Protein AF-A0A495E8V1-F1 (afdb_monomer)

Mean predicted aligned error: 8.39 Å

pLDDT: mean 86.22, std 16.59, range [28.59, 98.5]

Organism: NCBI:txid1206816

Secondary structure (DSSP, 8-state):
-----------------------------PPP---EEEEEEEEETTEEEEEEEEE-SS-EEE-SSPP-PPPEETTSEEEE-SSEEEEEEEEETTEEEEEEEETTTTEEEEEEE-TT-SS-EEEEEEEEE-SSEEEEEEEEE-TTSPPEEEEEEEESS-SS--EEEEEESSEEEEEEEETTEEEEEEE-TTTT--EEEEEEETTTTEEEEEEEEES---EEEE-TT-PEEEE-SSEEEEE-TTT--EEEEEPPTT----GGGS-EEEE-TTSEEEEEEE-SSSSSSEEEEEEETTTTEEEE--GGGTS-HHIIIIIS-EEEEEEEEEETTTTEEEEEEEETT-SS-EEEEEEEPTTS-EEEEEEEESSEEEEEEE-

Nearest PDB structures (foldseek):
  7cqy-assembly1_C  TM=5.065E-01  e=4.181E-05  Acidithiobacillus ferrooxidans
  4n7e-assembly1_A  TM=5.077E-01  e=7.747E-05  Homo sapiens
  8h37-assembly1_N  TM=5.168E-01  e=7.201E-04  Homo sapiens
  7moq-assembly1_A  TM=4.925E-01  e=8.303E-04  Tetrahymena thermophila CU428
  8bwy-assembly1_A  TM=4.925E-01  e=2.472E-03  Chlamydomonas reinhardtii

Foldseek 3Di:
DDDDDDDDDDDPPPCPDPDDDDDDDPPPPPFDQDWWKKWFFFDFPQKTAIWIWIDGLFDIDTDPDGQPDDIDGNPWAWDDPQFKIWTWDDPDQQKIWIWIAGNVVRDIDIDIPRPVGDDWRKDWQHWDDDPFWIWTWIWTDDPPDPIWIKIKIWTRPDPDTDIDMDTDPFHFRYWDDDPQKIWTWTAHPP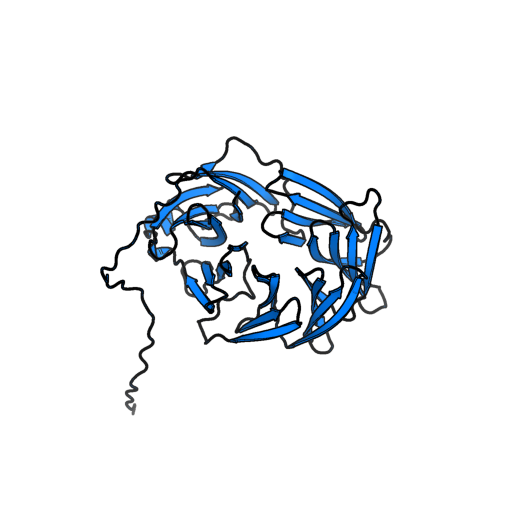PQRWIKIFIAHNPVRHTPDIGTPGHAFQDWDAFLQRWIWTDHQFWIKTQGPPPRDIDIDGHDVPQGQRPNPWDWAEADPQRKTWTWGQDPPDQARTFIWIARPVVRDIDTDDVVVADDPCCCCPVQQFRGWQEWYAPPSRQKIWTFGDHPPDPFKIKIWIFHDPPVTYTRDMDIDRGGGNHMRID

Structure (mmCIF, N/CA/C/O backbone):
data_AF-A0A495E8V1-F1
#
_entry.id   AF-A0A495E8V1-F1
#
loop_
_atom_site.group_PDB
_atom_site.id
_atom_site.type_symbol
_atom_site.label_atom_id
_atom_site.label_alt_id
_atom_site.label_comp_id
_atom_site.label_asym_id
_atom_site.label_entity_id
_atom_site.label_seq_id
_atom_site.pdbx_PDB_ins_code
_atom_site.Cartn_x
_atom_site.Cartn_y
_atom_site.Cartn_z
_atom_site.occupancy
_atom_site.B_iso_or_equiv
_atom_site.auth_seq_id
_atom_site.auth_comp_id
_atom_site.auth_asym_id
_atom_site.auth_atom_id
_atom_site.pdbx_PDB_model_num
ATOM 1 N N . MET A 1 1 ? 51.417 -31.029 6.167 1.00 36.41 1 MET A N 1
ATOM 2 C CA . MET A 1 1 ? 50.258 -30.224 6.622 1.00 36.41 1 MET A CA 1
ATOM 3 C C . MET A 1 1 ? 50.203 -29.006 5.711 1.00 36.41 1 MET A C 1
ATOM 5 O O . MET A 1 1 ? 51.178 -28.278 5.697 1.00 36.41 1 MET A O 1
ATOM 9 N N . LYS A 1 2 ? 49.218 -28.782 4.842 1.00 31.31 2 LYS A N 1
ATOM 10 C CA . LYS A 1 2 ? 47.769 -28.992 4.964 1.00 31.31 2 LYS A CA 1
ATOM 11 C C . LYS A 1 2 ? 47.198 -29.907 3.868 1.00 31.31 2 LYS A C 1
ATOM 13 O O . LYS A 1 2 ? 47.803 -30.106 2.823 1.00 31.31 2 LYS A O 1
ATOM 18 N N . THR A 1 3 ? 46.075 -30.508 4.220 1.00 35.16 3 THR A N 1
ATOM 19 C CA . THR A 1 3 ? 45.323 -31.598 3.597 1.00 35.16 3 THR A CA 1
ATOM 20 C C . THR A 1 3 ? 44.339 -31.123 2.525 1.00 35.16 3 THR A C 1
ATOM 22 O O . THR A 1 3 ? 43.815 -30.017 2.599 1.00 35.16 3 THR A O 1
ATOM 25 N N . TYR A 1 4 ? 44.097 -32.012 1.559 1.00 41.88 4 TYR A N 1
ATOM 26 C CA . TYR A 1 4 ? 43.032 -31.995 0.553 1.00 41.88 4 TYR A CA 1
ATOM 27 C C . TYR A 1 4 ? 41.629 -32.001 1.170 1.00 41.88 4 TYR A C 1
ATOM 29 O O . TYR A 1 4 ? 41.445 -32.713 2.154 1.00 41.88 4 TYR A O 1
ATOM 37 N N . THR A 1 5 ? 40.644 -31.422 0.468 1.00 35.38 5 THR A N 1
ATOM 38 C CA . THR A 1 5 ? 39.379 -32.130 0.185 1.00 35.38 5 THR A CA 1
ATOM 39 C C . THR A 1 5 ? 38.679 -31.549 -1.045 1.00 35.38 5 THR A C 1
ATOM 41 O O . THR A 1 5 ? 38.288 -30.387 -1.065 1.00 35.38 5 THR A O 1
ATOM 44 N N . TYR A 1 6 ? 38.505 -32.384 -2.069 1.00 42.50 6 TYR A N 1
ATOM 45 C CA . TYR A 1 6 ? 37.449 -32.220 -3.064 1.00 42.50 6 TYR A CA 1
ATOM 46 C C . TYR A 1 6 ? 36.095 -32.389 -2.361 1.00 42.50 6 TYR A C 1
ATOM 48 O O . TYR A 1 6 ? 35.925 -33.363 -1.627 1.00 42.50 6 TYR A O 1
ATOM 56 N N . LEU A 1 7 ? 35.126 -31.516 -2.637 1.00 33.75 7 LEU A N 1
ATOM 57 C CA . LEU A 1 7 ? 33.714 -31.847 -2.465 1.00 33.75 7 LEU A CA 1
ATOM 58 C C . LEU A 1 7 ? 32.971 -31.507 -3.755 1.00 33.75 7 LEU A C 1
ATOM 60 O O . LEU A 1 7 ? 32.943 -30.370 -4.214 1.00 33.75 7 LEU A O 1
ATOM 64 N N . TRP A 1 8 ? 32.447 -32.562 -4.359 1.00 34.03 8 TRP A N 1
ATOM 65 C CA . TRP A 1 8 ? 31.544 -32.541 -5.490 1.00 34.03 8 TRP A CA 1
ATOM 66 C C . TRP A 1 8 ? 30.170 -31.994 -5.085 1.00 34.03 8 TRP A C 1
ATOM 68 O O . TRP A 1 8 ? 29.663 -32.351 -4.028 1.00 34.03 8 TRP A O 1
ATOM 78 N N . GLY A 1 9 ? 29.548 -31.259 -6.010 1.00 33.78 9 GLY A N 1
ATOM 79 C CA . GLY A 1 9 ? 28.144 -31.445 -6.377 1.00 33.78 9 GLY A CA 1
ATOM 80 C C . GLY A 1 9 ? 27.070 -30.862 -5.459 1.00 33.78 9 GLY A C 1
ATOM 81 O O . GLY A 1 9 ? 26.581 -31.544 -4.569 1.00 33.78 9 GLY A O 1
ATOM 82 N N . LEU A 1 10 ? 26.536 -29.702 -5.846 1.00 35.94 10 LEU A N 1
ATOM 83 C CA . LEU A 1 10 ? 25.111 -29.633 -6.168 1.00 35.94 10 LEU A CA 1
ATOM 84 C C . LEU A 1 10 ? 24.882 -28.546 -7.220 1.00 35.94 10 LEU A C 1
ATOM 86 O O . LEU A 1 10 ? 25.150 -27.367 -7.011 1.00 35.94 10 LEU A O 1
ATOM 90 N N . LEU A 1 11 ? 24.459 -29.006 -8.393 1.00 36.47 11 LEU A N 1
ATOM 91 C CA . LEU A 1 11 ? 24.023 -28.206 -9.522 1.00 36.47 11 LEU A CA 1
ATOM 92 C C . LEU A 1 11 ? 22.709 -27.525 -9.104 1.00 36.47 11 LEU A C 1
ATOM 94 O O . LEU A 1 11 ? 21.675 -28.187 -9.027 1.00 36.47 11 LEU A O 1
ATOM 98 N N . ALA A 1 12 ? 22.747 -26.233 -8.785 1.00 39.47 12 ALA A N 1
ATOM 99 C CA . ALA A 1 12 ? 21.534 -25.436 -8.670 1.00 39.47 12 ALA A CA 1
ATOM 100 C C . ALA A 1 12 ? 21.063 -25.110 -10.092 1.00 39.47 12 ALA A C 1
ATOM 102 O O . ALA A 1 12 ? 21.761 -24.431 -10.847 1.00 39.47 12 ALA A O 1
ATOM 103 N N . PHE A 1 13 ? 19.897 -25.630 -10.469 1.00 34.50 13 PHE A N 1
ATOM 104 C CA . PHE A 1 13 ? 19.160 -25.161 -11.636 1.00 34.50 13 PHE A CA 1
ATOM 105 C C . PHE A 1 13 ? 18.664 -23.740 -11.349 1.00 34.50 13 PHE A C 1
ATOM 107 O O . PHE A 1 13 ? 17.522 -23.532 -10.959 1.00 34.50 13 PHE A O 1
ATOM 114 N N . ILE A 1 14 ? 19.538 -22.755 -11.543 1.00 38.16 14 ILE A N 1
ATOM 115 C CA . ILE A 1 14 ? 19.096 -21.417 -11.914 1.00 38.16 14 ILE A CA 1
ATOM 116 C C . ILE A 1 14 ? 18.607 -21.587 -13.348 1.00 38.16 14 ILE A C 1
ATOM 118 O O . ILE A 1 14 ? 19.411 -21.836 -14.252 1.00 38.16 14 ILE A O 1
ATOM 122 N N . ILE A 1 15 ? 17.295 -21.528 -13.567 1.00 41.53 15 ILE A N 1
ATOM 123 C CA . ILE A 1 15 ? 16.774 -21.352 -14.920 1.00 41.53 15 ILE A CA 1
ATOM 124 C C . ILE A 1 15 ? 17.106 -19.907 -15.302 1.00 41.53 15 ILE A C 1
ATOM 126 O O . ILE A 1 15 ? 16.295 -19.000 -15.178 1.00 41.53 15 ILE A O 1
ATOM 130 N N . LEU A 1 16 ? 18.349 -19.694 -15.737 1.00 38.69 16 LEU A N 1
ATOM 131 C CA . LEU A 1 16 ? 18.680 -18.614 -16.650 1.00 38.69 16 LEU A CA 1
ATOM 132 C C . LEU A 1 16 ? 17.854 -18.907 -17.902 1.00 38.69 16 LEU A C 1
ATOM 134 O O . LEU A 1 16 ? 18.059 -19.942 -18.541 1.00 38.69 16 LEU A O 1
ATOM 138 N N . GLY A 1 17 ? 16.872 -18.059 -18.196 1.00 32.56 17 GLY A N 1
ATOM 139 C CA . GLY A 1 17 ? 16.002 -18.194 -19.358 1.00 32.56 17 GLY A CA 1
ATOM 140 C C . GLY A 1 17 ? 16.798 -18.147 -20.663 1.00 32.56 17 GLY A C 1
ATOM 141 O O . GLY A 1 17 ? 16.926 -17.107 -21.289 1.00 32.56 17 GLY A O 1
ATOM 142 N N . CYS A 1 18 ? 17.334 -19.287 -21.091 1.00 38.44 18 CYS A N 1
ATOM 143 C CA . CYS A 1 18 ? 17.678 -19.547 -22.480 1.00 38.44 18 CYS A CA 1
ATOM 144 C C . CYS A 1 18 ? 16.428 -20.125 -23.142 1.00 38.44 18 CYS A C 1
ATOM 146 O O . CYS A 1 18 ? 16.150 -21.320 -23.008 1.00 38.44 18 CYS A O 1
ATOM 148 N N . SER A 1 19 ? 15.665 -19.293 -23.851 1.00 34.19 19 SER A N 1
ATOM 149 C CA . SER A 1 19 ? 14.582 -19.776 -24.703 1.00 34.19 19 SER A CA 1
ATOM 150 C C . SER A 1 19 ? 15.180 -20.630 -25.828 1.00 34.19 19 SER A C 1
ATOM 152 O O . SER A 1 19 ? 15.852 -20.156 -26.742 1.00 34.19 19 SER A O 1
ATOM 154 N N . LYS A 1 20 ? 14.964 -21.946 -25.760 1.00 32.12 20 LYS A N 1
ATOM 155 C CA . LYS A 1 20 ? 14.997 -22.778 -26.962 1.00 32.12 20 LYS A CA 1
ATOM 156 C C . LYS A 1 20 ? 13.622 -22.673 -27.597 1.00 32.12 20 LYS A C 1
ATOM 158 O O . LYS A 1 20 ? 12.649 -23.188 -27.055 1.00 32.12 20 LYS A O 1
ATOM 163 N N . SER A 1 21 ? 13.574 -21.990 -28.733 1.00 33.41 21 SER A N 1
ATOM 164 C CA . SER A 1 21 ? 12.421 -21.915 -29.619 1.00 33.41 21 SER A CA 1
ATOM 165 C C . SER A 1 21 ? 11.929 -23.322 -29.971 1.00 33.41 21 SER A C 1
ATOM 167 O O . SER A 1 21 ? 12.583 -24.066 -30.701 1.00 33.41 21 SER A O 1
ATOM 169 N N . SER A 1 22 ? 10.770 -23.693 -29.428 1.00 28.59 22 SER A N 1
ATOM 170 C CA . SER A 1 22 ? 9.941 -24.758 -29.993 1.00 28.59 22 SER A CA 1
ATOM 171 C C . SER A 1 22 ? 8.913 -24.085 -30.904 1.00 28.59 22 SER A C 1
ATOM 173 O O . SER A 1 22 ? 8.304 -23.104 -30.475 1.00 28.59 22 SER A O 1
ATOM 175 N N . PRO A 1 23 ? 8.764 -24.528 -32.163 1.00 37.19 23 PRO A N 1
ATOM 176 C CA . PRO A 1 23 ? 7.879 -23.892 -33.121 1.00 37.19 23 PRO A CA 1
ATOM 177 C C . PRO A 1 23 ? 6.476 -24.467 -32.942 1.00 37.19 23 PRO A C 1
ATOM 179 O O . PRO A 1 23 ? 6.099 -25.382 -33.663 1.00 37.19 23 PRO A O 1
ATOM 182 N N . ASP A 1 24 ? 5.726 -23.940 -31.982 1.00 31.17 24 ASP A N 1
ATOM 183 C CA . ASP A 1 24 ? 4.271 -24.056 -31.991 1.00 31.17 24 ASP A CA 1
ATOM 184 C C . ASP A 1 24 ? 3.690 -22.642 -32.058 1.00 31.17 24 ASP A C 1
ATOM 186 O O . ASP A 1 24 ? 4.154 -21.722 -31.384 1.00 31.17 24 ASP A O 1
ATOM 190 N N . GLU A 1 25 ? 2.756 -22.476 -32.990 1.00 36.34 25 GLU A N 1
ATOM 191 C CA . GLU A 1 25 ? 2.188 -21.227 -33.488 1.00 36.34 25 GLU A CA 1
ATOM 192 C C . GLU A 1 25 ? 1.800 -20.259 -32.358 1.00 36.34 25 GLU A C 1
ATOM 194 O O . GLU A 1 25 ? 0.770 -20.414 -31.704 1.00 36.34 25 GLU A O 1
ATOM 199 N N . GLN A 1 26 ? 2.607 -19.212 -32.157 1.00 32.62 26 GLN A N 1
ATOM 200 C CA . GLN A 1 26 ? 2.154 -18.012 -31.464 1.00 32.62 26 GLN A CA 1
ATOM 201 C C . GLN A 1 26 ? 1.127 -17.322 -32.365 1.00 32.62 26 GLN A C 1
ATOM 203 O O . GLN A 1 26 ? 1.478 -16.640 -33.331 1.00 32.62 26 GLN A O 1
ATOM 208 N N . GLU A 1 27 ? -0.154 -17.463 -32.028 1.00 32.38 27 GLU A N 1
ATOM 209 C CA . GLU A 1 27 ? -1.102 -16.385 -32.282 1.00 32.38 27 GLU A CA 1
ATOM 210 C C . GLU A 1 27 ? -0.512 -15.128 -31.640 1.00 32.38 27 GLU A C 1
ATOM 212 O O . GLU A 1 27 ? -0.545 -14.953 -30.422 1.00 32.38 27 GLU A O 1
ATOM 217 N N . SER A 1 28 ? 0.070 -14.257 -32.464 1.00 34.88 28 SER A N 1
ATOM 218 C CA . SER A 1 28 ? 0.416 -12.905 -32.061 1.00 34.88 28 SER A CA 1
ATOM 219 C C . SER A 1 28 ? -0.891 -12.217 -31.670 1.00 34.88 28 SER A C 1
ATOM 221 O O . SER A 1 28 ? -1.602 -11.684 -32.533 1.00 34.88 28 SER A O 1
ATOM 223 N N . LYS A 1 29 ? -1.253 -12.257 -30.384 1.00 40.28 29 LYS A N 1
ATOM 224 C CA . LYS A 1 29 ? -2.214 -11.306 -29.833 1.00 40.28 29 LYS A CA 1
ATOM 225 C C . LYS A 1 29 ? -1.633 -9.937 -30.157 1.00 40.28 29 LYS A C 1
ATOM 227 O O . LYS A 1 29 ? -0.597 -9.563 -29.623 1.00 40.28 29 LYS A O 1
ATOM 232 N N . LYS A 1 30 ? -2.239 -9.241 -31.122 1.00 42.47 30 LYS A N 1
ATOM 233 C CA . LYS A 1 30 ? -1.899 -7.849 -31.404 1.00 42.47 30 LYS A CA 1
ATOM 234 C C . LYS A 1 30 ? -2.033 -7.093 -30.092 1.00 42.47 30 LYS A C 1
ATOM 236 O O . LYS A 1 30 ? -3.132 -7.039 -29.544 1.00 42.47 30 LYS A O 1
ATOM 241 N N . GLU A 1 31 ? -0.916 -6.567 -29.617 1.00 55.06 31 GLU A N 1
ATOM 242 C CA . GLU A 1 31 ? -0.877 -5.729 -28.431 1.00 55.06 31 GLU A CA 1
ATOM 243 C C . GLU A 1 31 ? -1.793 -4.521 -28.646 1.00 55.06 31 GLU A C 1
ATOM 245 O O . GLU A 1 31 ? -1.734 -3.878 -29.707 1.00 55.06 31 GLU A O 1
ATOM 250 N N . PRO A 1 32 ? -2.677 -4.219 -27.689 1.00 56.06 32 PRO A N 1
ATOM 251 C CA . PRO A 1 32 ? -3.382 -2.956 -27.688 1.00 56.06 32 PRO A CA 1
ATOM 252 C C . PRO A 1 32 ? -2.332 -1.845 -27.577 1.00 56.06 32 PRO A C 1
ATOM 254 O O . PRO A 1 32 ? -1.503 -1.838 -26.682 1.00 56.06 32 PRO A O 1
ATOM 257 N N . ASN A 1 33 ? -2.324 -0.946 -28.555 1.00 66.19 33 ASN A N 1
ATOM 258 C CA . ASN A 1 33 ? -1.598 0.320 -28.513 1.00 66.19 33 ASN A CA 1
ATOM 259 C C . ASN A 1 33 ? -2.644 1.391 -28.210 1.00 66.19 33 ASN A C 1
ATOM 261 O O . ASN A 1 33 ? -3.053 2.152 -29.093 1.00 66.19 33 ASN A O 1
ATOM 265 N N . VAL A 1 34 ? -3.219 1.309 -27.013 1.00 83.00 34 VAL A N 1
ATOM 266 C CA . VAL A 1 34 ? -4.315 2.179 -26.604 1.00 83.00 34 VAL A CA 1
ATOM 267 C C . VAL A 1 34 ? -3.715 3.347 -25.846 1.00 83.00 34 VAL A C 1
ATOM 269 O O . VAL A 1 34 ? -2.927 3.164 -24.923 1.00 83.00 34 VAL A O 1
ATOM 272 N N . ALA A 1 35 ? -4.079 4.559 -26.263 1.00 88.88 35 ALA A N 1
ATOM 273 C CA . ALA A 1 35 ? -3.718 5.757 -25.526 1.00 88.88 35 ALA A CA 1
ATOM 274 C C . ALA A 1 35 ? -4.252 5.640 -24.094 1.00 88.88 35 ALA A C 1
ATOM 276 O O . ALA A 1 35 ? -5.446 5.413 -23.898 1.00 88.88 35 ALA A O 1
ATOM 277 N N . THR A 1 36 ? -3.357 5.802 -23.132 1.00 92.25 36 THR A N 1
ATOM 278 C CA . THR A 1 36 ? -3.610 5.609 -21.706 1.00 92.25 36 THR A CA 1
ATOM 279 C C . THR A 1 36 ? -3.120 6.828 -20.934 1.00 92.25 36 THR A C 1
ATOM 281 O O . THR A 1 36 ? -2.269 7.594 -21.410 1.00 92.25 36 THR A O 1
ATOM 284 N N . SER A 1 37 ? -3.676 7.036 -19.750 1.00 93.81 37 SER A N 1
ATOM 285 C CA . SER A 1 37 ? -3.263 8.098 -18.842 1.00 93.81 37 SER A CA 1
ATOM 286 C C . SER A 1 37 ? -2.861 7.509 -17.506 1.00 93.81 37 SER A C 1
ATOM 288 O O . SER A 1 37 ? -3.438 6.526 -17.054 1.00 93.81 37 SER A O 1
ATOM 290 N N . TYR A 1 38 ? -1.892 8.149 -16.863 1.00 94.56 38 TYR A N 1
ATOM 291 C CA . TYR A 1 38 ? -1.410 7.754 -15.548 1.00 94.56 38 TYR A CA 1
ATOM 292 C C . TYR A 1 38 ? -1.448 8.946 -14.600 1.00 94.56 38 TYR A C 1
ATOM 294 O O . TYR A 1 38 ? -1.111 10.069 -14.992 1.00 94.56 38 TYR A O 1
ATOM 302 N N . THR A 1 39 ? -1.771 8.693 -13.337 1.00 95.00 39 THR A N 1
ATOM 303 C CA . THR A 1 39 ? -1.460 9.626 -12.252 1.00 95.00 39 THR A CA 1
ATOM 304 C C . THR A 1 39 ? -0.253 9.111 -11.493 1.00 95.00 39 THR A C 1
ATOM 306 O O . THR A 1 39 ? -0.251 7.982 -11.022 1.00 95.00 39 THR A O 1
ATOM 309 N N . VAL A 1 40 ? 0.768 9.947 -11.343 1.00 94.94 40 VAL A N 1
ATOM 310 C CA . VAL A 1 40 ? 1.967 9.611 -10.574 1.00 94.94 40 VAL A CA 1
ATOM 311 C C . VAL A 1 40 ? 1.996 10.450 -9.316 1.00 94.94 40 VAL A C 1
ATOM 313 O O . VAL A 1 40 ? 2.027 11.682 -9.396 1.00 94.94 40 VAL A O 1
ATOM 316 N N . LEU A 1 41 ? 2.023 9.788 -8.163 1.00 94.06 41 LEU A N 1
ATOM 317 C CA . LEU A 1 41 ? 2.290 10.451 -6.896 1.00 94.06 41 LEU A CA 1
ATOM 318 C C . LEU A 1 41 ? 3.794 10.647 -6.754 1.00 94.06 41 LEU A C 1
ATOM 320 O O . LEU A 1 41 ? 4.568 9.712 -6.927 1.00 94.06 41 LEU A O 1
ATOM 324 N N . LEU A 1 42 ? 4.209 11.876 -6.474 1.00 95.06 42 LEU A N 1
ATOM 325 C CA . LEU A 1 42 ? 5.600 12.297 -6.390 1.00 95.06 42 LEU A CA 1
ATOM 326 C C . LEU A 1 42 ? 5.903 12.789 -4.982 1.00 95.06 42 LEU A C 1
ATOM 328 O O . LEU A 1 42 ? 5.261 13.733 -4.518 1.00 95.06 42 LEU A O 1
ATOM 332 N N . ASP A 1 43 ? 6.896 12.181 -4.339 1.00 93.44 43 ASP A N 1
ATOM 333 C CA . ASP A 1 43 ? 7.501 12.681 -3.106 1.00 93.44 43 ASP A CA 1
ATOM 334 C C . ASP A 1 43 ? 8.660 13.625 -3.449 1.00 93.44 43 ASP A C 1
ATOM 336 O O . ASP A 1 43 ? 9.629 13.235 -4.108 1.00 93.44 43 ASP A O 1
ATOM 340 N N . ALA A 1 44 ? 8.542 14.879 -3.022 1.00 93.50 44 ALA A N 1
ATOM 341 C CA . ALA A 1 44 ? 9.613 15.862 -3.076 1.00 93.50 44 ALA A CA 1
ATOM 342 C C . ALA A 1 44 ? 9.511 16.795 -1.868 1.00 93.50 44 ALA A C 1
ATOM 344 O O . ALA A 1 44 ? 8.437 17.319 -1.568 1.00 93.50 44 ALA A O 1
ATOM 345 N N . ASN A 1 45 ? 10.629 17.072 -1.195 1.00 88.56 45 ASN A N 1
ATOM 346 C CA . ASN A 1 45 ? 10.682 17.985 -0.048 1.00 88.56 45 ASN A CA 1
ATOM 347 C C . ASN A 1 45 ? 9.666 17.653 1.073 1.00 88.56 45 ASN A C 1
ATOM 349 O O . ASN A 1 45 ? 9.062 18.559 1.653 1.00 88.56 45 ASN A O 1
ATOM 353 N N . ASN A 1 46 ? 9.474 16.365 1.389 1.00 86.44 46 ASN A N 1
ATOM 354 C CA . ASN A 1 46 ? 8.475 15.858 2.349 1.00 86.44 46 ASN A CA 1
ATOM 355 C C . ASN A 1 46 ? 7.017 16.190 1.980 1.00 86.44 46 ASN A C 1
ATOM 357 O O . ASN A 1 46 ? 6.154 16.300 2.856 1.00 86.44 46 ASN A O 1
ATOM 361 N N . SER A 1 47 ? 6.741 16.379 0.693 1.00 91.62 47 SER A N 1
ATOM 362 C CA . SER A 1 47 ? 5.421 16.693 0.165 1.00 91.62 47 SER A CA 1
ATOM 363 C C . SER A 1 47 ? 5.069 15.706 -0.940 1.00 91.62 47 SER A C 1
ATOM 365 O O . SER A 1 47 ? 5.792 15.584 -1.924 1.00 91.62 47 SER A O 1
ATOM 367 N N . LEU A 1 48 ? 3.919 15.053 -0.802 1.00 92.12 48 LEU A N 1
ATOM 368 C CA . LEU A 1 48 ? 3.316 14.230 -1.834 1.00 92.12 48 LEU A CA 1
ATOM 369 C C . LEU A 1 48 ? 2.472 15.120 -2.744 1.00 92.12 48 LEU A C 1
ATOM 371 O O . LEU A 1 48 ? 1.589 15.836 -2.276 1.00 92.12 48 LEU A O 1
ATOM 375 N N . SER A 1 49 ? 2.746 15.081 -4.040 1.00 94.44 49 SER A N 1
ATOM 376 C CA . SER A 1 49 ? 1.995 15.785 -5.084 1.00 94.44 49 SER A CA 1
ATOM 377 C C . SER A 1 49 ? 1.626 14.815 -6.203 1.00 94.44 49 SER A C 1
ATOM 379 O O . SER A 1 49 ? 2.136 13.701 -6.228 1.00 94.44 49 SER A O 1
ATOM 381 N N . ALA A 1 50 ? 0.751 15.208 -7.128 1.00 94.62 50 ALA A N 1
ATOM 382 C CA . ALA A 1 50 ? 0.350 14.353 -8.242 1.00 94.62 50 ALA A CA 1
ATOM 383 C C . ALA A 1 50 ? 0.698 14.996 -9.588 1.00 94.62 50 ALA A C 1
ATOM 385 O O . ALA A 1 50 ? 0.404 16.168 -9.823 1.00 94.62 50 ALA A O 1
ATOM 386 N N . THR A 1 51 ? 1.288 14.216 -10.491 1.00 95.81 51 THR A N 1
ATOM 387 C CA . THR A 1 51 ? 1.537 14.594 -11.886 1.00 95.81 51 THR A CA 1
ATOM 388 C C . THR A 1 51 ? 0.750 13.682 -12.816 1.00 95.81 51 THR A C 1
ATOM 390 O O . THR A 1 51 ? 0.782 12.465 -12.664 1.00 95.81 51 THR A O 1
ATOM 393 N N . LEU A 1 52 ? 0.067 14.272 -13.798 1.00 96.69 52 LEU A N 1
ATOM 394 C CA . LEU A 1 52 ? -0.673 13.534 -14.818 1.00 96.69 52 LEU A CA 1
ATOM 395 C C . LEU A 1 52 ? 0.216 13.283 -16.038 1.00 96.69 52 LEU A C 1
ATOM 397 O O . LEU A 1 52 ? 0.831 14.215 -16.569 1.00 96.69 52 LEU A O 1
ATOM 401 N N . LEU A 1 53 ? 0.252 12.041 -16.505 1.00 96.88 53 LEU A N 1
ATOM 402 C CA . LEU A 1 53 ? 0.990 11.603 -17.685 1.00 96.88 53 LEU A CA 1
ATOM 403 C C . LEU A 1 53 ? 0.026 11.025 -18.722 1.00 96.88 53 LEU A C 1
ATOM 405 O O . LEU A 1 53 ? -0.991 10.437 -18.372 1.00 96.88 53 LEU A O 1
ATOM 409 N N . ASN A 1 54 ? 0.370 11.178 -19.997 1.00 95.44 54 ASN A N 1
ATOM 410 C CA . ASN A 1 54 ? -0.289 10.498 -21.107 1.00 95.44 54 ASN A CA 1
ATOM 411 C C . ASN A 1 54 ? 0.740 9.637 -21.821 1.00 95.44 54 ASN A C 1
ATOM 413 O O . ASN A 1 54 ? 1.881 10.075 -22.014 1.00 95.44 54 ASN A O 1
ATOM 417 N N . ALA A 1 55 ? 0.326 8.460 -22.265 1.00 93.00 55 ALA A N 1
ATOM 418 C CA . ALA A 1 55 ? 1.192 7.584 -23.021 1.00 93.00 55 ALA A CA 1
ATOM 419 C C . ALA A 1 55 ? 0.466 6.904 -24.183 1.00 93.00 55 ALA A C 1
ATOM 421 O O . ALA A 1 55 ? -0.724 6.602 -24.115 1.00 93.00 55 ALA A O 1
ATOM 422 N N . ASP A 1 56 ? 1.214 6.658 -25.252 1.00 86.50 56 ASP A N 1
ATOM 423 C CA . ASP A 1 56 ? 0.862 5.716 -26.315 1.00 86.50 56 ASP A CA 1
ATOM 424 C C . ASP A 1 56 ? 1.913 4.594 -26.375 1.00 86.50 56 ASP A C 1
ATOM 426 O O . ASP A 1 56 ? 2.795 4.536 -25.513 1.00 86.50 56 ASP A O 1
ATOM 430 N N . ALA A 1 57 ? 1.871 3.680 -27.350 1.00 74.69 57 ALA A N 1
ATOM 431 C CA . ALA A 1 57 ? 2.862 2.594 -27.394 1.00 74.69 57 ALA A CA 1
ATOM 432 C C . ALA A 1 57 ? 4.304 3.048 -27.641 1.00 74.69 57 ALA A C 1
ATOM 434 O O . ALA A 1 57 ? 5.205 2.222 -27.556 1.00 74.69 57 ALA A O 1
ATOM 435 N N . THR A 1 58 ? 4.539 4.311 -27.995 1.00 72.94 58 THR A N 1
ATOM 436 C CA . THR A 1 58 ? 5.870 4.797 -28.370 1.00 72.94 58 THR A CA 1
ATOM 437 C C . THR A 1 58 ? 6.452 5.819 -27.416 1.00 72.94 58 THR A C 1
ATOM 439 O O . THR A 1 58 ? 7.664 5.815 -27.236 1.00 72.94 58 THR A O 1
ATOM 442 N N . PHE A 1 59 ? 5.639 6.695 -26.825 1.00 87.94 59 PHE A N 1
ATOM 443 C CA . PHE A 1 59 ? 6.145 7.708 -25.905 1.00 87.94 59 PHE A CA 1
ATOM 444 C C . PHE A 1 59 ? 5.194 7.978 -24.735 1.00 87.94 59 PHE A C 1
ATOM 446 O O . PHE A 1 59 ? 3.969 7.984 -24.877 1.00 87.94 59 PHE A O 1
ATOM 453 N N . ILE A 1 60 ? 5.781 8.241 -23.573 1.00 95.00 60 ILE A N 1
ATOM 454 C CA . ILE A 1 60 ? 5.147 8.827 -22.399 1.00 95.00 60 ILE A CA 1
ATOM 455 C C . ILE A 1 60 ? 5.485 10.319 -22.340 1.00 95.00 60 ILE A C 1
ATOM 457 O O . ILE A 1 60 ? 6.588 10.758 -22.665 1.00 95.00 60 ILE A O 1
ATOM 461 N N . SER A 1 61 ? 4.512 11.135 -21.953 1.00 95.62 61 SER A N 1
ATOM 462 C CA . SER A 1 61 ? 4.653 12.588 -21.891 1.00 95.62 61 SER A CA 1
ATOM 463 C C . SER A 1 61 ? 3.850 13.170 -20.734 1.00 95.62 61 SER A C 1
ATOM 465 O O . SER A 1 61 ? 2.837 12.605 -20.317 1.00 95.62 61 SER A O 1
ATOM 467 N N . LYS A 1 62 ? 4.278 14.326 -20.215 1.00 95.81 62 LYS A N 1
ATOM 468 C CA . LYS A 1 62 ? 3.491 15.056 -19.215 1.00 95.81 62 LYS A CA 1
ATOM 469 C C . LYS A 1 62 ? 2.198 15.569 -19.855 1.00 95.81 62 LYS A C 1
ATOM 471 O O . LYS A 1 62 ? 2.230 16.180 -20.924 1.00 95.81 62 LYS A O 1
ATOM 476 N N . SER A 1 63 ? 1.069 15.348 -19.187 1.00 94.19 63 SER A N 1
ATOM 477 C CA . SER A 1 63 ? -0.213 15.909 -19.604 1.00 94.19 63 SER A CA 1
ATOM 478 C C . SER A 1 63 ? -0.198 17.435 -19.513 1.00 94.19 63 SER A C 1
ATOM 480 O O . SER A 1 63 ? 0.444 18.022 -18.644 1.00 94.19 63 SER A O 1
ATOM 482 N N . SER A 1 64 ? -0.941 18.098 -20.402 1.00 92.38 64 SER A N 1
ATOM 483 C CA . SER A 1 64 ? -1.199 19.538 -20.289 1.00 92.38 64 SER A CA 1
ATOM 484 C C . SER A 1 64 ? -2.207 19.873 -19.186 1.00 92.38 64 SER A C 1
ATOM 486 O O . SER A 1 64 ? -2.370 21.044 -18.848 1.00 92.38 64 SER A O 1
ATOM 488 N N . LYS A 1 65 ? -2.936 18.869 -18.682 1.00 93.25 65 LYS A N 1
ATOM 489 C CA . LYS A 1 65 ? -3.838 19.000 -17.538 1.00 93.25 65 LYS A CA 1
ATOM 490 C C . LYS A 1 65 ? -3.014 18.904 -16.253 1.00 93.25 65 LYS A C 1
ATOM 492 O O . LYS A 1 65 ? -2.165 18.027 -16.129 1.00 93.25 65 LYS A O 1
ATOM 497 N N . GLU A 1 66 ? -3.293 19.788 -15.305 1.00 90.75 66 GLU A N 1
ATOM 498 C CA . GLU A 1 66 ? -2.732 19.707 -13.955 1.00 90.75 66 GLU A CA 1
ATOM 499 C C . GLU A 1 66 ? -3.653 18.872 -13.058 1.00 90.75 66 GLU A C 1
ATOM 501 O O . GLU A 1 66 ? -4.873 18.867 -13.247 1.00 90.75 66 GLU A O 1
ATOM 506 N N . SER A 1 67 ? -3.067 18.165 -12.091 1.00 91.62 67 SER A N 1
ATOM 507 C CA . SER A 1 67 ? -3.841 17.404 -11.110 1.00 91.62 67 SER A CA 1
ATOM 508 C C . SER A 1 67 ? -4.587 18.341 -10.160 1.00 91.62 67 SER A C 1
ATOM 510 O O . SER A 1 67 ? -4.069 19.387 -9.768 1.00 91.62 67 SER A O 1
ATOM 512 N N . THR A 1 68 ? -5.795 17.950 -9.765 1.00 92.81 68 THR A N 1
ATOM 513 C CA . THR A 1 68 ? -6.586 18.626 -8.726 1.00 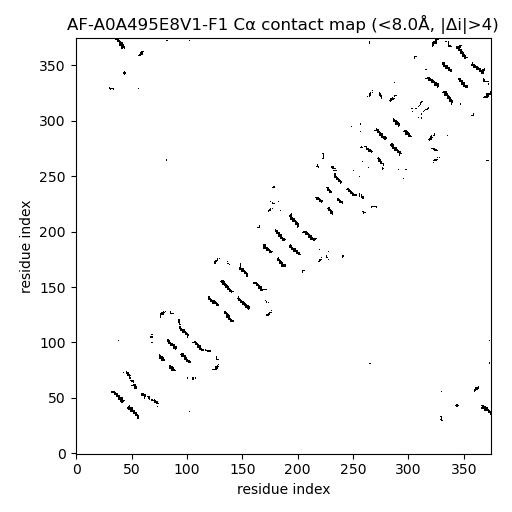92.81 68 THR A CA 1
ATOM 514 C C . THR A 1 68 ? -6.241 18.150 -7.314 1.00 92.81 68 THR A C 1
ATOM 516 O O . THR A 1 68 ? -6.758 18.704 -6.349 1.00 92.81 68 THR A O 1
ATOM 519 N N . PHE A 1 69 ? -5.353 17.158 -7.178 1.00 92.62 69 PHE A N 1
ATOM 520 C CA . PHE A 1 69 ? -4.877 16.675 -5.886 1.00 92.62 69 PHE A CA 1
ATOM 521 C C . PHE A 1 69 ? -4.058 17.750 -5.169 1.00 92.62 69 PHE A C 1
ATOM 523 O O . PHE A 1 69 ? -2.998 18.176 -5.640 1.00 92.62 69 PHE A O 1
ATOM 530 N N . ASN A 1 70 ? -4.542 18.165 -4.001 1.00 90.88 70 ASN A N 1
ATOM 531 C CA . ASN A 1 70 ? -3.827 19.096 -3.147 1.00 90.88 70 ASN A CA 1
ATOM 532 C C . ASN A 1 70 ? -2.635 18.393 -2.502 1.00 90.88 70 ASN A C 1
ATOM 534 O O . ASN A 1 70 ? -2.782 17.337 -1.891 1.00 90.88 70 ASN A O 1
ATOM 538 N N . ALA A 1 71 ? -1.451 18.992 -2.613 1.00 90.00 71 ALA A N 1
ATOM 539 C CA . ALA A 1 71 ? -0.256 18.399 -2.039 1.00 90.00 71 ALA A CA 1
ATOM 540 C C . ALA A 1 71 ? -0.371 18.258 -0.509 1.00 90.00 71 ALA A C 1
ATOM 542 O O . ALA A 1 71 ? -0.851 19.160 0.185 1.00 90.00 71 ALA A O 1
ATOM 543 N N . ILE A 1 72 ? 0.113 17.135 0.013 1.00 89.62 72 ILE A N 1
ATOM 544 C CA . ILE A 1 72 ? 0.049 16.775 1.435 1.00 89.62 72 ILE A CA 1
ATOM 545 C C . ILE A 1 72 ? 1.435 16.413 1.964 1.00 89.62 72 ILE A C 1
ATOM 547 O O . ILE A 1 72 ? 2.301 15.978 1.216 1.00 89.62 72 ILE A O 1
ATOM 551 N N . SER A 1 73 ? 1.655 16.559 3.269 1.00 87.00 73 SER A N 1
ATOM 552 C CA . SER A 1 73 ? 2.907 16.116 3.899 1.00 87.00 73 SER A CA 1
ATOM 553 C C . SER A 1 73 ? 3.063 14.598 3.792 1.00 87.00 73 SER A C 1
ATOM 555 O O . SER A 1 73 ? 2.099 13.882 4.040 1.00 87.00 73 SER A O 1
ATOM 557 N N . THR A 1 74 ? 4.264 14.085 3.525 1.00 77.75 74 THR A N 1
ATOM 558 C CA . THR A 1 74 ? 4.518 12.627 3.483 1.00 77.75 74 THR A CA 1
ATOM 559 C C . THR A 1 74 ? 4.554 11.961 4.857 1.00 77.75 74 THR A C 1
ATOM 561 O O . THR A 1 74 ? 4.524 10.739 4.958 1.00 77.75 74 THR A O 1
ATOM 564 N N . SER A 1 75 ? 4.569 12.750 5.934 1.00 73.00 75 SER A N 1
ATOM 565 C CA . SER A 1 75 ? 4.515 12.263 7.319 1.00 73.00 75 SER A CA 1
ATOM 566 C C . SER A 1 75 ? 3.127 11.799 7.785 1.00 73.00 75 SER A C 1
ATOM 568 O O . SER A 1 75 ? 2.972 11.413 8.945 1.00 73.00 75 SER A O 1
ATOM 570 N N . VAL A 1 76 ? 2.110 11.871 6.924 1.00 79.56 76 VAL A N 1
ATOM 571 C CA . VAL A 1 76 ? 0.740 11.440 7.231 1.00 79.56 76 VAL A CA 1
ATOM 572 C C . VAL A 1 76 ? 0.612 9.918 7.172 1.00 79.56 76 VAL A C 1
ATOM 574 O O . VAL A 1 76 ? 1.274 9.248 6.381 1.00 79.56 76 VAL A O 1
ATOM 577 N N . ILE A 1 77 ? -0.274 9.356 7.995 1.00 73.19 77 ILE A N 1
ATOM 578 C CA . ILE A 1 77 ? -0.623 7.933 7.889 1.00 73.19 77 ILE A CA 1
ATOM 579 C C . ILE A 1 77 ? -1.505 7.778 6.658 1.00 73.19 77 ILE A C 1
ATOM 581 O O . ILE A 1 77 ? -2.474 8.524 6.514 1.00 73.19 77 ILE A O 1
ATOM 585 N N . LYS A 1 78 ? -1.171 6.825 5.786 1.00 80.56 78 LYS A N 1
ATOM 586 C CA . LYS A 1 78 ? -1.885 6.598 4.531 1.00 80.56 78 LYS A CA 1
ATOM 587 C C . LYS A 1 78 ? -2.557 5.233 4.475 1.00 80.56 78 LYS A C 1
ATOM 589 O O . LYS A 1 78 ? -2.089 4.272 5.087 1.00 80.56 78 LYS A O 1
ATOM 594 N N . TYR A 1 79 ? -3.590 5.159 3.655 1.00 79.31 79 TYR A N 1
ATOM 595 C CA . TYR A 1 79 ? -4.126 3.923 3.113 1.00 79.31 79 TYR A CA 1
ATOM 596 C C . TYR A 1 79 ? -4.341 4.066 1.618 1.00 79.31 79 TYR A C 1
ATOM 598 O O . TYR A 1 79 ? -4.639 5.159 1.137 1.00 79.31 79 TYR A O 1
ATOM 606 N N . ASP A 1 80 ? -4.184 2.944 0.937 1.00 76.25 80 ASP A N 1
ATOM 607 C CA . ASP A 1 80 ? -4.270 2.799 -0.501 1.00 76.25 80 ASP A CA 1
ATOM 608 C C . ASP A 1 80 ? -5.195 1.613 -0.806 1.00 76.25 80 ASP A C 1
ATOM 610 O O . ASP A 1 80 ? -5.025 0.524 -0.246 1.00 76.25 80 ASP A O 1
ATOM 614 N N . ASP A 1 81 ? -6.204 1.864 -1.635 1.00 70.75 81 ASP A N 1
ATOM 615 C CA . ASP A 1 81 ? -7.115 0.862 -2.193 1.00 70.75 81 ASP A CA 1
ATOM 616 C C . ASP A 1 81 ? -7.090 0.932 -3.727 1.00 70.75 81 ASP A C 1
ATOM 618 O O . ASP A 1 81 ? -8.142 1.081 -4.353 1.00 70.75 81 ASP A O 1
ATOM 622 N N . ASP A 1 82 ? -5.881 0.899 -4.308 1.00 66.31 82 ASP A N 1
ATOM 623 C CA . ASP A 1 82 ? -5.529 0.818 -5.742 1.00 66.31 82 ASP A CA 1
ATOM 624 C C . ASP A 1 82 ? -5.898 2.071 -6.569 1.00 66.31 82 ASP A C 1
ATOM 626 O O . ASP A 1 82 ? -5.257 2.434 -7.551 1.00 66.31 82 ASP A O 1
ATOM 630 N N . LYS A 1 83 ? -6.959 2.779 -6.172 1.00 74.31 83 LYS A N 1
ATOM 631 C CA . LYS A 1 83 ? -7.590 3.861 -6.952 1.00 74.31 83 LYS A CA 1
ATOM 632 C C . LY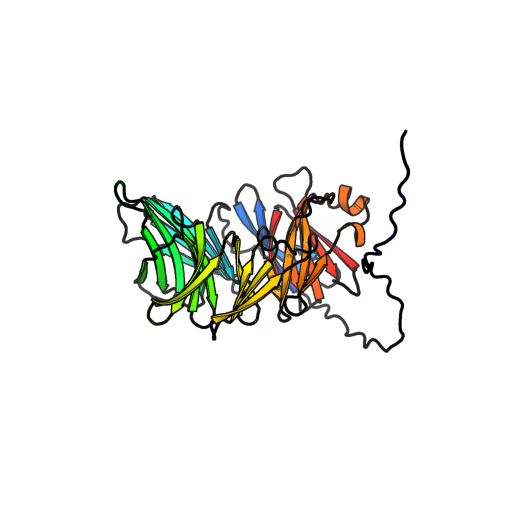S A 1 83 ? -7.946 5.080 -6.118 1.00 74.31 83 LYS A C 1
ATOM 634 O O . LYS A 1 83 ? -8.190 6.164 -6.653 1.00 74.31 83 LYS A O 1
ATOM 639 N N . ALA A 1 84 ? -7.979 4.919 -4.801 1.00 84.25 84 ALA A N 1
ATOM 640 C CA . ALA A 1 84 ? -8.285 5.996 -3.888 1.00 84.25 84 ALA A CA 1
ATOM 641 C C . ALA A 1 84 ? -7.411 5.926 -2.645 1.00 84.25 84 ALA A C 1
ATOM 643 O O . ALA A 1 84 ? -7.157 4.853 -2.097 1.00 84.25 84 ALA A O 1
ATOM 644 N N . TYR A 1 85 ? -6.995 7.101 -2.192 1.00 90.00 85 TYR A N 1
ATOM 645 C CA . TYR A 1 85 ? -6.091 7.237 -1.066 1.00 90.00 85 TYR A CA 1
ATOM 646 C C . TYR A 1 85 ? -6.803 7.928 0.076 1.00 90.00 85 TYR A C 1
ATOM 648 O O . TYR A 1 85 ? -7.548 8.886 -0.125 1.00 90.00 85 TYR A O 1
ATOM 656 N N . SER A 1 86 ? -6.522 7.461 1.285 1.00 92.06 86 SER A N 1
ATOM 657 C CA . SER A 1 86 ? -6.870 8.171 2.508 1.00 92.06 86 SER A CA 1
ATOM 658 C C . SER A 1 86 ? -5.603 8.600 3.220 1.00 92.06 86 SER A C 1
ATOM 660 O O . SER A 1 86 ? -4.671 7.811 3.357 1.00 92.06 86 SER A O 1
ATOM 662 N N . PHE A 1 87 ? -5.593 9.825 3.729 1.00 92.00 87 PHE A N 1
ATOM 663 C CA . PHE A 1 87 ? -4.484 10.391 4.481 1.00 92.00 87 PHE A CA 1
ATOM 664 C C . PHE A 1 87 ? -4.989 10.975 5.788 1.00 92.00 87 PHE A C 1
ATOM 666 O O . PHE A 1 87 ? -5.919 11.776 5.787 1.00 92.00 87 PHE A O 1
ATOM 673 N N . TYR A 1 88 ? -4.357 10.609 6.897 1.00 92.25 88 TYR A N 1
ATOM 674 C CA . TYR A 1 88 ? -4.639 11.193 8.200 1.00 92.25 88 TYR A CA 1
ATOM 675 C C . TYR A 1 88 ? -3.617 12.268 8.554 1.00 92.25 88 TYR A C 1
ATOM 677 O O . TYR A 1 88 ? -2.418 12.002 8.685 1.00 92.25 88 TYR A O 1
ATOM 685 N N . LYS A 1 89 ? -4.117 13.475 8.800 1.00 89.19 89 LYS A N 1
ATOM 686 C CA . LYS A 1 89 ? -3.345 14.619 9.263 1.00 89.19 89 LYS A CA 1
ATOM 687 C C . LYS A 1 89 ? -3.775 14.995 10.675 1.00 89.19 89 LYS A C 1
ATOM 689 O O . LYS A 1 89 ? -4.910 15.399 10.903 1.00 89.19 89 LYS A O 1
ATOM 694 N N . LYS A 1 90 ? -2.836 14.940 11.616 1.00 87.12 90 LYS A N 1
ATOM 695 C CA . LYS A 1 90 ? -3.030 15.467 12.971 1.00 87.12 90 LYS A CA 1
ATOM 696 C C . LYS A 1 90 ? -3.149 17.000 12.921 1.00 87.12 90 LYS A C 1
ATOM 698 O O . LYS A 1 90 ? -2.239 17.658 12.412 1.00 87.12 90 LYS A O 1
ATOM 703 N N . THR A 1 91 ? -4.239 17.566 13.441 1.00 85.69 91 THR A N 1
ATOM 704 C CA . THR A 1 91 ? -4.453 19.028 13.531 1.00 85.69 91 THR A CA 1
ATOM 705 C C . THR A 1 91 ? -4.160 19.557 14.934 1.00 85.69 91 THR A C 1
ATOM 707 O O . THR A 1 91 ? -3.659 20.671 15.079 1.00 85.69 91 THR A O 1
ATOM 710 N N . SER A 1 92 ? -4.402 18.745 15.965 1.00 83.62 92 SER A N 1
ATOM 711 C CA . SER A 1 92 ? -4.025 19.006 17.358 1.00 83.62 92 SER A CA 1
ATOM 712 C C . SER A 1 92 ? -3.788 17.689 18.106 1.00 83.62 92 SER A C 1
ATOM 714 O O . SER A 1 92 ? -3.856 16.620 17.507 1.00 83.62 92 SER A O 1
ATOM 716 N N . ASP A 1 93 ? -3.499 17.723 19.409 1.00 81.00 93 ASP A N 1
ATOM 717 C CA . ASP A 1 93 ? -3.320 16.497 20.205 1.00 81.00 93 ASP A CA 1
ATOM 718 C C . ASP A 1 93 ? -4.570 15.614 20.288 1.00 81.00 93 ASP A C 1
ATOM 720 O O . ASP A 1 93 ? -4.440 14.403 20.462 1.00 81.00 93 ASP A O 1
ATOM 724 N N . CYS A 1 94 ? -5.748 16.200 20.065 1.00 79.94 94 CYS A N 1
ATOM 725 C CA . CYS A 1 94 ? -7.037 15.525 20.197 1.00 79.94 94 CYS A CA 1
ATOM 726 C C . CYS A 1 94 ? -7.881 15.558 18.920 1.00 79.94 94 CYS A C 1
ATOM 728 O O . CYS A 1 94 ? -9.041 15.176 18.959 1.00 79.94 94 CYS A O 1
ATOM 730 N N . ASP A 1 95 ? -7.330 16.049 17.810 1.00 85.38 95 ASP A N 1
ATOM 731 C CA . ASP A 1 95 ? -8.090 16.312 16.589 1.00 85.38 95 ASP A CA 1
ATOM 732 C C . ASP A 1 95 ? -7.249 15.988 15.356 1.00 85.38 95 ASP A C 1
ATOM 734 O O . ASP A 1 95 ? -6.011 16.078 15.360 1.00 85.38 95 ASP A O 1
ATOM 738 N N . GLY A 1 96 ? -7.931 15.632 14.279 1.00 89.31 96 GLY A N 1
ATOM 739 C CA . GLY A 1 96 ? -7.294 15.459 12.993 1.00 89.31 96 GLY A CA 1
ATOM 740 C C . GLY A 1 96 ? -8.281 15.409 11.846 1.00 89.31 96 GLY A C 1
ATOM 741 O O . GLY A 1 96 ? -9.495 15.445 12.011 1.00 89.31 96 GLY A O 1
ATOM 742 N N . GLU A 1 97 ? -7.732 15.322 10.649 1.00 91.88 97 GLU A N 1
ATOM 743 C CA . GLU A 1 97 ? -8.484 15.313 9.406 1.00 91.88 97 GLU A CA 1
ATOM 744 C C . GLU A 1 97 ? -8.110 14.072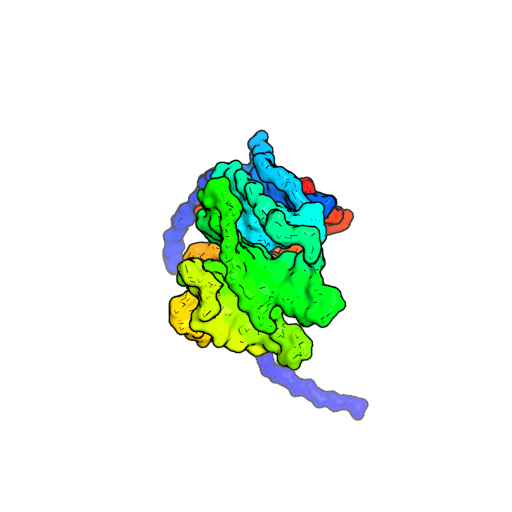 8.606 1.00 91.88 97 GLU A C 1
ATOM 746 O O . GLU A 1 97 ? -6.933 13.714 8.512 1.00 91.88 97 GLU A O 1
ATOM 751 N N . ILE A 1 98 ? -9.111 13.426 8.017 1.00 93.00 98 ILE A N 1
ATOM 752 C CA . ILE A 1 98 ? -8.917 12.473 6.931 1.00 93.00 98 ILE A CA 1
ATOM 753 C C . ILE A 1 98 ? -9.177 13.204 5.622 1.00 93.00 98 ILE A C 1
ATOM 755 O O . ILE A 1 98 ? -10.256 13.762 5.424 1.00 93.00 98 ILE A O 1
ATOM 759 N N . VAL A 1 99 ? -8.191 13.169 4.734 1.00 92.69 99 VAL A N 1
ATOM 760 C CA . VAL A 1 99 ? -8.341 13.536 3.327 1.00 92.69 99 VAL A CA 1
ATOM 761 C C . VAL A 1 99 ? -8.487 12.243 2.545 1.00 92.69 99 VAL A C 1
ATOM 763 O O . VAL A 1 99 ? -7.568 11.428 2.535 1.00 92.69 99 VAL A O 1
ATOM 766 N N . TYR A 1 100 ? -9.635 12.050 1.912 1.00 92.81 100 TYR A N 1
ATOM 767 C CA . TYR A 1 100 ? -9.851 11.001 0.927 1.00 92.81 100 TYR A CA 1
ATOM 768 C C . TYR A 1 100 ? -9.796 11.609 -0.468 1.00 92.81 100 TYR A C 1
ATOM 770 O O . TYR A 1 100 ? -10.415 12.646 -0.701 1.00 92.81 100 TYR A O 1
ATOM 778 N N . TYR A 1 101 ? -9.075 10.968 -1.380 1.00 92.56 101 TYR A N 1
ATOM 779 C CA . TYR A 1 101 ? -8.991 11.394 -2.768 1.00 92.56 101 TYR A CA 1
ATOM 780 C C . TYR A 1 101 ? -9.147 10.196 -3.705 1.00 92.56 101 TYR A C 1
ATOM 782 O O . TYR A 1 101 ? -8.359 9.250 -3.642 1.00 92.56 101 TYR A O 1
ATOM 790 N N . ASP A 1 102 ? -10.159 10.243 -4.568 1.00 91.31 102 ASP A N 1
ATOM 791 C CA . ASP A 1 102 ? -10.374 9.295 -5.662 1.00 91.31 102 ASP A CA 1
ATOM 792 C C . ASP A 1 102 ? -9.661 9.815 -6.914 1.00 91.31 102 ASP A C 1
ATOM 794 O O . ASP A 1 102 ? -10.035 10.850 -7.475 1.00 91.31 102 ASP A O 1
ATOM 798 N N . PHE A 1 103 ? -8.617 9.110 -7.353 1.00 89.62 103 PHE A N 1
ATOM 799 C CA . PHE A 1 103 ? -7.824 9.545 -8.497 1.00 89.62 103 PHE A CA 1
ATOM 800 C C . PHE A 1 103 ? -8.502 9.294 -9.841 1.00 89.62 103 PHE A C 1
ATOM 802 O O . PHE A 1 103 ? -8.150 9.988 -10.790 1.00 89.62 103 PHE A O 1
ATOM 809 N N . LEU A 1 104 ? -9.481 8.388 -9.923 1.00 85.81 104 LEU A N 1
ATOM 810 C CA . LEU A 1 104 ? -10.236 8.131 -11.151 1.00 85.81 104 LEU A CA 1
ATOM 811 C C . LEU A 1 104 ? -11.317 9.187 -11.378 1.00 85.81 104 LEU A C 1
ATOM 813 O O . LEU A 1 104 ? -11.495 9.675 -12.493 1.00 85.81 104 LEU A O 1
ATOM 817 N N . ASN A 1 105 ? -12.046 9.536 -10.317 1.00 89.12 105 ASN A N 1
ATOM 818 C CA . ASN A 1 105 ? -13.143 10.502 -10.395 1.00 89.12 105 ASN A CA 1
ATOM 819 C C . ASN A 1 105 ? -12.699 11.947 -10.117 1.00 89.12 105 ASN A C 1
ATOM 821 O O . ASN A 1 105 ? -13.470 12.875 -10.358 1.00 89.12 105 ASN A O 1
ATOM 825 N N . GLU A 1 106 ? -11.461 12.145 -9.650 1.00 89.31 106 GLU A N 1
ATOM 826 C CA . GLU A 1 106 ? -10.918 13.441 -9.214 1.00 89.31 106 GLU A CA 1
ATOM 827 C C . GLU A 1 106 ? -11.756 14.080 -8.092 1.00 89.31 106 GLU A C 1
ATOM 829 O O . GLU A 1 106 ? -11.961 15.296 -8.046 1.00 89.31 106 GLU A O 1
ATOM 834 N N . GLU A 1 107 ? -12.247 13.246 -7.172 1.00 90.25 107 GLU A N 1
ATOM 835 C CA . GLU A 1 107 ? -13.099 13.661 -6.059 1.00 90.25 107 GLU A CA 1
ATOM 836 C C . GLU A 1 107 ? -12.319 13.669 -4.741 1.00 90.25 107 GLU A C 1
ATOM 838 O O . GLU A 1 107 ? -11.735 12.663 -4.337 1.00 90.25 107 GLU A O 1
ATOM 843 N N . GLU A 1 108 ? -12.348 14.807 -4.045 1.00 91.56 108 GLU A N 1
ATOM 844 C CA . GLU A 1 108 ? -11.770 14.969 -2.711 1.00 91.56 108 GLU A CA 1
ATOM 845 C C . GLU A 1 108 ? -12.880 15.042 -1.657 1.00 91.56 108 GLU A C 1
ATOM 847 O O . GLU A 1 108 ? -13.865 15.771 -1.809 1.00 91.56 108 GLU A O 1
ATOM 852 N N . GLN A 1 109 ? -12.689 14.333 -0.548 1.00 90.81 109 GLN A N 1
ATOM 853 C CA . GLN A 1 109 ? -13.514 14.451 0.644 1.00 90.81 109 GLN A CA 1
ATOM 854 C C . GLN A 1 109 ? -12.634 14.723 1.862 1.00 90.81 109 GLN A C 1
ATOM 856 O O . GLN A 1 109 ? -11.724 13.957 2.175 1.00 90.81 109 GLN A O 1
ATOM 861 N N . LEU A 1 110 ? -12.964 15.787 2.593 1.00 91.00 110 LEU A N 1
ATOM 862 C CA . LEU A 1 110 ? -12.353 16.116 3.875 1.00 91.00 110 LEU A CA 1
ATOM 863 C C . LEU A 1 110 ? -13.298 15.734 5.015 1.00 91.00 110 LEU A C 1
ATOM 865 O O . LEU A 1 110 ? -14.485 16.067 4.987 1.00 91.00 110 LEU A O 1
ATOM 869 N N . LEU A 1 111 ? -12.764 15.071 6.035 1.00 91.00 111 LEU A N 1
ATOM 870 C CA . LEU A 1 111 ? -13.514 14.668 7.216 1.00 91.00 111 LEU A CA 1
ATOM 871 C C . LEU A 1 111 ? -12.720 14.969 8.488 1.00 91.00 111 LEU A C 1
ATOM 873 O O . LEU A 1 111 ? -11.664 14.384 8.715 1.00 91.00 111 LEU A O 1
ATOM 877 N N . THR A 1 112 ? -13.254 15.834 9.347 1.00 90.88 112 THR A N 1
ATOM 878 C CA . THR A 1 112 ? -12.731 16.028 10.706 1.00 90.88 112 THR A CA 1
ATOM 879 C C . THR A 1 112 ? -13.036 14.798 11.559 1.00 90.88 112 THR A C 1
ATOM 881 O O . THR A 1 112 ? -14.167 14.307 11.568 1.00 90.88 112 THR A O 1
ATOM 884 N N . ILE A 1 113 ? -12.036 14.304 12.285 1.00 91.00 113 ILE A N 1
ATOM 885 C CA . ILE A 1 113 ? -12.138 13.150 13.175 1.00 91.00 113 ILE A CA 1
ATOM 886 C C . ILE A 1 113 ? -11.713 13.524 14.596 1.00 91.00 113 ILE A C 1
ATOM 888 O O . ILE A 1 113 ? -10.832 14.346 14.793 1.00 91.00 113 ILE A O 1
ATOM 892 N N . PHE A 1 114 ? -12.328 12.866 15.581 1.00 91.19 114 PHE A N 1
ATOM 893 C CA . PHE A 1 114 ? -12.167 13.150 17.016 1.00 91.19 114 PHE A CA 1
ATOM 894 C C . PHE A 1 114 ? -12.701 14.507 17.527 1.00 91.19 114 PHE A C 1
ATOM 896 O O . PHE A 1 114 ? -12.212 14.981 18.550 1.00 91.19 114 PHE A O 1
ATOM 903 N N . PRO A 1 115 ? -13.771 15.108 16.954 1.00 87.19 115 PRO A N 1
ATOM 904 C CA . PRO A 1 115 ? -14.313 16.367 17.485 1.00 87.19 115 PRO A CA 1
ATOM 905 C C . PRO A 1 115 ? -14.887 16.230 18.912 1.00 87.19 115 PRO A C 1
ATOM 907 O O . PRO A 1 115 ? -15.169 17.223 19.579 1.00 87.19 115 PRO A O 1
ATOM 910 N N . ASP A 1 116 ? -15.115 14.997 19.362 1.00 87.25 116 ASP A N 1
ATOM 911 C CA . ASP A 1 116 ? -15.671 14.621 20.658 1.00 87.25 116 ASP A CA 1
ATOM 912 C C . ASP A 1 116 ? -14.620 14.465 21.770 1.00 87.25 116 ASP A C 1
ATOM 914 O O . ASP A 1 116 ? -14.990 14.415 22.946 1.00 87.25 116 ASP A O 1
ATOM 918 N N . ILE A 1 117 ? -13.327 14.401 21.431 1.00 83.25 117 ILE A N 1
ATOM 919 C CA . ILE A 1 117 ? -12.257 14.182 22.405 1.00 83.25 117 ILE A CA 1
ATOM 920 C C . ILE A 1 117 ? -11.560 15.515 22.686 1.00 83.25 117 ILE A C 1
ATOM 922 O O . ILE A 1 117 ? -10.963 16.115 21.804 1.00 83.25 117 ILE A O 1
ATOM 926 N N . LEU A 1 118 ? -11.657 16.005 23.924 1.00 71.94 118 LEU A N 1
ATOM 927 C CA . LEU A 1 118 ? -11.229 17.367 24.279 1.00 71.94 118 LEU A CA 1
ATOM 928 C C . LEU A 1 118 ? -9.882 17.433 25.025 1.00 71.94 118 LEU A C 1
ATOM 930 O O . LEU A 1 118 ? -9.386 18.534 25.242 1.00 71.94 118 LEU A O 1
ATOM 934 N N . ASP A 1 119 ? -9.320 16.290 25.443 1.00 66.12 119 ASP A N 1
ATOM 935 C CA . ASP A 1 119 ? -8.080 16.221 26.237 1.00 66.12 119 ASP A CA 1
ATOM 936 C C . ASP A 1 119 ? -7.474 14.795 26.187 1.00 66.12 119 ASP A C 1
ATOM 938 O O . ASP A 1 119 ? -7.788 13.929 27.009 1.00 66.12 119 ASP A O 1
ATOM 942 N N . CYS A 1 120 ? -6.661 14.490 25.173 1.00 72.75 120 CYS A N 1
ATOM 943 C CA . CYS A 1 120 ? -6.028 13.185 24.995 1.00 72.75 120 CYS A CA 1
ATOM 944 C C . CYS A 1 120 ? -4.652 13.277 24.321 1.00 72.75 120 CYS A C 1
ATOM 946 O O . CYS A 1 120 ? -4.385 14.143 23.494 1.00 72.75 120 CYS A O 1
ATOM 948 N N . GLU A 1 121 ? -3.779 12.326 24.652 1.00 82.19 121 GLU A N 1
ATOM 949 C CA . GLU A 1 121 ? -2.628 11.988 23.818 1.00 82.19 121 GLU A CA 1
ATOM 950 C C . GLU A 1 121 ? -3.044 10.839 22.899 1.00 82.19 121 GLU A C 1
ATOM 952 O O . GLU A 1 121 ? -2.860 9.659 23.227 1.00 82.19 121 GLU A O 1
ATOM 957 N N . LEU A 1 122 ? -3.671 11.192 21.773 1.00 88.75 122 LEU A N 1
ATOM 958 C CA . LEU A 1 122 ? -4.074 10.233 20.754 1.00 88.75 122 LEU A CA 1
ATOM 959 C C . LEU A 1 122 ? -2.973 10.067 19.709 1.00 88.75 122 LEU A C 1
ATOM 961 O O . LEU A 1 122 ? -2.436 11.032 19.158 1.00 88.75 122 LEU A O 1
ATOM 965 N N . ASN A 1 123 ? -2.668 8.810 19.407 1.00 90.62 123 ASN A N 1
ATOM 966 C CA . ASN A 1 123 ? -1.790 8.439 18.312 1.00 90.62 123 ASN A CA 1
ATOM 967 C C . ASN A 1 123 ? -2.540 7.499 17.366 1.00 90.62 123 ASN A C 1
ATOM 969 O O . ASN A 1 123 ? -2.827 6.356 17.723 1.00 90.62 123 ASN A O 1
ATOM 973 N N . VAL A 1 124 ? -2.870 7.985 16.168 1.00 93.62 124 VAL A N 1
ATOM 974 C CA . VAL A 1 124 ? -3.412 7.136 15.101 1.00 93.62 124 VAL A CA 1
ATOM 975 C C . VAL A 1 124 ? -2.322 6.160 14.668 1.00 93.62 124 VAL A C 1
ATOM 977 O O . VAL A 1 124 ? -1.156 6.523 14.560 1.00 93.62 124 VAL A O 1
ATOM 980 N N . LEU A 1 125 ? -2.697 4.900 14.480 1.00 94.12 125 LEU A N 1
ATOM 981 C CA . LEU A 1 125 ? -1.790 3.798 14.162 1.00 94.12 125 LEU A CA 1
ATOM 982 C C . LEU A 1 125 ? -1.991 3.306 12.729 1.00 94.12 125 LEU A C 1
ATOM 984 O O . LEU A 1 125 ? -1.025 2.991 12.044 1.00 94.12 125 LEU A O 1
ATOM 988 N N . SER A 1 126 ? -3.241 3.249 12.274 1.00 94.56 126 SER A N 1
ATOM 989 C CA . SER A 1 126 ? -3.605 2.805 10.931 1.00 94.56 126 SER A CA 1
ATOM 990 C C . SER A 1 126 ? -4.965 3.388 10.563 1.00 94.56 126 SER A C 1
ATOM 992 O O . SER A 1 126 ? -5.829 3.572 11.425 1.00 94.56 126 SER A O 1
ATOM 994 N N . ILE A 1 127 ? -5.155 3.672 9.281 1.00 95.38 127 ILE A N 1
ATOM 995 C CA . ILE A 1 127 ? -6.450 4.023 8.705 1.00 95.38 127 ILE A CA 1
ATOM 996 C C . ILE A 1 127 ? -6.724 3.075 7.550 1.00 95.38 127 ILE A C 1
ATOM 998 O O . ILE A 1 127 ? -5.778 2.613 6.925 1.00 95.38 127 ILE A O 1
ATOM 1002 N N . ILE A 1 128 ? -7.994 2.805 7.263 1.00 94.44 128 ILE A N 1
ATOM 1003 C CA . ILE A 1 128 ? -8.432 2.251 5.979 1.00 94.44 128 ILE A CA 1
ATOM 1004 C C . ILE A 1 128 ? -9.767 2.880 5.575 1.00 94.44 128 ILE A C 1
ATOM 1006 O O . ILE A 1 128 ? -10.502 3.394 6.427 1.00 94.44 128 ILE A O 1
ATOM 1010 N N . ASN A 1 129 ? -10.119 2.800 4.296 1.00 92.69 129 ASN A N 1
ATOM 1011 C CA . ASN A 1 129 ? -11.438 3.190 3.809 1.00 92.69 129 ASN A CA 1
ATOM 1012 C C . ASN A 1 129 ? -12.129 2.058 3.054 1.00 92.69 129 ASN A C 1
ATOM 1014 O O . ASN A 1 129 ? -11.521 1.108 2.583 1.00 92.69 129 ASN A O 1
ATOM 1018 N N . THR A 1 130 ? -13.438 2.207 2.941 1.00 91.75 130 THR A N 1
ATOM 1019 C CA . THR A 1 130 ? -14.328 1.452 2.059 1.00 91.75 130 THR A CA 1
ATOM 1020 C C . THR A 1 130 ? -15.219 2.458 1.338 1.00 91.75 130 THR A C 1
ATOM 1022 O O . THR A 1 130 ? -15.175 3.653 1.634 1.00 91.75 130 THR A O 1
ATOM 1025 N N . ASN A 1 131 ? -16.106 1.987 0.464 1.00 88.00 131 ASN A N 1
ATOM 1026 C CA . ASN A 1 131 ? -17.065 2.863 -0.212 1.00 88.00 131 ASN A CA 1
ATOM 1027 C C . ASN A 1 131 ? -18.036 3.591 0.741 1.00 88.00 131 ASN A C 1
ATOM 1029 O O . ASN A 1 131 ? -18.624 4.605 0.364 1.00 88.00 131 ASN A O 1
ATOM 1033 N N . SER A 1 132 ? -18.226 3.086 1.964 1.00 90.31 132 SER A N 1
ATOM 1034 C CA . SER A 1 132 ? -19.202 3.620 2.924 1.00 90.31 132 SER A CA 1
ATOM 1035 C C . SER A 1 132 ? -18.604 4.100 4.238 1.00 90.31 132 SER A C 1
ATOM 1037 O O . SER A 1 132 ? -19.300 4.735 5.024 1.00 90.31 132 SER A O 1
ATOM 1039 N N . SER A 1 133 ? -17.367 3.737 4.565 1.00 93.75 133 SER A N 1
ATOM 1040 C CA . SER A 1 133 ? -16.840 3.977 5.909 1.00 93.75 133 SER A CA 1
ATOM 1041 C C . SER A 1 133 ? -15.332 4.146 5.937 1.00 93.75 133 SER A C 1
ATOM 1043 O O . SER A 1 133 ? -14.616 3.468 5.199 1.00 93.75 133 SER A O 1
ATOM 1045 N N . PHE A 1 134 ? -14.873 4.982 6.863 1.00 95.38 134 PHE A N 1
ATOM 1046 C CA . PHE A 1 134 ? -13.491 5.013 7.328 1.00 95.38 134 PHE A CA 1
ATOM 1047 C C . PHE A 1 134 ? -13.352 4.178 8.595 1.00 95.38 134 PHE A C 1
ATOM 1049 O O . PHE A 1 134 ? -14.238 4.189 9.451 1.00 95.38 134 PHE A O 1
ATOM 1056 N N . PHE A 1 135 ? -12.220 3.498 8.733 1.00 96.69 135 PHE A N 1
ATOM 1057 C CA . PHE A 1 135 ? -11.819 2.826 9.962 1.00 96.69 135 PHE A CA 1
ATOM 1058 C C . PHE A 1 135 ? -10.495 3.418 10.425 1.00 96.69 135 PHE A C 1
ATOM 1060 O O . PHE A 1 135 ? -9.536 3.465 9.660 1.00 96.69 135 PHE A O 1
ATOM 1067 N N . ILE A 1 136 ? -10.446 3.869 11.673 1.00 96.75 136 ILE A N 1
ATOM 1068 C CA . ILE A 1 136 ? -9.287 4.523 12.270 1.00 96.75 136 ILE A CA 1
ATOM 1069 C C . ILE A 1 136 ? -8.892 3.731 13.506 1.00 96.75 136 ILE A C 1
ATOM 1071 O O . ILE A 1 136 ? -9.634 3.708 14.485 1.00 96.75 136 ILE A O 1
ATOM 1075 N N . ALA A 1 137 ? -7.729 3.093 13.469 1.00 97.19 137 ALA A N 1
ATOM 1076 C CA . ALA A 1 137 ? -7.120 2.466 14.631 1.00 97.19 137 ALA A CA 1
ATOM 1077 C C . ALA A 1 137 ? -6.201 3.470 15.328 1.00 97.19 137 ALA A C 1
ATOM 1079 O O . ALA A 1 137 ? -5.352 4.086 14.683 1.00 97.19 137 ALA A O 1
ATOM 1080 N N . TYR A 1 138 ? -6.338 3.626 16.640 1.00 94.94 138 TYR A N 1
ATOM 1081 C CA . TYR A 1 138 ? -5.528 4.552 17.428 1.00 94.94 138 TYR A CA 1
ATOM 1082 C C . TYR A 1 138 ? -5.281 4.028 18.840 1.00 94.94 138 TYR A C 1
ATOM 1084 O O . TYR A 1 138 ? -5.995 3.160 19.350 1.00 94.94 138 TYR A O 1
ATOM 1092 N N . GLU A 1 139 ? -4.239 4.561 19.470 1.00 92.94 139 GLU A N 1
ATOM 1093 C CA . GLU A 1 139 ? -3.977 4.391 20.893 1.00 92.94 139 GLU A CA 1
ATOM 1094 C C . GLU A 1 139 ? -4.207 5.707 21.639 1.00 92.94 139 GLU A C 1
ATOM 1096 O O . GLU A 1 139 ? -3.838 6.778 21.154 1.00 92.94 139 GLU A O 1
ATOM 1101 N N . ILE A 1 140 ? -4.804 5.616 22.827 1.00 89.88 140 ILE A N 1
ATOM 1102 C CA . ILE A 1 140 ? -4.889 6.721 23.786 1.00 89.88 140 ILE A CA 1
ATOM 1103 C C . ILE A 1 140 ? -3.961 6.398 24.952 1.00 89.88 140 ILE A C 1
ATOM 1105 O O . ILE A 1 140 ? -4.059 5.323 25.558 1.00 89.88 140 ILE A O 1
ATOM 1109 N N . THR A 1 141 ? -3.081 7.341 25.284 1.00 83.44 141 THR A N 1
ATOM 1110 C CA . THR A 1 141 ? -2.282 7.280 26.511 1.00 83.44 141 THR A CA 1
ATOM 1111 C C . THR A 1 141 ? -2.994 8.061 27.613 1.00 83.44 141 THR A C 1
ATOM 1113 O O . THR A 1 141 ? -3.169 9.271 27.518 1.00 83.44 141 THR A O 1
ATOM 1116 N N . GLU A 1 142 ? -3.410 7.369 28.673 1.00 73.81 142 GLU A N 1
ATOM 1117 C CA . GLU A 1 142 ? -3.861 8.011 29.909 1.00 73.81 142 GLU A CA 1
ATOM 1118 C C . GLU A 1 142 ? -2.672 8.086 30.874 1.00 73.81 142 GLU A C 1
ATOM 1120 O O . GLU A 1 142 ? -1.932 7.118 31.042 1.00 73.81 142 GLU A O 1
ATOM 1125 N N . THR A 1 143 ? -2.493 9.221 31.550 1.00 67.44 143 THR A N 1
ATOM 1126 C CA . THR A 1 143 ? -1.319 9.526 32.396 1.00 67.44 143 THR A CA 1
ATOM 1127 C C . THR A 1 143 ? -1.031 8.498 33.499 1.00 67.44 143 THR A C 1
ATOM 1129 O O . THR A 1 143 ? 0.079 8.463 34.028 1.00 67.44 143 THR A O 1
ATOM 1132 N N . THR A 1 144 ? -2.009 7.671 33.874 1.00 65.38 144 THR A N 1
ATOM 1133 C CA . THR A 1 144 ? -1.900 6.676 34.954 1.00 65.38 144 THR A CA 1
ATOM 1134 C C . THR A 1 144 ? -2.467 5.294 34.601 1.00 65.38 144 THR A C 1
ATOM 1136 O O . THR A 1 144 ? -2.493 4.418 35.466 1.00 65.38 144 THR A O 1
ATOM 1139 N N . SER A 1 145 ? -2.896 5.074 33.354 1.00 68.62 145 SER A N 1
ATOM 1140 C CA . SER A 1 145 ? -3.580 3.850 32.903 1.00 68.62 145 SER A CA 1
ATOM 1141 C C . SER A 1 145 ? -2.781 3.165 31.789 1.00 68.62 145 SER A C 1
ATOM 1143 O O . SER A 1 145 ? -2.046 3.844 31.067 1.00 68.62 145 SER A O 1
ATOM 1145 N N . PRO A 1 146 ? -2.899 1.836 31.601 1.00 77.62 146 PRO A N 1
ATOM 1146 C CA . PRO A 1 146 ? -2.408 1.198 30.384 1.00 77.62 146 PRO A CA 1
ATOM 1147 C C . PRO A 1 146 ? -3.007 1.863 29.137 1.00 77.62 146 PRO A C 1
ATOM 1149 O O . PRO A 1 146 ? -4.131 2.369 29.164 1.00 77.62 146 PRO A O 1
ATOM 1152 N 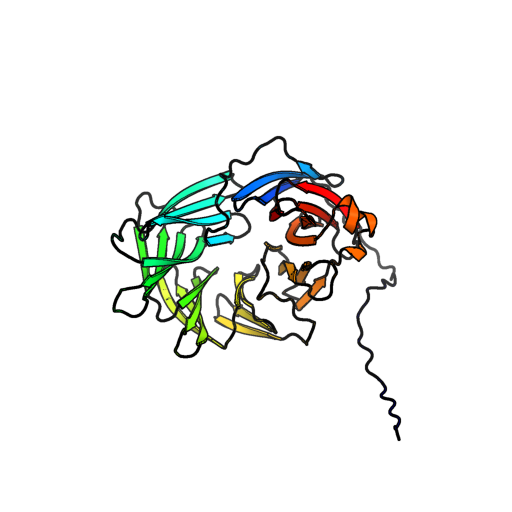N . LYS A 1 147 ? -2.249 1.841 28.035 1.00 87.25 147 LYS A N 1
ATOM 1153 C CA . LYS A 1 147 ? -2.723 2.337 26.739 1.00 87.25 147 LYS A CA 1
ATOM 1154 C C . LYS A 1 147 ? -4.023 1.636 26.356 1.00 87.25 147 LYS A C 1
ATOM 1156 O O . LYS A 1 147 ? -4.103 0.410 26.433 1.00 87.25 147 LYS A O 1
ATOM 1161 N N . LYS A 1 148 ? -5.004 2.417 25.910 1.00 91.75 148 LYS A N 1
ATOM 1162 C CA . LYS A 1 148 ? -6.237 1.897 25.313 1.00 91.75 148 LYS A CA 1
ATOM 1163 C C . LYS A 1 148 ? -6.074 1.852 23.808 1.00 91.75 148 LYS A C 1
ATOM 1165 O O . LYS A 1 148 ? -5.646 2.841 23.217 1.00 91.75 148 LYS A O 1
ATOM 1170 N N . TYR A 1 149 ? -6.428 0.727 23.203 1.00 95.12 149 TYR A N 1
ATOM 1171 C CA . TYR A 1 149 ? -6.411 0.549 21.757 1.00 95.12 149 TYR A CA 1
ATOM 1172 C C . TYR A 1 149 ? -7.842 0.536 21.245 1.00 95.12 149 TYR A C 1
ATOM 1174 O O . TYR A 1 149 ? -8.664 -0.225 21.748 1.00 95.12 149 TYR A O 1
ATOM 1182 N N . VAL A 1 150 ? -8.151 1.378 20.265 1.00 95.88 150 VAL A N 1
ATOM 1183 C CA . VAL A 1 150 ? -9.521 1.553 19.780 1.00 95.88 150 VAL A CA 1
ATOM 1184 C C . VAL A 1 150 ? -9.530 1.586 18.260 1.00 95.88 150 VAL A C 1
ATOM 1186 O O . VAL A 1 150 ? -8.617 2.123 17.633 1.00 95.88 150 VAL A O 1
ATOM 1189 N N . ILE A 1 151 ? -10.574 1.011 17.668 1.00 97.81 151 ILE A N 1
ATOM 1190 C CA . ILE A 1 151 ? -10.929 1.212 16.267 1.00 97.81 151 ILE A CA 1
ATOM 1191 C C . ILE A 1 151 ? -12.217 2.014 16.222 1.00 97.81 151 ILE A C 1
ATOM 1193 O O . ILE A 1 151 ? -13.240 1.582 16.754 1.00 97.81 151 ILE A O 1
ATOM 1197 N N . ARG A 1 152 ? -12.182 3.156 15.545 1.00 96.62 152 ARG A N 1
ATOM 1198 C CA . ARG A 1 152 ? -13.355 3.974 15.257 1.00 96.62 152 ARG A CA 1
ATOM 1199 C C . ARG A 1 152 ? -13.793 3.761 13.814 1.00 96.62 152 ARG A C 1
ATOM 1201 O O . ARG A 1 152 ? -12.995 3.925 12.897 1.00 96.62 152 ARG A O 1
ATOM 1208 N N . LYS A 1 153 ? -15.062 3.415 13.616 1.00 97.12 153 LYS A N 1
ATOM 1209 C CA . LYS A 1 153 ? -15.732 3.368 12.313 1.00 97.12 153 LYS A CA 1
ATOM 1210 C C . LYS A 1 153 ? -16.548 4.642 12.133 1.00 97.12 153 LYS A C 1
ATOM 1212 O O . LYS A 1 153 ? -17.401 4.929 12.969 1.00 97.12 153 LYS A O 1
ATOM 1217 N N . VAL A 1 154 ? -16.318 5.366 11.045 1.00 95.50 154 VAL A N 1
ATOM 1218 C CA . VAL A 1 154 ? -17.055 6.586 10.684 1.00 95.50 154 VAL A CA 1
ATOM 1219 C C . VAL A 1 154 ? -17.774 6.361 9.360 1.00 95.50 154 VAL A C 1
ATOM 1221 O O . VAL A 1 154 ? -17.172 5.839 8.423 1.00 95.50 154 VAL A O 1
ATOM 1224 N N . ASP A 1 155 ? -19.052 6.729 9.280 1.00 92.56 155 ASP A N 1
ATOM 1225 C CA . ASP A 1 155 ? -19.804 6.690 8.022 1.00 92.56 155 ASP A CA 1
ATOM 1226 C C . ASP A 1 155 ? -19.346 7.835 7.113 1.00 92.56 155 ASP A C 1
ATOM 1228 O O . ASP A 1 155 ? -19.371 9.004 7.496 1.00 92.56 155 ASP A O 1
ATOM 1232 N N . ARG A 1 156 ? -18.915 7.486 5.901 1.00 89.06 156 ARG A N 1
ATOM 1233 C CA . ARG A 1 156 ? -18.395 8.432 4.913 1.00 89.06 156 ARG A CA 1
ATOM 1234 C C . ARG A 1 156 ? -19.505 9.239 4.237 1.00 89.06 156 ARG A C 1
ATOM 1236 O O . ARG A 1 156 ? -19.250 10.337 3.754 1.00 89.06 156 ARG A O 1
ATOM 1243 N N . ASN A 1 157 ? -20.720 8.700 4.209 1.00 87.44 157 ASN A N 1
ATOM 1244 C CA . ASN A 1 157 ? -21.855 9.252 3.473 1.00 87.44 157 ASN A CA 1
ATOM 1245 C C . ASN A 1 157 ? -22.869 9.952 4.389 1.00 87.44 157 ASN A C 1
ATOM 1247 O O . ASN A 1 157 ? -23.885 10.465 3.912 1.00 87.44 157 ASN A O 1
ATOM 1251 N N . ALA A 1 158 ? -22.631 9.957 5.701 1.00 85.88 158 ALA A N 1
ATOM 1252 C CA . ALA A 1 158 ? -23.515 10.607 6.651 1.00 85.88 158 ALA A CA 1
ATOM 1253 C C . ALA A 1 158 ? -23.431 12.136 6.528 1.00 85.88 158 ALA A C 1
ATOM 1255 O O . ALA A 1 158 ? -22.354 12.722 6.439 1.00 85.88 158 ALA A O 1
ATOM 1256 N N . THR A 1 159 ? -24.588 12.800 6.568 1.00 82.69 159 THR A N 1
ATOM 1257 C CA . THR A 1 159 ? -24.672 14.271 6.581 1.00 82.69 159 THR A CA 1
ATOM 1258 C C . THR A 1 159 ? -24.216 14.876 7.906 1.00 82.69 159 THR A C 1
ATOM 1260 O O . THR A 1 159 ? -23.897 16.059 7.968 1.00 82.69 159 THR A O 1
ATOM 1263 N N . GLU A 1 160 ? -24.222 14.075 8.971 1.00 84.81 160 GLU A N 1
ATOM 1264 C CA . GLU A 1 160 ? -23.764 14.443 10.307 1.00 84.81 160 GLU A CA 1
ATOM 1265 C C . GLU A 1 160 ? -22.688 13.457 10.761 1.00 84.81 160 GLU A C 1
ATOM 1267 O O . GLU A 1 160 ? -22.770 12.258 10.484 1.00 84.81 160 GLU A O 1
ATOM 1272 N N . PHE A 1 161 ? -21.685 13.959 11.484 1.00 87.19 161 PHE A N 1
ATOM 1273 C CA . PHE A 1 161 ? -20.607 13.128 12.006 1.00 87.19 161 PHE A CA 1
ATOM 1274 C C . PHE A 1 161 ? -21.155 12.123 13.022 1.00 87.19 161 PHE A C 1
ATOM 1276 O O . PHE A 1 161 ? -21.642 12.492 14.091 1.00 87.19 161 PHE A O 1
ATOM 1283 N N . THR A 1 162 ? -21.058 10.839 12.689 1.00 90.56 162 THR A N 1
ATOM 1284 C CA . THR A 1 162 ? -21.446 9.730 13.560 1.00 90.56 162 THR A CA 1
ATOM 1285 C C . THR A 1 162 ? -20.378 8.652 13.512 1.00 90.56 162 THR A C 1
ATOM 1287 O O . THR A 1 162 ? -19.718 8.458 12.490 1.00 90.56 162 THR A O 1
ATOM 1290 N N . PHE A 1 163 ? -20.184 7.955 14.629 1.00 94.75 163 PHE A N 1
ATOM 1291 C CA . PHE A 1 163 ? -19.150 6.939 14.726 1.00 94.75 163 PHE A CA 1
ATOM 1292 C C . PHE A 1 163 ? -19.544 5.791 15.653 1.00 94.75 163 PHE A C 1
ATOM 1294 O O . PHE A 1 163 ? -20.403 5.928 16.525 1.00 94.75 163 PHE A O 1
ATOM 1301 N N . LEU A 1 164 ? -18.886 4.652 15.452 1.00 96.31 164 LEU A N 1
ATOM 1302 C CA . LEU A 1 164 ? -18.897 3.499 16.346 1.00 96.31 164 LEU A CA 1
ATOM 1303 C C . LEU A 1 164 ? -17.466 3.206 16.785 1.00 96.31 164 LEU A C 1
ATOM 1305 O O . LEU A 1 164 ? -16.536 3.384 16.002 1.00 96.31 164 LEU A O 1
ATOM 1309 N N . GLU A 1 165 ? -17.291 2.722 18.010 1.00 96.50 165 GLU A N 1
ATOM 1310 C CA . GLU A 1 165 ? -15.979 2.350 18.541 1.00 96.50 165 GLU A CA 1
ATOM 1311 C C . GLU A 1 165 ? -15.944 0.901 18.997 1.00 96.50 165 GLU A C 1
ATOM 1313 O O . GLU A 1 165 ? -16.933 0.350 19.485 1.00 96.50 165 GLU A O 1
ATOM 1318 N N . LEU A 1 166 ? -14.768 0.305 18.840 1.00 97.62 166 LEU A N 1
ATOM 1319 C CA . LEU A 1 166 ? -14.443 -1.029 19.298 1.00 97.62 166 LEU A CA 1
ATOM 1320 C C . LEU A 1 166 ? -13.093 -0.979 20.012 1.00 97.62 166 LEU A C 1
ATOM 1322 O O . LEU A 1 166 ? -12.065 -0.723 19.387 1.00 97.62 166 LEU A O 1
ATOM 1326 N N . GLU A 1 167 ? -13.101 -1.229 21.318 1.00 96.50 167 GLU A N 1
ATOM 1327 C CA . GLU A 1 167 ? -11.876 -1.371 22.106 1.00 96.50 167 GLU A CA 1
ATOM 1328 C C . GLU A 1 167 ? -11.225 -2.736 21.834 1.00 96.50 167 GLU A C 1
ATOM 1330 O O . GLU A 1 167 ? -11.906 -3.764 21.763 1.00 96.50 167 GLU A O 1
ATOM 1335 N N . LEU A 1 168 ? -9.901 -2.744 21.686 1.00 96.12 168 LEU A N 1
ATOM 1336 C CA . LEU A 1 168 ? -9.087 -3.935 21.475 1.00 96.12 168 LEU A CA 1
ATOM 1337 C C . LEU A 1 168 ? -8.197 -4.203 22.687 1.00 96.12 168 LEU A C 1
ATOM 1339 O O . LEU A 1 168 ? -7.625 -3.294 23.285 1.00 96.12 168 LEU A O 1
ATOM 1343 N N . SER A 1 169 ? -7.990 -5.482 22.994 1.00 92.81 169 SER A N 1
ATOM 1344 C CA . SER A 1 169 ? -7.059 -5.910 24.043 1.00 92.81 169 SER A CA 1
ATOM 1345 C C . SER A 1 169 ? -5.585 -5.817 23.637 1.00 92.81 169 SER A C 1
ATOM 1347 O O . SER A 1 169 ? -4.715 -5.912 24.498 1.00 92.81 169 SER A O 1
ATOM 1349 N N . LYS A 1 170 ? -5.292 -5.681 22.339 1.00 95.00 170 LYS A N 1
ATOM 1350 C CA . LYS A 1 170 ? -3.937 -5.683 21.769 1.00 95.00 170 LYS A CA 1
ATOM 1351 C C . LYS A 1 170 ? -3.748 -4.515 20.814 1.00 95.00 170 LYS A C 1
ATOM 1353 O O . LYS A 1 170 ? -4.721 -3.983 20.282 1.00 95.00 170 LYS A O 1
ATOM 1358 N N . LYS A 1 171 ? -2.488 -4.130 20.591 1.00 96.19 171 LYS A N 1
ATOM 1359 C CA . LYS A 1 171 ? -2.146 -2.970 19.769 1.00 96.19 171 LYS A CA 1
ATOM 1360 C C . LYS A 1 171 ? -2.427 -3.263 18.291 1.00 96.19 171 LYS A C 1
ATOM 1362 O O . LYS A 1 171 ? -1.740 -4.128 17.749 1.00 96.19 171 LYS A O 1
ATOM 1367 N N . PRO A 1 172 ? -3.342 -2.547 17.615 1.00 96.62 172 PRO A N 1
ATOM 1368 C CA . PRO A 1 172 ? -3.518 -2.682 16.177 1.00 96.62 172 PRO A CA 1
ATOM 1369 C C . PRO A 1 172 ? -2.285 -2.121 15.463 1.00 96.62 172 PRO A C 1
ATOM 1371 O O . PRO A 1 172 ? -1.830 -1.015 15.749 1.00 96.62 172 PRO A O 1
ATOM 1374 N N . MET A 1 173 ? -1.726 -2.902 14.550 1.00 94.00 173 MET A N 1
ATOM 1375 C CA . MET A 1 173 ? -0.598 -2.505 13.711 1.00 94.00 173 MET A CA 1
ATOM 1376 C C . MET A 1 173 ? -1.076 -2.022 12.351 1.00 94.00 173 MET A C 1
ATOM 1378 O O . MET A 1 173 ? -0.615 -0.995 11.867 1.00 94.00 173 MET A O 1
ATOM 1382 N N . ASN A 1 174 ? -1.981 -2.775 11.727 1.00 93.44 174 ASN A N 1
ATOM 1383 C CA . ASN A 1 174 ? -2.497 -2.460 10.406 1.00 93.44 174 ASN A CA 1
ATOM 1384 C C . ASN A 1 174 ? -3.841 -3.167 10.171 1.00 93.44 174 ASN A C 1
ATOM 1386 O O . ASN A 1 174 ? -4.196 -4.095 10.904 1.00 93.44 174 ASN A O 1
ATOM 1390 N N . MET A 1 175 ? -4.596 -2.730 9.169 1.00 95.69 175 MET A N 1
ATOM 1391 C CA . MET A 1 175 ? -5.935 -3.237 8.885 1.00 95.69 175 MET A CA 1
ATOM 1392 C C . MET A 1 175 ? -6.136 -3.481 7.390 1.00 95.69 175 MET A C 1
ATOM 1394 O O . MET A 1 175 ? -5.485 -2.869 6.551 1.00 95.69 175 MET A O 1
ATOM 1398 N N . THR A 1 176 ? -7.078 -4.357 7.058 1.00 95.19 176 THR A N 1
ATOM 1399 C CA . THR A 1 176 ? -7.628 -4.493 5.705 1.00 95.19 176 THR A CA 1
ATOM 1400 C C . THR A 1 176 ? -9.106 -4.864 5.784 1.00 95.19 176 THR A C 1
ATOM 1402 O O . THR A 1 176 ? -9.579 -5.363 6.809 1.00 95.19 176 THR A O 1
ATOM 1405 N N . PHE A 1 177 ? -9.854 -4.605 4.717 1.00 95.19 177 PHE A N 1
ATOM 1406 C CA . PHE A 1 177 ? -11.282 -4.887 4.643 1.00 95.19 177 PHE A CA 1
ATOM 1407 C C . PHE A 1 177 ? -11.582 -5.849 3.501 1.00 95.19 177 PHE A C 1
ATOM 1409 O O . PHE A 1 177 ? -11.130 -5.653 2.374 1.00 95.19 177 PHE A O 1
ATOM 1416 N N . SER A 1 178 ? -12.374 -6.878 3.791 1.00 95.81 178 SER A N 1
ATOM 1417 C CA . SER A 1 178 ? -12.829 -7.839 2.792 1.00 95.81 178 SER A CA 1
ATOM 1418 C C . SER A 1 178 ? -14.068 -8.579 3.280 1.00 95.81 178 SER A C 1
ATOM 1420 O O . SER A 1 178 ? -14.204 -8.838 4.472 1.00 95.81 178 SER A O 1
ATOM 1422 N N . ASN A 1 179 ? -14.968 -8.951 2.367 1.00 95.62 179 ASN A N 1
ATOM 1423 C CA . ASN A 1 179 ? -16.142 -9.778 2.675 1.00 95.62 179 ASN A CA 1
ATOM 1424 C C . ASN A 1 179 ? -16.984 -9.251 3.858 1.00 95.62 179 ASN A C 1
ATOM 1426 O O . ASN A 1 179 ? -17.306 -9.995 4.785 1.00 95.62 179 ASN A O 1
ATOM 1430 N N . ASP A 1 180 ? -17.264 -7.943 3.859 1.00 96.06 180 ASP A N 1
ATOM 1431 C CA . ASP A 1 180 ? -17.966 -7.237 4.941 1.00 96.06 180 ASP A CA 1
ATOM 1432 C C . ASP A 1 180 ? -17.353 -7.440 6.338 1.00 96.06 180 ASP A C 1
ATOM 1434 O O . ASP A 1 180 ? -18.032 -7.376 7.368 1.00 96.06 180 ASP A O 1
ATOM 1438 N N . ARG A 1 181 ? -16.040 -7.672 6.387 1.00 97.56 181 ARG A N 1
ATOM 1439 C CA . ARG A 1 181 ? -15.269 -7.867 7.610 1.00 97.56 181 ARG A CA 1
ATOM 1440 C C . ARG A 1 181 ? -14.029 -6.990 7.592 1.00 97.56 181 ARG A C 1
ATOM 1442 O O . ARG A 1 181 ? -13.340 -6.857 6.581 1.00 97.56 181 ARG A O 1
ATOM 1449 N N . LEU A 1 182 ? -13.732 -6.425 8.752 1.00 98.00 182 LEU A N 1
ATOM 1450 C CA . LEU A 1 182 ? -12.473 -5.751 9.022 1.00 98.00 182 LEU A CA 1
ATOM 1451 C C . LEU A 1 182 ? -11.509 -6.765 9.648 1.00 98.00 182 LEU A C 1
ATOM 1453 O O . LEU A 1 182 ? -11.826 -7.382 10.665 1.00 98.00 182 LEU A O 1
ATOM 1457 N N . PHE A 1 183 ? -10.337 -6.923 9.045 1.00 98.31 183 PHE A N 1
ATOM 1458 C CA . PHE A 1 183 ? -9.254 -7.762 9.540 1.00 98.31 183 PHE A CA 1
ATOM 1459 C C . PHE A 1 183 ? -8.170 -6.863 10.117 1.00 98.31 183 PHE A C 1
ATOM 1461 O O . PHE A 1 183 ? -7.637 -5.998 9.425 1.00 98.31 183 PHE A O 1
ATOM 1468 N N . VAL A 1 184 ? -7.853 -7.065 11.390 1.00 98.31 184 VAL A N 1
ATOM 1469 C CA . VAL A 1 184 ? -6.939 -6.211 12.145 1.00 98.31 184 VAL A CA 1
ATOM 1470 C C . VAL A 1 184 ? -5.739 -7.043 12.556 1.00 98.31 184 VAL A C 1
ATOM 1472 O O . VAL A 1 184 ? -5.870 -7.951 13.378 1.00 98.31 184 VAL A O 1
ATOM 1475 N N . LEU A 1 185 ? -4.571 -6.731 11.998 1.00 97.50 185 LEU A N 1
ATOM 1476 C CA . LEU A 1 185 ? -3.308 -7.266 12.486 1.00 97.50 185 LEU A CA 1
ATOM 1477 C C . LEU A 1 185 ? -2.970 -6.562 13.799 1.00 97.50 185 LEU A C 1
ATOM 1479 O O . LEU A 1 185 ? -2.795 -5.344 13.816 1.00 97.50 185 LEU A O 1
ATOM 1483 N N . SER A 1 186 ? -2.849 -7.324 14.879 1.00 97.31 186 SER A N 1
ATOM 1484 C CA . SER A 1 186 ? -2.576 -6.812 16.221 1.00 97.31 186 SER A CA 1
ATOM 1485 C C . SER A 1 186 ? -1.326 -7.449 16.822 1.00 97.31 186 SER A C 1
ATOM 1487 O O . SER A 1 186 ? -0.960 -8.564 16.460 1.00 97.31 186 SER A O 1
ATOM 1489 N N . LEU A 1 187 ? -0.692 -6.750 17.765 1.00 97.06 187 LEU A N 1
ATOM 1490 C CA . LEU A 1 187 ? 0.493 -7.186 18.507 1.00 97.06 187 LEU A CA 1
ATOM 1491 C C . LEU A 1 187 ? 0.254 -7.120 20.016 1.00 97.06 187 LEU A C 1
ATOM 1493 O O . LEU A 1 187 ? -0.191 -6.101 20.555 1.00 97.06 187 LEU A O 1
ATOM 1497 N N . ASP A 1 188 ? 0.600 -8.201 20.709 1.00 94.88 188 ASP A N 1
ATOM 1498 C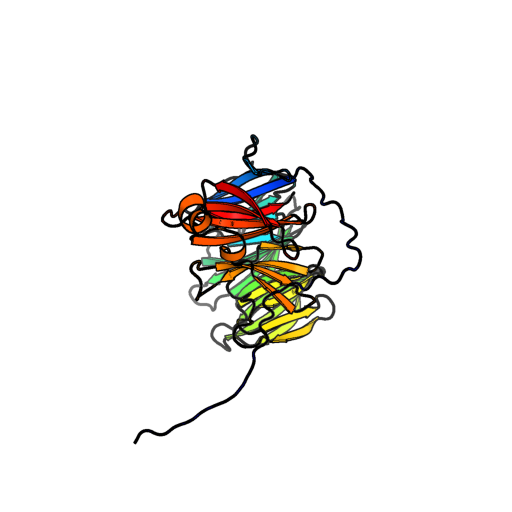 CA . ASP A 1 188 ? 0.534 -8.295 22.166 1.00 94.88 188 ASP A CA 1
ATOM 1499 C C . ASP A 1 188 ? 1.775 -7.689 22.842 1.00 94.88 188 ASP A C 1
ATOM 1501 O O . ASP A 1 188 ? 2.679 -8.386 23.320 1.00 94.88 188 ASP A O 1
ATOM 1505 N N . VAL A 1 189 ? 1.850 -6.360 22.823 1.00 90.19 189 VAL A N 1
ATOM 1506 C CA . VAL A 1 189 ? 3.023 -5.613 23.287 1.00 90.19 189 VAL A CA 1
ATOM 1507 C C . VAL A 1 189 ? 3.253 -5.815 24.785 1.00 90.19 189 VAL A C 1
ATOM 1509 O O . VAL A 1 189 ? 2.417 -5.454 25.611 1.00 90.19 189 VAL A O 1
ATOM 1512 N N . GLY A 1 190 ? 4.442 -6.307 25.144 1.00 82.88 190 GLY A N 1
ATOM 1513 C CA . GLY A 1 190 ? 4.896 -6.364 26.537 1.00 82.88 190 GLY A CA 1
ATOM 1514 C C . GLY A 1 190 ? 4.370 -7.552 27.348 1.00 82.88 190 GLY A C 1
ATOM 1515 O O . GLY A 1 190 ? 4.699 -7.648 28.530 1.00 82.88 190 GLY A O 1
ATOM 1516 N N . ILE A 1 191 ? 3.607 -8.461 26.728 1.00 87.88 191 ILE A N 1
ATOM 1517 C CA . ILE A 1 191 ? 3.175 -9.726 27.342 1.00 87.88 191 ILE A CA 1
ATOM 1518 C C . ILE A 1 191 ? 3.803 -10.905 26.598 1.00 87.88 191 ILE A C 1
ATOM 1520 O O . ILE A 1 191 ? 4.724 -11.530 27.121 1.00 87.88 191 ILE A O 1
ATOM 1524 N N . THR A 1 192 ? 3.327 -11.202 25.386 1.00 93.06 192 THR A N 1
ATOM 1525 C CA . THR A 1 192 ? 3.840 -12.319 24.572 1.00 93.06 192 THR A CA 1
ATOM 1526 C C . THR A 1 192 ? 4.687 -11.857 23.392 1.00 93.06 192 THR A C 1
ATOM 1528 O O . THR A 1 192 ? 5.549 -12.611 22.953 1.00 93.06 192 THR A O 1
ATOM 1531 N N . ASN A 1 193 ? 4.486 -10.624 22.908 1.00 93.81 193 ASN A N 1
ATOM 1532 C CA . ASN A 1 193 ? 4.990 -10.124 21.624 1.00 93.81 193 ASN A CA 1
ATOM 1533 C C . ASN A 1 193 ? 4.546 -10.970 20.414 1.00 93.81 193 ASN A C 1
ATOM 1535 O O . ASN A 1 193 ? 5.179 -10.912 19.363 1.00 93.81 193 ASN A O 1
ATOM 1539 N N . GLU A 1 194 ? 3.464 -11.740 20.550 1.00 96.94 194 GLU A N 1
ATOM 1540 C CA . GLU A 1 194 ? 2.853 -12.464 19.438 1.00 96.94 194 GLU A CA 1
ATOM 1541 C C . GLU A 1 194 ? 1.852 -11.580 18.686 1.00 96.94 194 GLU A C 1
ATOM 1543 O O . GLU A 1 194 ? 1.148 -10.738 19.261 1.00 96.94 194 GLU A O 1
ATOM 1548 N N . ASN A 1 195 ? 1.771 -11.814 17.383 1.00 97.12 195 ASN A N 1
ATOM 1549 C CA . ASN A 1 195 ? 0.790 -11.259 16.480 1.00 97.12 195 ASN A CA 1
ATOM 1550 C C . ASN A 1 195 ? -0.483 -12.112 16.440 1.00 97.12 195 ASN A C 1
ATOM 1552 O O . ASN A 1 195 ? -0.460 -13.341 16.536 1.00 97.12 195 ASN A O 1
ATOM 1556 N N . GLU A 1 196 ? -1.610 -11.453 16.208 1.00 97.31 196 GLU A N 1
ATOM 1557 C CA . GLU A 1 196 ? -2.884 -12.099 15.905 1.00 97.31 196 GLU A CA 1
ATOM 1558 C C . GLU A 1 196 ? -3.656 -11.306 14.856 1.00 97.31 196 GLU A C 1
ATOM 1560 O O . GLU A 1 196 ? -3.434 -10.107 14.682 1.00 97.31 196 GLU A O 1
ATOM 1565 N N . VAL A 1 197 ? -4.594 -11.971 14.189 1.00 98.19 197 VAL A N 1
ATOM 1566 C CA . VAL A 1 197 ? -5.643 -11.304 13.425 1.00 98.19 197 VAL A CA 1
ATOM 1567 C C . VAL A 1 197 ? -6.924 -11.280 14.246 1.00 98.19 197 VAL A C 1
ATOM 1569 O O . VAL A 1 197 ? -7.413 -12.320 14.694 1.00 98.19 197 VAL A O 1
ATOM 1572 N N . ILE A 1 198 ? -7.478 -10.086 14.427 1.00 98.25 198 ILE A N 1
ATOM 1573 C CA . ILE A 1 198 ? -8.812 -9.871 14.985 1.00 98.25 198 ILE A CA 1
ATOM 1574 C C . ILE A 1 198 ? -9.758 -9.614 13.813 1.00 98.25 198 ILE A C 1
ATOM 1576 O O . ILE A 1 198 ? -9.519 -8.722 13.001 1.00 98.25 198 ILE A O 1
ATOM 1580 N N . VAL A 1 199 ? -10.830 -10.398 13.717 1.00 98.25 199 VAL A N 1
ATOM 1581 C CA . VAL A 1 199 ? -11.843 -10.279 12.664 1.00 98.25 199 VAL A CA 1
ATOM 1582 C C . VAL A 1 199 ? -13.082 -9.623 13.251 1.00 98.25 199 VAL A C 1
ATOM 1584 O O . VAL A 1 199 ? -13.676 -10.135 14.204 1.00 98.25 199 VAL A O 1
ATOM 1587 N N . VAL A 1 200 ? -13.482 -8.499 12.670 1.00 98.50 200 VAL A N 1
ATOM 1588 C CA . VAL A 1 200 ? -14.608 -7.679 13.115 1.00 98.50 200 VAL A CA 1
ATOM 1589 C C . VAL A 1 200 ? -15.697 -7.697 12.049 1.00 98.50 200 VAL A C 1
ATOM 1591 O O . VAL A 1 200 ? -15.446 -7.399 10.883 1.00 98.50 200 VAL A O 1
ATOM 1594 N N . ASP A 1 201 ? -16.919 -8.032 12.454 1.00 97.25 201 ASP A N 1
ATOM 1595 C CA . ASP A 1 201 ? -18.105 -7.942 11.602 1.00 97.25 201 ASP A CA 1
ATOM 1596 C C . ASP A 1 201 ? -18.459 -6.476 11.333 1.00 97.25 201 ASP A C 1
ATOM 1598 O O . ASP A 1 201 ? -18.654 -5.705 12.274 1.00 97.25 201 ASP A O 1
ATOM 1602 N N . ASN A 1 202 ? -18.580 -6.083 10.063 1.00 95.50 202 ASN A N 1
ATOM 1603 C CA . ASN A 1 202 ? -18.862 -4.695 9.700 1.00 95.50 202 ASN A CA 1
ATOM 1604 C C . ASN A 1 202 ? -20.271 -4.241 10.119 1.00 95.50 202 ASN A C 1
ATOM 1606 O O . ASN A 1 202 ? -20.468 -3.064 10.434 1.00 95.50 202 ASN A O 1
ATOM 1610 N N . MET A 1 203 ? -21.253 -5.151 10.116 1.00 93.19 203 MET A N 1
ATOM 1611 C CA . MET A 1 203 ? -22.659 -4.817 10.364 1.00 93.19 203 MET A CA 1
ATOM 1612 C C . MET A 1 203 ? -22.902 -4.417 11.820 1.00 93.19 203 MET A C 1
ATOM 1614 O O . MET A 1 203 ? -23.500 -3.378 12.084 1.00 93.19 203 MET A O 1
ATOM 1618 N N . ASN A 1 204 ? -22.425 -5.227 12.765 1.00 93.50 204 ASN A N 1
ATOM 1619 C CA . ASN A 1 204 ? -22.624 -4.992 14.196 1.00 93.50 204 ASN A CA 1
ATOM 1620 C C . ASN A 1 204 ? -21.415 -4.341 14.875 1.00 93.50 204 ASN A C 1
ATOM 1622 O O . ASN A 1 204 ? -21.505 -3.998 16.053 1.00 93.50 204 ASN A O 1
ATOM 1626 N N . PHE A 1 205 ? -20.299 -4.213 14.153 1.00 97.06 205 PHE A N 1
ATOM 1627 C CA . PHE A 1 205 ? -19.022 -3.687 14.629 1.00 97.06 205 PHE A CA 1
ATOM 1628 C C . PHE A 1 205 ? -18.518 -4.393 15.896 1.00 97.06 205 PHE A C 1
ATOM 1630 O O . PHE A 1 205 ? -18.195 -3.777 16.909 1.00 97.06 205 PHE A O 1
ATOM 1637 N N . LYS A 1 206 ? -18.496 -5.731 15.845 1.00 97.38 206 LYS A N 1
ATOM 1638 C CA . LYS A 1 206 ? -18.059 -6.604 16.945 1.00 97.38 206 LYS A CA 1
ATOM 1639 C C . LYS A 1 206 ? -17.023 -7.607 16.470 1.00 97.38 206 LYS A C 1
ATOM 1641 O O . LYS A 1 206 ? -17.103 -8.093 15.344 1.00 97.38 206 LYS A O 1
ATOM 1646 N N . VAL A 1 207 ? -16.099 -7.963 17.360 1.00 98.06 207 VAL A N 1
ATOM 1647 C CA . VAL A 1 207 ? -15.171 -9.076 17.136 1.00 98.06 207 VAL A CA 1
ATOM 1648 C C . VAL A 1 207 ? -15.965 -10.374 16.996 1.00 98.06 207 VAL A C 1
ATOM 1650 O O . VAL A 1 207 ? -16.764 -10.715 17.869 1.00 98.06 207 VAL A O 1
ATOM 1653 N N . ILE A 1 208 ? -15.738 -11.090 15.897 1.00 97.44 208 ILE A N 1
ATOM 1654 C CA . ILE A 1 208 ? -16.360 -12.387 15.602 1.00 97.44 208 ILE A CA 1
ATOM 1655 C C . ILE A 1 208 ? -15.356 -13.539 15.597 1.00 97.44 208 ILE A C 1
ATOM 1657 O O . ILE A 1 208 ? -15.761 -14.688 15.755 1.00 97.44 208 ILE A O 1
ATOM 1661 N N . ASN A 1 209 ? -14.063 -13.252 15.431 1.00 97.50 209 ASN A N 1
ATOM 1662 C CA . ASN A 1 209 ? -13.000 -14.242 15.551 1.00 97.50 209 ASN A CA 1
ATOM 1663 C C . ASN A 1 209 ? -11.672 -13.579 15.936 1.00 97.50 209 ASN A C 1
ATOM 1665 O O . ASN A 1 209 ? -11.427 -12.425 15.585 1.00 97.50 209 ASN A O 1
ATOM 1669 N N . THR A 1 210 ? -10.803 -14.346 16.585 1.00 97.31 210 THR A N 1
ATOM 1670 C CA . THR A 1 210 ? -9.409 -13.987 16.841 1.00 97.31 210 THR A CA 1
ATOM 1671 C C . THR A 1 210 ? -8.544 -15.212 16.585 1.00 97.31 210 THR A C 1
ATOM 1673 O O . THR A 1 210 ? -8.842 -16.296 17.088 1.00 97.31 210 THR A O 1
ATOM 1676 N N . GLN A 1 211 ? -7.467 -15.048 15.823 1.00 96.81 211 GLN A N 1
ATOM 1677 C CA . GLN A 1 211 ? -6.562 -16.140 15.485 1.00 96.81 211 GLN A CA 1
ATOM 1678 C C . GLN A 1 211 ? -5.102 -15.721 15.645 1.00 96.81 211 GLN A C 1
ATOM 1680 O O . GLN A 1 211 ? -4.680 -14.697 15.114 1.00 96.81 211 GLN A O 1
ATOM 1685 N N . GLY A 1 212 ? -4.326 -16.537 16.361 1.00 96.56 212 GLY A N 1
ATOM 1686 C CA . GLY A 1 212 ? -2.891 -16.321 16.533 1.00 96.56 212 GLY A CA 1
ATOM 1687 C C . GLY A 1 212 ? -2.122 -16.505 15.223 1.00 96.56 212 GLY A C 1
ATOM 1688 O O . GLY A 1 212 ? -2.385 -17.443 14.470 1.00 96.56 212 GLY A O 1
ATOM 1689 N N . LEU A 1 213 ? -1.163 -15.613 14.980 1.00 96.00 213 LEU A N 1
ATOM 1690 C CA . LEU A 1 213 ? -0.290 -15.602 13.803 1.00 96.00 213 LEU A CA 1
ATOM 1691 C C . LEU A 1 213 ? 1.182 -15.893 14.149 1.00 96.00 213 LEU A C 1
ATOM 1693 O O . LEU A 1 213 ? 2.015 -15.976 13.249 1.00 96.00 213 LEU A O 1
ATOM 1697 N N . GLY A 1 214 ? 1.507 -16.082 15.431 1.00 94.88 214 GLY A N 1
ATOM 1698 C CA . GLY A 1 214 ? 2.877 -16.310 15.890 1.00 94.88 214 GLY A CA 1
ATOM 1699 C C . GLY A 1 214 ? 3.648 -15.002 16.028 1.00 94.88 214 GLY A C 1
ATOM 1700 O O . GLY A 1 214 ? 3.088 -14.015 16.484 1.00 94.88 214 GLY A O 1
ATOM 1701 N N . TYR A 1 215 ? 4.924 -14.991 15.663 1.00 93.88 215 TYR A N 1
ATOM 1702 C CA . TYR A 1 215 ? 5.804 -13.831 15.818 1.00 93.88 215 TYR A CA 1
ATOM 1703 C C . TYR A 1 215 ? 6.104 -13.171 14.475 1.00 93.88 215 TYR A C 1
ATOM 1705 O O . TYR A 1 215 ? 5.962 -13.799 13.429 1.00 93.88 215 TYR A O 1
ATOM 1713 N N . ASP A 1 216 ? 6.569 -11.925 14.535 1.00 91.75 216 ASP A N 1
ATOM 1714 C CA . ASP A 1 216 ? 7.203 -11.220 13.419 1.00 91.75 216 ASP A CA 1
ATOM 1715 C C . ASP A 1 216 ? 6.352 -11.085 12.150 1.00 91.75 216 ASP A C 1
ATOM 1717 O O . ASP A 1 216 ? 6.882 -10.936 11.052 1.00 91.75 216 ASP A O 1
ATOM 1721 N N . VAL A 1 217 ? 5.025 -11.023 12.298 1.00 94.50 217 VAL A N 1
ATOM 1722 C CA . VAL A 1 217 ? 4.166 -10.586 11.194 1.00 94.50 217 VAL A CA 1
ATOM 1723 C C . VAL A 1 217 ? 4.427 -9.105 10.956 1.00 94.50 217 VAL A C 1
ATOM 1725 O O . VAL A 1 217 ? 4.147 -8.270 11.821 1.00 94.50 217 VAL A O 1
ATOM 1728 N N . LYS A 1 218 ? 4.950 -8.762 9.780 1.00 90.44 218 LYS A N 1
ATOM 1729 C CA . LYS A 1 218 ? 5.285 -7.371 9.446 1.00 90.44 218 LYS A CA 1
ATOM 1730 C C . LYS A 1 218 ? 4.185 -6.683 8.652 1.00 90.44 218 LYS A C 1
ATOM 1732 O O . LYS A 1 218 ? 4.028 -5.467 8.751 1.00 90.44 218 LYS A O 1
ATOM 1737 N N . LYS A 1 219 ? 3.404 -7.446 7.878 1.00 89.81 219 LYS A N 1
ATOM 1738 C CA . LYS A 1 219 ? 2.469 -6.875 6.905 1.00 89.81 219 LYS A CA 1
ATOM 1739 C C . LYS A 1 219 ? 1.156 -7.642 6.792 1.00 89.81 219 LYS A C 1
ATOM 1741 O O . LYS A 1 219 ? 1.125 -8.852 6.984 1.00 89.81 219 LYS A O 1
ATOM 1746 N N . ILE A 1 220 ? 0.095 -6.917 6.438 1.00 93.06 220 ILE A N 1
ATOM 1747 C CA . ILE A 1 220 ? -1.226 -7.431 6.061 1.00 93.06 220 ILE A CA 1
ATOM 1748 C C . ILE A 1 220 ? -1.665 -6.757 4.755 1.00 93.06 220 ILE A C 1
ATOM 1750 O O . ILE A 1 220 ? -1.489 -5.548 4.607 1.00 93.06 220 ILE A O 1
ATOM 1754 N N . PHE A 1 221 ? -2.205 -7.525 3.813 1.00 91.50 221 PHE A N 1
ATOM 1755 C CA . PHE A 1 221 ? -2.831 -7.035 2.579 1.00 91.50 221 PHE A CA 1
ATOM 1756 C C . PHE A 1 221 ? -3.848 -8.066 2.064 1.00 91.50 221 PHE A C 1
ATOM 1758 O O . PHE A 1 221 ? -4.089 -9.071 2.733 1.00 91.50 221 PHE A O 1
ATOM 1765 N N . LYS A 1 222 ? -4.498 -7.802 0.928 1.00 91.56 222 LYS A N 1
ATOM 1766 C CA . LYS A 1 222 ? -5.487 -8.698 0.310 1.00 91.56 222 LYS A CA 1
ATOM 1767 C C . LYS A 1 222 ? -5.037 -9.120 -1.090 1.00 91.56 222 LYS A C 1
ATOM 1769 O O . LYS A 1 222 ? -4.365 -8.336 -1.754 1.00 91.56 222 LYS A O 1
ATOM 1774 N N . ASP A 1 223 ? -5.394 -10.331 -1.506 1.00 91.44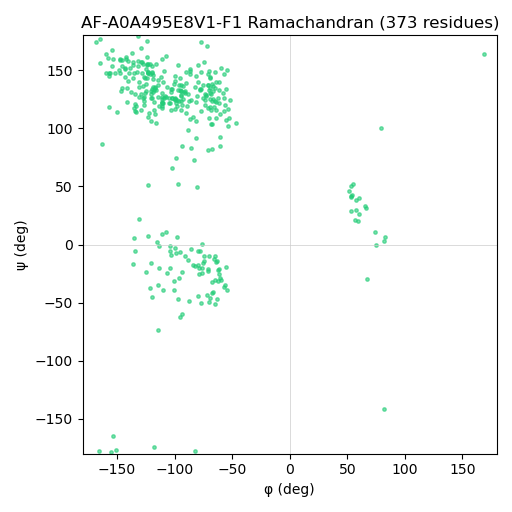 223 ASP A N 1
ATOM 1775 C CA . ASP A 1 223 ? -5.285 -10.755 -2.908 1.00 91.44 223 ASP A CA 1
ATOM 1776 C C . ASP A 1 223 ? -6.498 -10.278 -3.742 1.00 91.44 223 ASP A C 1
ATOM 1778 O O . ASP A 1 223 ? -7.387 -9.596 -3.215 1.00 91.44 223 ASP A O 1
ATOM 1782 N N . SER A 1 224 ? -6.571 -10.631 -5.034 1.00 89.50 224 SER A N 1
ATOM 1783 C CA . SER A 1 224 ? -7.664 -10.185 -5.917 1.00 89.50 224 SER A CA 1
ATOM 1784 C C . SER A 1 224 ? -8.987 -10.872 -5.565 1.00 89.50 224 SER A C 1
ATOM 1786 O O . SER A 1 224 ? -10.072 -10.332 -5.793 1.00 89.50 224 SER A O 1
ATOM 1788 N N . ASN A 1 225 ? -8.910 -12.038 -4.917 1.00 91.94 225 ASN A N 1
ATOM 1789 C CA . ASN A 1 225 ? -10.057 -12.731 -4.352 1.00 91.94 225 ASN A CA 1
ATOM 1790 C C . ASN A 1 225 ? -10.474 -12.130 -3.007 1.00 91.94 225 ASN A C 1
ATOM 1792 O O . ASN A 1 225 ? -11.509 -12.522 -2.475 1.00 91.94 225 ASN A O 1
ATOM 1796 N N . GLY A 1 226 ? -9.735 -11.169 -2.453 1.00 93.19 226 GLY A N 1
ATOM 1797 C CA . GLY A 1 226 ? -9.975 -10.571 -1.149 1.00 93.19 226 GLY A CA 1
ATOM 1798 C C . GLY A 1 226 ? -9.595 -11.468 0.030 1.00 93.19 226 GLY A C 1
ATOM 1799 O O . GLY A 1 226 ? -9.996 -11.155 1.152 1.00 93.19 226 GLY A O 1
ATOM 1800 N N . ASP A 1 227 ? -8.895 -12.578 -0.186 1.00 96.19 227 ASP A N 1
ATOM 1801 C CA . ASP A 1 227 ? -8.294 -13.357 0.892 1.00 96.19 227 ASP A CA 1
ATOM 1802 C C . ASP A 1 227 ? -7.124 -12.576 1.498 1.00 96.19 227 ASP A C 1
ATOM 1804 O O . ASP A 1 227 ? -6.501 -11.731 0.855 1.00 96.19 227 ASP A O 1
ATOM 1808 N N . ILE A 1 228 ? -6.876 -12.788 2.789 1.00 96.56 228 ILE A N 1
ATOM 1809 C CA . ILE A 1 228 ? -5.984 -11.931 3.569 1.00 96.56 228 ILE A CA 1
ATOM 1810 C C . ILE A 1 228 ? -4.596 -12.547 3.623 1.00 96.56 228 ILE A C 1
ATOM 1812 O O . ILE A 1 228 ? -4.430 -13.670 4.097 1.00 96.56 228 ILE A O 1
ATOM 1816 N N . ILE A 1 229 ? -3.594 -11.792 3.192 1.00 95.19 229 ILE A N 1
ATOM 1817 C CA . ILE A 1 229 ? -2.199 -12.212 3.198 1.00 95.19 229 ILE A CA 1
ATOM 1818 C C . ILE A 1 229 ? -1.470 -11.550 4.361 1.00 95.19 229 ILE A C 1
ATOM 1820 O O . ILE A 1 229 ? -1.530 -10.333 4.537 1.00 95.19 229 ILE A O 1
ATOM 1824 N N . PHE A 1 230 ? -0.739 -12.358 5.127 1.00 95.31 230 PHE A N 1
ATOM 1825 C CA . PHE A 1 230 ? 0.182 -11.913 6.167 1.00 95.31 230 PHE A CA 1
ATOM 1826 C C . PHE A 1 230 ? 1.623 -12.182 5.739 1.00 95.31 230 PHE A C 1
ATOM 1828 O O . PHE A 1 230 ? 1.986 -13.327 5.454 1.00 95.31 230 PHE A O 1
ATOM 1835 N N . GLY A 1 231 ? 2.429 -11.124 5.693 1.00 93.88 231 GLY A N 1
ATOM 1836 C CA . GLY A 1 231 ? 3.831 -11.171 5.289 1.00 93.88 231 GLY A CA 1
ATOM 1837 C C . GLY A 1 231 ? 4.777 -11.321 6.479 1.00 93.88 231 GLY A C 1
ATOM 1838 O O . GLY A 1 231 ? 4.676 -10.566 7.452 1.00 93.88 231 GLY A O 1
ATOM 1839 N N . TYR A 1 232 ? 5.703 -12.266 6.347 1.00 93.69 232 TYR A N 1
ATOM 1840 C CA . TYR A 1 232 ? 6.855 -12.509 7.213 1.00 93.69 232 TYR A CA 1
ATOM 1841 C C . TYR A 1 232 ? 8.114 -12.463 6.337 1.00 93.69 232 TYR A C 1
ATOM 1843 O O . TYR A 1 232 ? 8.013 -12.363 5.108 1.00 93.69 232 TYR A O 1
ATOM 1851 N N . ASP A 1 233 ? 9.289 -12.566 6.949 1.00 89.94 233 ASP A N 1
ATOM 1852 C CA . ASP A 1 233 ? 10.552 -12.524 6.211 1.00 89.94 233 ASP A CA 1
ATOM 1853 C C . ASP A 1 233 ? 10.711 -13.793 5.352 1.00 89.94 233 ASP A C 1
ATOM 1855 O O . ASP A 1 233 ? 10.997 -13.713 4.160 1.00 89.94 233 ASP A O 1
ATOM 1859 N N . GLU A 1 234 ? 10.437 -14.968 5.927 1.00 90.31 234 GLU A N 1
ATOM 1860 C CA . GLU A 1 234 ? 10.693 -16.290 5.337 1.00 90.31 234 GLU A CA 1
ATOM 1861 C C . GLU A 1 234 ? 9.453 -17.016 4.786 1.00 90.31 234 GLU A C 1
ATOM 1863 O O . GLU A 1 234 ? 9.550 -18.108 4.209 1.00 90.31 234 GLU A O 1
ATOM 1868 N N . LEU A 1 235 ? 8.262 -16.456 4.993 1.00 93.00 235 LEU A N 1
ATOM 1869 C CA . LEU A 1 235 ? 7.005 -17.062 4.564 1.00 93.00 235 LEU A CA 1
ATOM 1870 C C . LEU A 1 235 ? 5.913 -16.019 4.350 1.00 93.00 235 LEU A C 1
ATOM 1872 O O . LEU A 1 235 ? 6.001 -14.874 4.791 1.00 93.00 235 LEU A O 1
ATOM 1876 N N . HIS A 1 236 ? 4.831 -16.450 3.716 1.00 94.75 236 HIS A N 1
ATOM 1877 C CA . HIS A 1 236 ? 3.560 -15.760 3.856 1.00 94.75 236 HIS A CA 1
ATOM 1878 C C . HIS A 1 236 ? 2.456 -16.736 4.247 1.00 94.75 236 HIS A C 1
ATOM 1880 O O . HIS A 1 236 ? 2.535 -17.950 4.023 1.00 94.75 236 HIS A O 1
ATOM 1886 N N . THR A 1 237 ? 1.418 -16.169 4.842 1.00 95.31 237 THR A N 1
ATOM 1887 C CA . THR A 1 237 ? 0.216 -16.882 5.254 1.00 95.31 237 THR A CA 1
ATOM 1888 C C . THR A 1 237 ? -0.971 -16.304 4.502 1.00 95.31 237 THR A C 1
ATOM 1890 O O . THR A 1 237 ? -1.093 -15.086 4.428 1.00 95.31 237 THR A O 1
ATOM 1893 N N . VAL A 1 238 ? -1.851 -17.160 3.986 1.00 96.12 238 VAL A N 1
ATOM 1894 C CA . VAL A 1 238 ? -3.125 -16.761 3.373 1.00 96.12 238 VAL A CA 1
ATOM 1895 C C . VAL A 1 238 ? -4.260 -17.223 4.278 1.00 96.12 238 VAL A C 1
ATOM 1897 O O . VAL A 1 238 ? -4.324 -18.392 4.659 1.00 96.12 238 VAL A O 1
ATOM 1900 N N . LEU A 1 239 ? -5.141 -16.298 4.640 1.00 97.62 239 LEU A N 1
ATOM 1901 C CA . LEU A 1 239 ? -6.351 -16.527 5.416 1.00 97.62 239 LEU A CA 1
ATOM 1902 C C . LEU A 1 239 ? -7.557 -16.313 4.507 1.00 97.62 239 LEU A C 1
ATOM 1904 O O . LEU A 1 239 ? -7.797 -15.203 4.031 1.00 97.62 239 LEU A O 1
ATOM 1908 N N . ASN A 1 240 ? -8.361 -17.355 4.331 1.00 97.69 240 ASN A N 1
ATOM 1909 C CA . ASN A 1 240 ? -9.569 -17.248 3.533 1.00 97.69 240 ASN A CA 1
ATOM 1910 C C . ASN A 1 240 ? -10.591 -16.316 4.206 1.00 97.69 240 ASN A C 1
ATOM 1912 O O . ASN A 1 240 ? -10.997 -16.549 5.348 1.00 97.69 240 ASN A O 1
ATOM 1916 N N . LYS A 1 241 ? -11.054 -15.287 3.494 1.00 96.19 241 LYS A N 1
ATOM 1917 C CA . LYS A 1 241 ? -11.916 -14.217 4.033 1.00 96.19 241 LYS A CA 1
ATOM 1918 C C . LYS A 1 241 ? -13.273 -14.707 4.559 1.00 96.19 241 LYS A C 1
ATOM 1920 O O . LYS A 1 241 ? -13.897 -14.061 5.409 1.00 96.19 241 LYS A O 1
ATOM 1925 N N . GLU A 1 242 ? -13.754 -15.842 4.053 1.00 95.75 242 GLU A N 1
ATOM 1926 C CA . GLU A 1 242 ? -15.049 -16.435 4.398 1.00 95.75 242 GLU A CA 1
ATOM 1927 C C . GLU A 1 242 ? -14.920 -17.465 5.517 1.00 95.75 242 GLU A C 1
ATOM 1929 O O . GLU A 1 242 ? -15.531 -17.306 6.581 1.00 95.75 242 GLU A O 1
ATOM 1934 N N . THR A 1 243 ? -14.121 -18.504 5.270 1.00 96.62 243 THR A N 1
ATOM 1935 C CA . THR A 1 243 ? -13.989 -19.680 6.140 1.00 96.62 243 THR A CA 1
ATOM 1936 C C . THR A 1 243 ? -12.999 -19.479 7.280 1.00 96.62 243 THR A C 1
ATOM 1938 O O . THR A 1 243 ? -13.036 -20.235 8.249 1.00 96.62 243 THR A O 1
ATOM 1941 N N . LEU A 1 244 ? -12.130 -18.466 7.175 1.00 96.50 244 LEU A N 1
ATOM 1942 C CA . LEU A 1 244 ? -11.023 -18.197 8.097 1.00 96.50 244 LEU A CA 1
ATOM 1943 C C . LEU A 1 244 ? -10.031 -19.373 8.189 1.00 96.50 244 LEU A C 1
ATOM 1945 O O . LEU A 1 244 ? -9.279 -19.498 9.154 1.00 96.50 244 LEU A O 1
ATOM 1949 N N . ALA A 1 245 ? -10.027 -20.253 7.183 1.00 96.75 245 ALA A N 1
ATOM 1950 C CA . ALA A 1 245 ? -9.017 -21.287 7.030 1.00 96.75 245 ALA A CA 1
ATOM 1951 C C . ALA A 1 245 ? -7.678 -20.662 6.629 1.00 96.75 245 ALA A C 1
ATOM 1953 O O . ALA A 1 245 ? -7.645 -19.670 5.902 1.00 96.75 245 ALA A O 1
ATOM 1954 N N . VAL A 1 246 ? -6.583 -21.265 7.091 1.00 95.50 246 VAL A N 1
ATOM 1955 C CA . VAL A 1 246 ? -5.231 -20.749 6.878 1.00 95.50 246 VAL A CA 1
ATOM 1956 C C . VAL A 1 246 ? -4.385 -21.720 6.065 1.00 95.50 246 VAL A C 1
ATOM 1958 O O . VAL A 1 246 ? -4.353 -22.919 6.353 1.00 95.50 246 VAL A O 1
ATOM 1961 N N . SER A 1 247 ? -3.650 -21.181 5.097 1.00 95.25 247 SER A N 1
ATOM 1962 C CA . SER A 1 247 ? -2.577 -21.859 4.371 1.00 95.25 247 SER A CA 1
ATOM 1963 C C . SER A 1 247 ? -1.265 -21.089 4.475 1.00 95.25 247 SER A C 1
ATOM 1965 O O . SER A 1 247 ? -1.255 -19.875 4.663 1.00 95.25 247 SER A O 1
ATOM 1967 N N . TYR A 1 248 ? -0.151 -21.804 4.332 1.00 93.88 248 TYR A N 1
ATOM 1968 C CA . TYR A 1 248 ? 1.194 -21.255 4.482 1.00 93.88 248 TYR A CA 1
ATOM 1969 C C . TYR A 1 248 ? 2.043 -21.585 3.261 1.00 93.88 248 TYR A C 1
ATOM 1971 O O . TYR A 1 248 ? 2.092 -22.745 2.846 1.00 93.88 248 TYR A O 1
ATOM 1979 N N . THR A 1 249 ? 2.796 -20.599 2.787 1.00 94.56 249 THR A N 1
ATOM 1980 C CA . THR A 1 249 ? 3.847 -20.780 1.786 1.00 94.56 249 THR A CA 1
ATOM 1981 C C . THR A 1 249 ? 5.172 -20.389 2.414 1.00 94.56 249 THR A C 1
ATOM 1983 O O . THR A 1 249 ? 5.377 -19.232 2.773 1.00 94.56 249 THR A O 1
ATOM 1986 N N . ARG A 1 250 ? 6.074 -21.363 2.553 1.00 93.25 250 ARG A N 1
ATOM 1987 C CA . ARG A 1 250 ? 7.433 -21.148 3.063 1.00 93.25 250 ARG A CA 1
ATOM 1988 C C . ARG A 1 250 ? 8.416 -21.087 1.913 1.00 93.25 250 ARG A C 1
ATOM 1990 O O . ARG A 1 250 ? 8.351 -21.923 1.011 1.00 93.25 250 ARG A O 1
ATOM 1997 N N . TYR A 1 251 ? 9.351 -20.159 2.001 1.00 91.75 251 TYR A N 1
ATOM 1998 C CA . TYR A 1 251 ? 10.386 -19.987 0.998 1.00 91.75 251 TYR A CA 1
ATOM 1999 C C . TYR A 1 251 ? 11.677 -20.683 1.414 1.00 91.75 251 TYR A C 1
ATOM 2001 O O . TYR A 1 251 ? 11.929 -20.945 2.592 1.00 91.75 251 TYR A O 1
ATOM 2009 N N . GLY A 1 252 ? 12.484 -21.042 0.419 1.00 89.50 252 GLY A N 1
ATOM 2010 C CA . GLY A 1 252 ? 13.867 -21.426 0.659 1.00 89.50 252 GLY A CA 1
ATOM 2011 C C . GLY A 1 252 ? 14.734 -20.183 0.843 1.00 89.50 252 GLY A C 1
ATOM 2012 O O . GLY A 1 252 ? 14.427 -19.137 0.277 1.00 89.50 252 GLY A O 1
ATOM 2013 N N . ILE A 1 253 ? 15.847 -20.336 1.558 1.00 89.12 253 ILE A N 1
ATOM 2014 C CA . ILE A 1 253 ? 16.821 -19.260 1.776 1.00 89.12 253 ILE A CA 1
ATOM 2015 C C . ILE A 1 253 ? 17.239 -18.639 0.437 1.00 89.12 253 ILE A C 1
ATOM 2017 O O . ILE A 1 253 ? 17.729 -19.346 -0.447 1.00 89.12 253 ILE A O 1
ATOM 2021 N N . GLY A 1 254 ? 17.076 -17.323 0.315 1.00 85.94 254 GLY A N 1
ATOM 2022 C CA . GLY A 1 254 ? 17.403 -16.533 -0.873 1.00 85.94 254 GLY A CA 1
ATOM 2023 C C . GLY A 1 254 ? 16.320 -16.537 -1.957 1.00 85.94 254 GLY A C 1
ATOM 2024 O O . GLY A 1 254 ? 16.561 -16.022 -3.046 1.00 85.94 254 GLY A O 1
ATOM 2025 N N . THR A 1 255 ? 15.154 -17.132 -1.694 1.00 88.81 255 THR A N 1
ATOM 2026 C CA . THR A 1 255 ? 14.000 -17.163 -2.618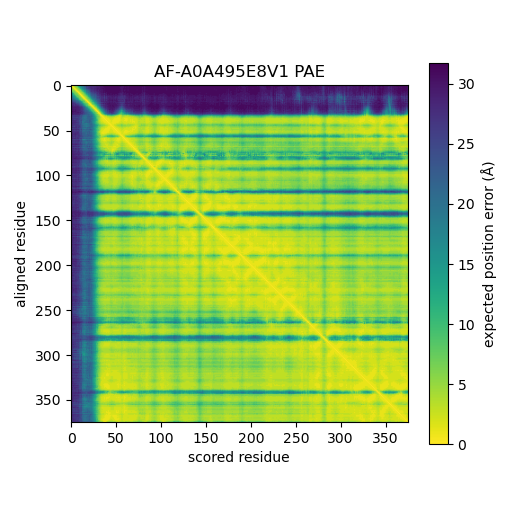 1.00 88.81 255 THR A CA 1
ATOM 2027 C C . THR A 1 255 ? 12.789 -16.411 -2.071 1.00 88.81 255 THR A C 1
ATOM 2029 O O . THR A 1 255 ? 11.735 -16.385 -2.703 1.00 88.81 255 THR A O 1
ATOM 2032 N N . GLU A 1 256 ? 12.933 -15.811 -0.890 1.00 90.38 256 GLU A N 1
ATOM 2033 C CA . GLU A 1 256 ? 11.918 -14.995 -0.250 1.00 90.38 256 GLU A CA 1
ATOM 2034 C C . GLU A 1 256 ? 11.594 -13.776 -1.129 1.00 90.38 256 GLU A C 1
ATOM 2036 O O . GLU A 1 256 ? 12.502 -13.060 -1.556 1.00 90.38 256 GLU A O 1
ATOM 2041 N N . PRO A 1 257 ? 10.311 -13.465 -1.361 1.00 89.06 257 PRO A N 1
ATOM 2042 C CA . PRO A 1 257 ? 9.917 -12.292 -2.131 1.00 89.06 257 PRO A CA 1
ATOM 2043 C C . PRO A 1 257 ? 10.006 -10.994 -1.320 1.00 89.06 257 PRO A C 1
ATOM 2045 O O . PRO A 1 257 ? 9.817 -9.922 -1.885 1.00 89.06 257 PRO A O 1
ATOM 2048 N N . LYS A 1 258 ? 10.299 -11.070 -0.012 1.00 88.94 258 LYS A N 1
ATOM 2049 C CA . LYS A 1 258 ? 10.492 -9.923 0.893 1.00 88.94 258 LYS A CA 1
ATOM 2050 C C . LYS A 1 258 ? 9.272 -8.996 1.025 1.00 88.94 258 LYS A C 1
ATOM 2052 O O . LYS A 1 258 ? 9.408 -7.780 1.105 1.00 88.94 258 LYS A O 1
ATOM 2057 N N . PHE A 1 259 ? 8.055 -9.540 1.088 1.00 82.56 259 PHE A N 1
ATOM 2058 C CA . PHE A 1 259 ? 6.835 -8.726 1.263 1.00 82.56 259 PHE A CA 1
ATOM 2059 C C . PHE A 1 259 ? 6.805 -7.917 2.562 1.00 82.56 259 PHE A C 1
ATOM 2061 O O . PHE A 1 259 ? 6.154 -6.875 2.627 1.00 82.56 259 PHE A O 1
ATOM 2068 N N . ALA A 1 260 ? 7.478 -8.418 3.598 1.00 80.88 260 ALA A N 1
ATOM 2069 C CA . ALA A 1 260 ? 7.530 -7.810 4.918 1.00 80.88 260 ALA A CA 1
ATOM 2070 C C . ALA A 1 260 ? 8.053 -6.362 4.899 1.00 80.88 260 ALA A C 1
ATOM 2072 O O . ALA A 1 260 ? 7.514 -5.516 5.612 1.00 80.88 260 ALA A O 1
ATOM 2073 N N . ASP A 1 261 ? 9.023 -6.069 4.028 1.00 76.06 261 ASP A N 1
ATOM 2074 C CA . ASP A 1 261 ? 9.790 -4.816 4.042 1.00 76.06 261 ASP A CA 1
ATOM 2075 C C . ASP A 1 261 ? 9.499 -3.893 2.852 1.00 76.06 261 ASP A C 1
ATOM 2077 O O . ASP A 1 261 ? 10.207 -2.911 2.622 1.00 76.06 261 ASP A O 1
ATOM 2081 N N . THR A 1 262 ? 8.480 -4.206 2.053 1.00 75.62 262 THR A N 1
ATOM 2082 C CA . THR A 1 262 ? 8.240 -3.522 0.776 1.00 75.62 262 THR A CA 1
ATOM 2083 C C . THR A 1 262 ? 7.017 -2.640 0.814 1.00 75.62 262 THR A C 1
ATOM 2085 O O . THR A 1 262 ? 6.040 -2.934 1.500 1.00 75.62 262 THR A O 1
ATOM 2088 N N . ALA A 1 263 ? 7.039 -1.555 0.044 1.00 69.75 263 ALA A N 1
ATOM 2089 C CA . ALA A 1 263 ? 5.808 -0.923 -0.399 1.00 69.75 263 ALA A CA 1
ATOM 2090 C C . ALA A 1 263 ? 5.185 -1.831 -1.477 1.00 69.75 263 ALA A C 1
ATOM 2092 O O . ALA A 1 263 ? 5.877 -2.281 -2.389 1.00 69.75 263 ALA A O 1
ATOM 2093 N N . LEU A 1 264 ? 3.908 -2.175 -1.294 1.00 70.88 264 LEU A N 1
ATOM 2094 C CA . LEU A 1 264 ? 3.129 -2.894 -2.304 1.00 70.88 264 LEU A CA 1
ATOM 2095 C C . LEU A 1 264 ? 2.363 -1.832 -3.071 1.00 70.88 264 LEU A C 1
ATOM 2097 O O . LEU A 1 264 ? 1.864 -0.911 -2.425 1.00 70.88 264 LEU A O 1
ATOM 2101 N N . HIS A 1 265 ? 2.325 -1.964 -4.389 1.00 69.75 265 HIS A N 1
ATOM 2102 C CA . HIS A 1 265 ? 1.870 -0.888 -5.260 1.00 69.75 265 HIS A CA 1
ATOM 2103 C C . HIS A 1 265 ? 0.686 -1.300 -6.123 1.00 69.75 265 HIS A C 1
ATOM 2105 O O . HIS A 1 265 ? -0.207 -0.494 -6.315 1.00 69.75 265 HIS A O 1
ATOM 2111 N N . ASP A 1 266 ? 0.652 -2.541 -6.614 1.00 81.75 266 ASP A N 1
ATOM 2112 C CA . ASP A 1 266 ? -0.384 -2.930 -7.571 1.00 81.75 266 ASP A CA 1
ATOM 2113 C C . ASP A 1 266 ? -0.599 -4.453 -7.560 1.00 81.75 266 ASP A C 1
ATOM 2115 O O . ASP A 1 266 ? 0.346 -5.226 -7.347 1.00 81.75 266 ASP A O 1
ATOM 2119 N N . LEU A 1 267 ? -1.843 -4.887 -7.750 1.00 88.38 267 LEU A N 1
ATOM 2120 C CA . LEU A 1 267 ? -2.237 -6.288 -7.846 1.00 88.38 267 LEU A CA 1
ATOM 2121 C C . LEU A 1 267 ? -3.193 -6.456 -9.028 1.00 88.38 267 LEU A C 1
ATOM 2123 O O . LEU A 1 267 ? -4.324 -5.973 -8.987 1.00 88.38 267 LEU A O 1
ATOM 2127 N N . ASP A 1 268 ? -2.765 -7.196 -10.050 1.00 88.62 268 ASP A N 1
ATOM 2128 C CA . ASP A 1 268 ? -3.587 -7.386 -11.247 1.00 88.62 268 ASP A CA 1
ATOM 2129 C C . ASP A 1 268 ? -4.729 -8.400 -11.055 1.00 88.62 268 ASP A C 1
ATOM 2131 O O . ASP A 1 268 ? -4.855 -9.099 -10.040 1.00 88.62 268 ASP A O 1
ATOM 2135 N N . SER A 1 269 ? -5.566 -8.513 -12.090 1.00 87.06 269 SER A N 1
ATOM 2136 C CA . SER A 1 269 ? -6.692 -9.450 -12.118 1.00 87.06 269 SER A CA 1
ATOM 2137 C C . SER A 1 269 ? -6.270 -10.929 -12.108 1.00 87.06 269 SER A C 1
ATOM 2139 O O . SER A 1 269 ? -7.095 -11.821 -11.876 1.00 87.06 269 SER A O 1
ATOM 2141 N N . GLU A 1 270 ? -4.984 -11.214 -12.330 1.00 89.81 270 GLU A N 1
ATOM 2142 C CA . GLU A 1 270 ? -4.398 -12.549 -12.327 1.00 89.81 270 GLU A CA 1
ATOM 2143 C C . GLU A 1 270 ? -3.718 -12.915 -10.996 1.00 89.81 270 GLU A C 1
ATOM 2145 O O . GLU A 1 270 ? -3.203 -14.031 -10.890 1.00 89.81 270 GLU A O 1
ATOM 2150 N N . ASP A 1 271 ? -3.824 -12.086 -9.952 1.00 90.12 271 ASP A N 1
ATOM 2151 C CA . ASP A 1 271 ? -3.130 -12.230 -8.660 1.00 90.12 271 ASP A CA 1
ATOM 2152 C C . ASP A 1 271 ? -1.599 -12.089 -8.758 1.00 90.12 271 ASP A C 1
ATOM 2154 O O . ASP A 1 271 ? -0.848 -12.731 -8.009 1.00 90.12 271 ASP A O 1
ATOM 2158 N N . LYS A 1 272 ? -1.112 -11.250 -9.676 1.00 93.50 272 LYS A N 1
ATOM 2159 C CA . LYS A 1 272 ? 0.294 -10.847 -9.697 1.00 93.50 272 LYS A CA 1
ATOM 2160 C C . LYS A 1 272 ? 0.472 -9.538 -8.957 1.00 93.50 272 LYS A C 1
ATOM 2162 O O . LYS A 1 272 ? -0.148 -8.530 -9.274 1.00 93.50 272 LYS A O 1
ATOM 2167 N N . LEU A 1 273 ? 1.349 -9.578 -7.966 1.00 92.62 273 LEU A N 1
ATOM 2168 C CA . LEU A 1 273 ? 1.706 -8.457 -7.116 1.00 92.62 273 LEU A CA 1
ATOM 2169 C C . LEU A 1 273 ? 2.935 -7.757 -7.684 1.00 92.62 273 LEU A C 1
ATOM 2171 O O . LEU A 1 273 ? 4.001 -8.367 -7.784 1.00 92.62 273 LEU A O 1
ATOM 2175 N N . TYR A 1 274 ? 2.795 -6.481 -8.006 1.00 93.44 274 TYR A N 1
ATOM 2176 C CA . TYR A 1 274 ? 3.850 -5.627 -8.531 1.00 93.44 274 TYR A CA 1
ATOM 2177 C C . TYR A 1 274 ? 4.405 -4.770 -7.397 1.00 93.44 274 TYR A C 1
ATOM 2179 O O . TYR A 1 274 ? 3.672 -4.093 -6.668 1.00 93.44 274 TYR A O 1
ATOM 2187 N N . TYR A 1 275 ? 5.716 -4.854 -7.184 1.00 92.88 275 TYR A N 1
ATOM 2188 C CA . TYR A 1 275 ? 6.334 -4.236 -6.019 1.00 92.88 275 TYR A CA 1
ATOM 2189 C C . TYR A 1 275 ? 7.826 -3.967 -6.215 1.00 92.88 275 TYR A C 1
ATOM 2191 O O . TYR A 1 275 ? 8.499 -4.557 -7.063 1.00 92.88 275 TYR A O 1
ATOM 2199 N N . SER A 1 276 ? 8.352 -3.058 -5.396 1.00 92.31 276 SER A N 1
ATOM 2200 C CA . SER A 1 276 ? 9.783 -2.772 -5.324 1.00 92.31 276 SER A CA 1
ATOM 2201 C C . SER A 1 276 ? 10.441 -3.731 -4.334 1.00 92.31 276 SER A C 1
ATOM 2203 O O . SER A 1 276 ? 10.228 -3.611 -3.130 1.00 92.31 276 SER A O 1
ATOM 2205 N N . MET A 1 277 ? 11.220 -4.697 -4.822 1.00 91.62 277 MET A N 1
ATOM 2206 C CA . MET A 1 277 ? 11.889 -5.698 -3.989 1.00 91.62 277 MET A CA 1
ATOM 2207 C C . MET A 1 277 ? 13.270 -5.199 -3.521 1.00 91.62 277 MET A C 1
ATOM 2209 O O . MET A 1 277 ? 14.079 -4.813 -4.369 1.00 91.62 277 MET A O 1
ATOM 2213 N N . PRO A 1 278 ? 13.617 -5.255 -2.219 1.00 89.12 278 PRO A N 1
ATOM 2214 C CA . PRO A 1 278 ? 14.910 -4.820 -1.713 1.00 89.12 278 PRO A CA 1
ATOM 2215 C C . PRO A 1 278 ? 16.014 -5.770 -2.173 1.00 89.12 278 PRO A C 1
ATOM 2217 O O . PRO A 1 278 ? 15.932 -6.992 -1.988 1.00 89.12 278 PRO A O 1
ATOM 2220 N N . ALA A 1 279 ? 17.078 -5.198 -2.725 1.00 84.12 279 ALA A N 1
ATOM 2221 C CA . ALA A 1 279 ? 18.218 -5.926 -3.255 1.00 84.12 279 ALA A CA 1
ATOM 2222 C C . ALA A 1 279 ? 19.491 -5.492 -2.518 1.00 84.12 279 ALA A C 1
ATOM 2224 O O . ALA A 1 279 ? 19.994 -4.392 -2.717 1.00 84.12 279 ALA A O 1
ATOM 2225 N N . GLU A 1 280 ? 19.999 -6.356 -1.637 1.00 71.62 280 GLU A N 1
ATOM 2226 C CA . GLU A 1 280 ? 21.193 -6.060 -0.826 1.00 71.62 280 GLU A CA 1
ATOM 2227 C C . GLU A 1 280 ? 22.499 -6.229 -1.617 1.00 71.62 280 GLU A C 1
ATOM 2229 O O . GLU A 1 280 ? 23.488 -5.565 -1.319 1.00 71.62 280 GLU A O 1
ATOM 2234 N N . ASP A 1 281 ? 22.485 -7.071 -2.655 1.00 67.44 281 ASP A N 1
ATOM 2235 C CA . ASP A 1 281 ? 23.673 -7.466 -3.423 1.00 67.44 281 ASP A CA 1
ATOM 2236 C C . ASP A 1 281 ? 23.739 -6.847 -4.835 1.00 67.44 281 ASP A C 1
ATOM 2238 O O . ASP A 1 281 ? 24.561 -7.261 -5.656 1.00 67.44 281 ASP A O 1
ATOM 2242 N N . LEU A 1 282 ? 22.872 -5.878 -5.154 1.00 67.25 282 LEU A N 1
ATOM 2243 C CA . LEU A 1 282 ? 22.826 -5.223 -6.467 1.00 67.25 282 LEU A CA 1
ATOM 2244 C C . LEU A 1 282 ? 23.288 -3.763 -6.393 1.00 67.25 282 LEU A C 1
ATOM 2246 O O . LEU A 1 282 ? 23.291 -3.142 -5.332 1.00 67.25 282 LEU A O 1
ATOM 2250 N N . ALA A 1 283 ? 23.679 -3.207 -7.547 1.00 60.94 283 ALA A N 1
ATOM 2251 C CA . ALA A 1 283 ? 24.053 -1.794 -7.666 1.00 60.94 283 ALA A CA 1
ATOM 2252 C C . ALA A 1 283 ? 22.898 -0.859 -7.268 1.00 60.94 283 ALA A C 1
ATOM 2254 O O . ALA A 1 283 ? 23.127 0.222 -6.727 1.00 60.94 283 ALA A O 1
ATOM 2255 N N . THR A 1 284 ? 21.663 -1.311 -7.497 1.00 71.88 284 THR A N 1
ATOM 2256 C CA . THR A 1 284 ? 20.440 -0.655 -7.042 1.00 71.88 284 THR A CA 1
ATOM 2257 C C . THR A 1 284 ? 19.949 -1.300 -5.749 1.00 71.88 284 THR A C 1
ATOM 2259 O O . THR A 1 284 ? 19.853 -2.520 -5.645 1.00 71.88 284 THR A O 1
ATOM 2262 N N . SER A 1 285 ? 19.601 -0.477 -4.755 1.00 81.75 285 SER A N 1
ATOM 2263 C CA . SER A 1 285 ? 19.139 -0.977 -3.442 1.00 81.75 285 SER A CA 1
ATOM 2264 C C . SER A 1 285 ? 17.747 -1.631 -3.477 1.00 81.75 285 SER A C 1
ATOM 2266 O O . SER A 1 285 ? 17.327 -2.269 -2.509 1.00 81.75 285 SER A O 1
ATOM 2268 N N . SER A 1 286 ? 17.028 -1.500 -4.594 1.00 90.56 286 SER A N 1
ATOM 2269 C CA . SER A 1 286 ? 15.780 -2.208 -4.872 1.00 90.56 286 SER A CA 1
ATOM 2270 C C . SER A 1 286 ? 15.506 -2.317 -6.373 1.00 90.56 286 SER A C 1
ATOM 2272 O O . SER A 1 286 ? 15.809 -1.404 -7.152 1.00 90.56 286 SER A O 1
ATOM 2274 N N . ILE A 1 287 ? 14.865 -3.417 -6.765 1.00 92.38 287 ILE A N 1
ATOM 2275 C CA . ILE A 1 287 ? 14.521 -3.740 -8.153 1.00 92.38 287 ILE A CA 1
ATOM 2276 C C . ILE A 1 287 ? 13.010 -3.920 -8.331 1.00 92.38 287 ILE A C 1
ATOM 2278 O O . ILE A 1 287 ? 12.323 -4.283 -7.374 1.00 92.38 287 ILE A O 1
ATOM 2282 N N . PRO A 1 288 ? 12.476 -3.723 -9.544 1.00 94.81 288 PRO A N 1
ATOM 2283 C CA . PRO A 1 288 ? 11.097 -4.058 -9.844 1.00 94.81 288 PRO A CA 1
ATOM 2284 C C . PRO A 1 288 ? 10.916 -5.575 -9.832 1.00 94.81 288 PRO A C 1
ATOM 2286 O O . PRO A 1 288 ? 11.719 -6.325 -10.402 1.00 94.81 288 PRO A O 1
ATOM 2289 N N . ALA A 1 289 ? 9.852 -6.031 -9.186 1.00 94.50 289 ALA A N 1
ATOM 2290 C CA . ALA A 1 289 ? 9.521 -7.437 -9.080 1.00 94.50 289 ALA A CA 1
ATOM 2291 C C . ALA A 1 289 ? 8.022 -7.662 -9.263 1.00 94.50 289 ALA A C 1
ATOM 2293 O O . ALA A 1 289 ? 7.194 -6.803 -8.958 1.00 94.50 289 ALA A O 1
ATOM 2294 N N . VAL A 1 290 ? 7.702 -8.853 -9.760 1.00 95.31 290 VAL A N 1
ATOM 2295 C CA . VAL A 1 290 ? 6.336 -9.344 -9.907 1.00 95.31 290 VAL A CA 1
ATOM 2296 C C . VAL A 1 290 ? 6.241 -10.687 -9.216 1.00 95.31 290 VAL A C 1
ATOM 2298 O O . VAL A 1 290 ? 7.006 -11.595 -9.540 1.00 95.31 290 VAL A O 1
ATOM 2301 N N . TYR A 1 291 ? 5.322 -10.820 -8.270 1.00 94.50 291 TYR A N 1
ATOM 2302 C CA . TYR A 1 291 ? 5.059 -12.080 -7.595 1.00 94.50 291 TYR A CA 1
ATOM 2303 C C . TYR A 1 291 ? 3.698 -12.635 -7.987 1.00 94.50 291 TYR A C 1
ATOM 2305 O O . TYR A 1 291 ? 2.671 -12.043 -7.681 1.00 94.50 291 TYR A O 1
ATOM 2313 N N . ASP A 1 292 ? 3.694 -13.799 -8.619 1.00 93.88 292 ASP A N 1
ATOM 2314 C CA . ASP A 1 292 ? 2.490 -14.563 -8.919 1.00 93.88 292 ASP A CA 1
ATOM 2315 C C . ASP A 1 292 ? 2.066 -15.350 -7.671 1.00 93.88 292 ASP A C 1
ATOM 2317 O O . ASP A 1 292 ? 2.699 -16.351 -7.310 1.00 93.88 292 ASP A O 1
ATOM 2321 N N . LEU A 1 293 ? 0.996 -14.895 -7.008 1.00 91.50 293 LEU A N 1
ATOM 2322 C CA . LEU A 1 293 ? 0.473 -15.517 -5.787 1.00 91.50 293 LEU A CA 1
ATOM 2323 C C . LEU A 1 293 ? -0.068 -16.932 -6.033 1.00 91.50 293 LEU A C 1
ATOM 2325 O O . LEU A 1 293 ? 0.020 -17.784 -5.149 1.00 91.50 293 LEU A O 1
ATOM 2329 N N . LYS A 1 294 ? -0.587 -17.221 -7.231 1.00 90.38 294 LYS A N 1
ATOM 2330 C CA . LYS A 1 294 ? -1.148 -18.539 -7.571 1.00 90.38 294 LYS A CA 1
ATOM 2331 C C . LYS A 1 294 ? -0.052 -19.585 -7.716 1.00 90.38 294 LYS A C 1
ATOM 2333 O O . LYS A 1 294 ? -0.189 -20.709 -7.232 1.00 90.38 294 LYS A O 1
ATOM 2338 N N . ASN A 1 295 ? 1.033 -19.215 -8.389 1.00 91.81 295 ASN A N 1
ATOM 2339 C CA . ASN A 1 295 ? 2.139 -20.119 -8.697 1.00 91.81 295 ASN A CA 1
ATOM 2340 C C . ASN A 1 295 ? 3.289 -20.040 -7.684 1.00 91.81 295 ASN A C 1
ATOM 2342 O O . ASN A 1 295 ? 4.205 -20.861 -7.740 1.00 91.81 295 ASN A O 1
ATOM 2346 N N . ASN A 1 296 ? 3.228 -19.098 -6.741 1.00 91.31 296 ASN A N 1
ATOM 2347 C CA . ASN A 1 296 ? 4.287 -18.780 -5.787 1.00 91.31 296 ASN A CA 1
ATOM 2348 C C . ASN A 1 296 ? 5.629 -18.474 -6.475 1.00 91.31 296 ASN A C 1
ATOM 2350 O O . ASN A 1 296 ? 6.683 -18.958 -6.052 1.00 91.31 296 ASN A O 1
ATOM 2354 N N . LEU A 1 297 ? 5.583 -17.702 -7.566 1.00 91.88 297 LEU A N 1
ATOM 2355 C CA . LEU A 1 297 ? 6.734 -17.432 -8.428 1.00 91.88 297 LEU A CA 1
ATOM 2356 C C . LEU A 1 297 ? 7.052 -15.937 -8.470 1.00 91.88 297 LEU A C 1
ATOM 2358 O O . LEU A 1 297 ? 6.204 -15.129 -8.832 1.00 91.88 297 LEU A O 1
ATOM 2362 N N . ALA A 1 298 ? 8.304 -15.585 -8.175 1.00 92.38 298 ALA A N 1
ATOM 2363 C CA . ALA A 1 298 ? 8.819 -14.232 -8.349 1.00 92.38 298 ALA A CA 1
ATOM 2364 C C . ALA A 1 298 ? 9.531 -14.084 -9.703 1.00 92.38 298 ALA A C 1
ATOM 2366 O O . ALA A 1 298 ? 10.392 -14.892 -10.055 1.00 92.38 298 ALA A O 1
ATOM 2367 N N . THR A 1 299 ? 9.217 -13.015 -10.429 1.00 94.44 299 THR A N 1
ATOM 2368 C CA . THR A 1 299 ? 9.956 -12.544 -11.604 1.00 94.44 299 THR A CA 1
ATOM 2369 C C . THR A 1 299 ? 10.648 -11.234 -11.253 1.00 94.44 299 THR A C 1
ATOM 2371 O O . THR A 1 299 ? 10.001 -10.292 -10.800 1.00 94.44 299 THR A O 1
ATOM 2374 N N . LEU A 1 300 ? 11.964 -11.178 -11.459 1.00 94.00 300 LEU A N 1
ATOM 2375 C CA . LEU A 1 300 ? 12.803 -10.036 -11.099 1.00 94.00 300 LEU A CA 1
ATOM 2376 C C . LEU A 1 300 ? 13.267 -9.295 -12.355 1.00 94.00 300 LEU A C 1
ATOM 2378 O O . LEU A 1 300 ? 13.890 -9.892 -13.234 1.00 94.00 300 LEU A O 1
ATOM 2382 N N . TYR A 1 301 ? 13.016 -7.990 -12.413 1.00 94.88 301 TYR A N 1
ATOM 2383 C CA . TYR A 1 301 ? 13.381 -7.135 -13.542 1.00 94.88 301 TYR A CA 1
ATOM 2384 C C . TYR A 1 301 ? 14.671 -6.376 -13.239 1.00 94.88 301 TYR A C 1
ATOM 2386 O O . TYR A 1 301 ? 14.674 -5.185 -12.953 1.00 94.88 301 TYR A O 1
ATOM 2394 N N . ILE A 1 302 ? 15.796 -7.084 -13.291 1.00 93.06 302 ILE A N 1
ATOM 2395 C CA . ILE A 1 302 ? 17.125 -6.488 -13.094 1.00 93.06 302 ILE A CA 1
ATOM 2396 C C . ILE A 1 302 ? 17.408 -5.507 -14.244 1.00 93.06 302 ILE A C 1
ATOM 2398 O O . ILE A 1 302 ? 17.357 -5.910 -15.407 1.00 93.06 302 ILE A O 1
ATOM 2402 N N . TYR A 1 303 ? 17.702 -4.241 -13.929 1.00 94.19 303 TYR A N 1
ATOM 2403 C CA . TYR A 1 303 ? 17.852 -3.162 -14.917 1.00 94.19 303 TYR A CA 1
ATOM 2404 C C . TYR A 1 303 ? 18.871 -3.484 -16.013 1.00 94.19 303 TYR A C 1
ATOM 2406 O O . TYR A 1 303 ? 18.628 -3.226 -17.188 1.00 94.19 303 TYR A O 1
ATOM 2414 N N . GLU A 1 304 ? 19.983 -4.116 -15.653 1.00 92.00 304 GLU A N 1
ATOM 2415 C CA . GLU A 1 304 ? 21.060 -4.510 -16.561 1.00 92.00 304 GLU A CA 1
ATOM 2416 C C . GLU A 1 304 ? 20.623 -5.527 -17.631 1.00 92.00 304 GLU A C 1
ATOM 2418 O O . GLU A 1 304 ? 21.333 -5.724 -18.617 1.00 92.00 304 GLU A O 1
ATOM 2423 N N . ASN A 1 305 ? 19.456 -6.163 -17.474 1.00 91.56 305 ASN A N 1
ATOM 2424 C CA . ASN A 1 305 ? 18.903 -7.060 -18.488 1.00 91.56 305 ASN A CA 1
ATOM 2425 C C . ASN A 1 305 ? 18.228 -6.313 -19.647 1.00 91.56 305 ASN A C 1
ATOM 2427 O O . ASN A 1 305 ? 18.051 -6.906 -20.709 1.00 91.56 305 ASN A O 1
ATOM 2431 N N . PHE A 1 306 ? 17.831 -5.050 -19.460 1.00 94.31 306 PHE A N 1
ATOM 2432 C CA . PHE A 1 306 ? 17.097 -4.272 -20.468 1.00 94.31 306 PHE A CA 1
ATOM 2433 C C . PHE A 1 306 ? 17.624 -2.843 -20.673 1.00 94.31 306 PHE A C 1
ATOM 2435 O O . PHE A 1 306 ? 17.186 -2.167 -21.600 1.00 94.31 306 PHE A O 1
ATOM 2442 N N . LEU A 1 307 ? 18.595 -2.396 -19.872 1.00 95.50 307 LEU A N 1
ATOM 2443 C CA . LEU A 1 307 ? 19.309 -1.132 -20.033 1.00 95.50 307 LEU A CA 1
ATOM 2444 C C . LEU A 1 307 ? 20.803 -1.364 -20.255 1.00 95.50 307 LEU A C 1
ATOM 2446 O O . LEU A 1 307 ? 21.424 -2.251 -19.670 1.00 95.50 307 LEU A O 1
ATOM 2450 N N . THR A 1 308 ? 21.415 -0.502 -21.064 1.00 95.25 308 THR A N 1
ATOM 2451 C CA . THR A 1 308 ? 22.877 -0.413 -21.140 1.00 95.25 308 THR A CA 1
ATOM 2452 C C . THR A 1 308 ? 23.453 0.286 -19.898 1.00 95.25 308 THR A C 1
ATOM 2454 O O . THR A 1 308 ? 22.767 1.113 -19.295 1.00 95.25 308 THR A O 1
ATOM 2457 N N . PRO A 1 309 ? 24.737 0.068 -19.546 1.00 93.62 309 PRO A N 1
ATOM 2458 C CA . PRO A 1 309 ? 25.375 0.798 -18.446 1.00 93.62 309 PRO A CA 1
ATOM 2459 C C . PRO A 1 309 ? 25.316 2.325 -18.603 1.00 93.62 309 PRO A C 1
ATOM 2461 O O . PRO A 1 309 ? 25.137 3.041 -17.627 1.00 93.62 309 PRO A O 1
ATOM 2464 N N . ALA A 1 310 ? 25.408 2.836 -19.838 1.00 95.12 310 ALA A N 1
ATOM 2465 C CA . ALA A 1 310 ? 25.292 4.269 -20.107 1.00 95.12 310 ALA A CA 1
ATOM 2466 C C . ALA A 1 310 ? 23.879 4.802 -19.814 1.00 95.12 310 ALA A C 1
ATOM 2468 O O . ALA A 1 310 ? 23.745 5.869 -19.219 1.00 95.12 310 ALA A O 1
ATOM 2469 N N . GLN A 1 311 ? 22.837 4.048 -20.183 1.00 95.56 311 GLN A N 1
ATOM 2470 C CA . GLN A 1 311 ? 21.457 4.399 -19.845 1.00 95.56 311 GLN A CA 1
ATOM 2471 C C . GLN A 1 311 ? 21.239 4.388 -18.331 1.00 95.56 311 GLN A C 1
ATOM 2473 O O . GLN A 1 311 ? 20.700 5.339 -17.776 1.00 95.56 311 GLN A O 1
ATOM 2478 N N . LEU A 1 312 ? 21.707 3.337 -17.655 1.00 93.62 312 LEU A N 1
ATOM 2479 C CA . LEU A 1 312 ? 21.516 3.162 -16.220 1.00 93.62 312 LEU A CA 1
ATOM 2480 C C . LEU A 1 312 ? 22.238 4.236 -15.389 1.00 93.62 312 LEU A C 1
ATOM 2482 O O . LEU A 1 312 ? 21.622 4.863 -14.532 1.00 93.62 312 LEU A O 1
ATOM 2486 N N . GLU A 1 313 ? 23.532 4.452 -15.641 1.00 91.56 313 GLU A N 1
ATOM 2487 C CA . GLU A 1 313 ? 24.401 5.256 -14.769 1.00 91.56 313 GLU A CA 1
ATOM 2488 C C . GLU A 1 313 ? 24.498 6.733 -15.174 1.00 91.56 313 GLU A C 1
ATOM 2490 O O . GLU A 1 313 ? 24.835 7.560 -14.332 1.00 91.56 313 GLU A O 1
ATOM 2495 N N . VAL A 1 314 ? 24.244 7.072 -16.446 1.00 91.94 314 VAL A N 1
ATOM 2496 C CA . VAL A 1 314 ? 24.470 8.430 -16.980 1.00 91.94 314 VAL A CA 1
ATOM 2497 C C . VAL A 1 314 ? 23.188 9.072 -17.501 1.00 91.94 314 VAL A C 1
ATOM 2499 O O . VAL A 1 314 ? 22.953 10.244 -17.235 1.00 91.94 314 VAL A O 1
ATOM 2502 N N . GLU A 1 315 ? 22.374 8.346 -18.269 1.00 94.25 315 GLU A N 1
ATOM 2503 C CA . GLU A 1 315 ? 21.158 8.918 -18.868 1.00 94.25 315 GLU A CA 1
ATOM 2504 C C . GLU A 1 315 ? 20.027 9.041 -17.841 1.00 94.25 315 GLU A C 1
ATOM 2506 O O . GLU A 1 315 ? 19.432 10.107 -17.681 1.00 94.25 315 GLU A O 1
ATOM 2511 N N . TYR A 1 316 ? 19.751 7.952 -17.121 1.00 94.94 316 TYR A N 1
ATOM 2512 C CA . TYR A 1 316 ? 18.645 7.864 -16.167 1.00 94.94 316 TYR A CA 1
ATOM 2513 C C . TYR A 1 316 ? 19.113 7.954 -14.713 1.00 94.94 316 TYR A C 1
ATOM 2515 O O . TYR A 1 316 ? 18.312 8.308 -13.849 1.00 94.94 316 TYR A O 1
ATOM 2523 N N . GLU A 1 317 ? 20.399 7.690 -14.455 1.00 95.12 317 GLU A N 1
ATOM 2524 C CA . GLU A 1 317 ? 21.048 7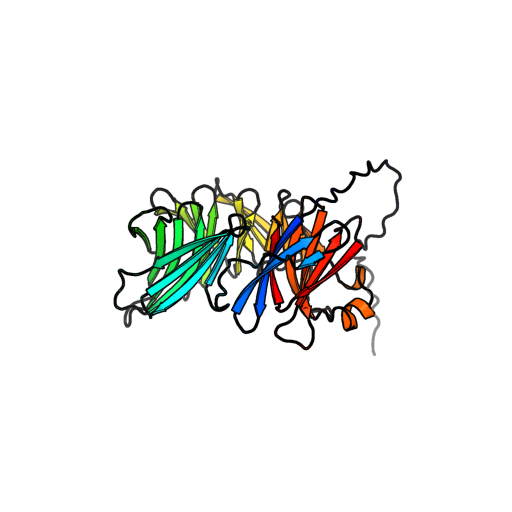.786 -13.140 1.00 95.12 317 GLU A CA 1
ATOM 2525 C C . GLU A 1 317 ? 20.308 6.981 -12.054 1.00 95.12 317 GLU A C 1
ATOM 2527 O O . GLU A 1 317 ? 20.116 7.456 -10.940 1.00 95.12 317 GLU A O 1
ATOM 2532 N N . ILE A 1 318 ? 19.839 5.769 -12.345 1.00 94.69 318 ILE A N 1
ATOM 2533 C CA . ILE A 1 318 ? 18.913 5.036 -11.464 1.00 94.69 318 ILE A CA 1
ATOM 2534 C C . ILE A 1 318 ? 19.609 4.591 -10.168 1.00 94.69 318 ILE A C 1
ATOM 2536 O O . ILE A 1 318 ? 20.534 3.786 -10.195 1.00 94.69 318 ILE A O 1
ATOM 2540 N N . GLU A 1 319 ? 19.129 5.076 -9.020 1.00 93.19 319 GLU A N 1
ATOM 2541 C CA . GLU A 1 319 ? 19.607 4.666 -7.689 1.00 93.19 319 GLU A CA 1
ATOM 2542 C C . GLU A 1 319 ? 18.850 3.434 -7.175 1.00 93.19 319 GLU A C 1
ATOM 2544 O O . GLU A 1 319 ? 19.439 2.485 -6.652 1.00 93.19 319 GLU A O 1
ATOM 2549 N N . LYS A 1 320 ? 17.515 3.474 -7.259 1.00 92.88 320 LYS A N 1
ATOM 2550 C CA . LYS A 1 320 ? 16.632 2.428 -6.734 1.00 92.88 320 LYS A CA 1
ATOM 2551 C C . LYS A 1 320 ? 15.217 2.535 -7.289 1.00 92.88 320 LYS A C 1
ATOM 2553 O O . LYS A 1 320 ? 14.765 3.626 -7.641 1.00 92.88 320 LYS A O 1
ATOM 2558 N N . THR A 1 321 ? 14.509 1.413 -7.277 1.00 94.62 321 THR A N 1
ATOM 2559 C CA . THR A 1 321 ? 13.084 1.332 -7.624 1.00 94.62 321 THR A CA 1
ATOM 2560 C C . THR A 1 321 ? 12.224 1.834 -6.468 1.00 94.62 321 THR A C 1
ATOM 2562 O O . THR A 1 321 ? 12.436 1.451 -5.314 1.00 94.62 321 THR A O 1
ATOM 2565 N N . THR A 1 322 ? 11.234 2.672 -6.748 1.00 93.56 322 THR A N 1
ATOM 2566 C CA . THR A 1 322 ? 10.393 3.299 -5.715 1.00 93.56 322 THR A CA 1
ATOM 2567 C C . THR A 1 322 ? 8.903 3.062 -5.896 1.00 93.56 322 THR A C 1
ATOM 2569 O O . THR A 1 322 ? 8.196 3.092 -4.898 1.00 93.56 322 THR A O 1
ATOM 2572 N N . ALA A 1 323 ? 8.451 2.769 -7.116 1.00 93.69 323 ALA A N 1
ATOM 2573 C CA . ALA A 1 323 ? 7.076 2.378 -7.409 1.00 93.69 323 ALA A CA 1
ATOM 2574 C C . ALA A 1 323 ? 7.055 1.388 -8.578 1.00 93.69 323 ALA A C 1
ATOM 2576 O O . ALA A 1 323 ? 7.906 1.469 -9.468 1.00 93.69 323 ALA A O 1
ATOM 2577 N N . VAL A 1 324 ? 6.101 0.459 -8.582 1.00 95.00 324 VAL A N 1
ATOM 2578 C CA . VAL A 1 324 ? 5.916 -0.498 -9.680 1.00 95.00 324 VAL A CA 1
ATOM 2579 C C . VAL A 1 324 ? 4.424 -0.696 -9.902 1.00 95.00 324 VAL A C 1
ATOM 2581 O O . VAL A 1 324 ? 3.738 -1.096 -8.976 1.00 95.00 324 VAL A O 1
ATOM 2584 N N . SER A 1 325 ? 3.935 -0.444 -11.110 1.00 94.19 325 SER A N 1
ATOM 2585 C CA . SER A 1 325 ? 2.530 -0.664 -11.481 1.00 94.19 325 SER A CA 1
ATOM 2586 C C . SER A 1 325 ? 2.448 -1.317 -12.856 1.00 94.19 325 SER A C 1
ATOM 2588 O O . SER A 1 325 ? 3.443 -1.360 -13.591 1.00 94.19 325 SER A O 1
ATOM 2590 N N . TYR A 1 326 ? 1.288 -1.860 -13.198 1.00 94.19 326 TYR A N 1
ATOM 2591 C CA . TYR A 1 326 ? 1.057 -2.589 -14.426 1.00 94.19 326 TYR A CA 1
ATOM 2592 C C . TYR A 1 326 ? -0.136 -2.032 -15.199 1.00 94.19 326 TYR A C 1
ATOM 2594 O O . TYR A 1 326 ? -1.279 -2.055 -14.757 1.00 94.19 326 TYR A O 1
ATOM 2602 N N . ASP A 1 327 ? 0.133 -1.579 -16.421 1.00 93.25 327 ASP A N 1
ATOM 2603 C CA . ASP A 1 327 ? -0.910 -1.309 -17.398 1.00 93.25 327 ASP A CA 1
ATOM 2604 C C . ASP A 1 327 ? -1.309 -2.632 -18.063 1.00 93.25 327 ASP A C 1
ATOM 2606 O O . ASP A 1 327 ? -0.710 -3.072 -19.051 1.00 93.25 327 ASP A O 1
ATOM 2610 N N . GLU A 1 328 ? -2.322 -3.278 -17.486 1.00 91.12 328 GLU A N 1
ATOM 2611 C CA . GLU A 1 328 ? -2.865 -4.559 -17.946 1.00 91.12 328 GLU A CA 1
ATOM 2612 C C . GLU A 1 328 ? -3.462 -4.465 -19.359 1.00 91.12 328 GLU A C 1
ATOM 2614 O O . GLU A 1 328 ? -3.386 -5.419 -20.138 1.00 91.12 328 GLU A O 1
ATOM 2619 N N . GLN A 1 329 ? -4.004 -3.301 -19.739 1.00 90.62 329 GLN A N 1
ATOM 2620 C CA . GLN A 1 329 ? -4.592 -3.105 -21.061 1.00 90.62 329 GLN A CA 1
ATOM 2621 C C . GLN A 1 329 ? -3.528 -3.145 -22.158 1.00 90.62 329 GLN A C 1
ATOM 2623 O O . GLN A 1 329 ? -3.764 -3.738 -23.213 1.00 90.62 329 GLN A O 1
ATOM 2628 N N . ASN A 1 330 ? -2.375 -2.522 -21.927 1.00 91.06 330 ASN A N 1
ATOM 2629 C CA . ASN A 1 330 ? -1.290 -2.453 -22.904 1.00 91.06 330 ASN A CA 1
ATOM 2630 C C . ASN A 1 330 ? -0.177 -3.486 -22.651 1.00 91.06 330 ASN A C 1
ATOM 2632 O O . ASN A 1 330 ? 0.746 -3.588 -23.458 1.00 91.06 330 ASN A O 1
ATOM 2636 N N . ASN A 1 331 ? -0.268 -4.275 -21.574 1.00 92.31 331 ASN A N 1
ATOM 2637 C CA . ASN A 1 331 ? 0.774 -5.194 -21.111 1.00 92.31 331 ASN A CA 1
ATOM 2638 C C . ASN A 1 331 ? 2.122 -4.478 -20.893 1.00 92.31 331 ASN A C 1
ATOM 2640 O O . ASN A 1 331 ? 3.157 -4.887 -21.424 1.00 92.31 331 ASN A O 1
ATOM 2644 N N . ILE A 1 332 ? 2.105 -3.383 -20.131 1.00 94.19 332 ILE A N 1
ATOM 2645 C CA . ILE A 1 332 ? 3.289 -2.556 -19.858 1.00 94.19 332 ILE A CA 1
ATOM 2646 C C . ILE A 1 332 ? 3.553 -2.505 -18.356 1.00 94.19 332 ILE A C 1
ATOM 2648 O O . ILE A 1 332 ? 2.675 -2.162 -17.571 1.00 94.19 332 ILE A O 1
ATOM 2652 N N . LEU A 1 333 ? 4.793 -2.784 -17.959 1.00 95.50 333 LEU A N 1
ATOM 2653 C CA . LEU A 1 333 ? 5.268 -2.559 -16.600 1.00 95.50 333 LEU A CA 1
ATOM 2654 C C . LEU A 1 333 ? 5.802 -1.126 -16.471 1.00 95.50 333 LEU A C 1
ATOM 2656 O O . LEU A 1 333 ? 6.706 -0.718 -17.208 1.00 95.50 333 LEU A O 1
ATOM 2660 N N . LEU A 1 334 ? 5.250 -0.379 -15.519 1.00 96.50 334 LEU A N 1
ATOM 2661 C CA . LEU A 1 334 ? 5.640 0.982 -15.168 1.00 96.50 334 LEU A CA 1
ATOM 2662 C C . LEU A 1 334 ? 6.576 0.927 -13.961 1.00 96.50 334 LEU A C 1
ATOM 2664 O O . LEU A 1 334 ? 6.200 0.448 -12.893 1.00 96.50 334 LEU A O 1
ATOM 2668 N N . ILE A 1 335 ? 7.801 1.420 -14.126 1.00 97.31 335 ILE A N 1
ATOM 2669 C CA . ILE A 1 335 ? 8.842 1.371 -13.099 1.00 97.31 335 ILE A CA 1
ATOM 2670 C C . ILE A 1 335 ? 9.198 2.793 -12.684 1.00 97.31 335 ILE A C 1
ATOM 2672 O O . ILE A 1 335 ? 9.913 3.494 -13.397 1.00 97.31 335 ILE A O 1
ATOM 2676 N N . GLY A 1 336 ? 8.728 3.208 -11.513 1.00 97.00 336 GLY A N 1
ATOM 2677 C CA . GLY A 1 336 ? 9.155 4.439 -10.866 1.00 97.00 336 GLY A CA 1
ATOM 2678 C C . GLY A 1 336 ? 10.510 4.261 -10.187 1.00 97.00 336 GLY A C 1
ATOM 2679 O O . GLY A 1 336 ? 10.721 3.290 -9.455 1.00 97.00 336 GLY A O 1
ATOM 2680 N N . TYR A 1 337 ? 11.429 5.199 -10.403 1.00 96.31 337 TYR A N 1
ATOM 2681 C CA . TYR A 1 337 ? 12.763 5.163 -9.811 1.00 96.31 337 TYR A CA 1
ATOM 2682 C C . TYR A 1 337 ? 13.215 6.511 -9.255 1.00 96.31 337 TYR A C 1
ATOM 2684 O O . TYR A 1 337 ? 12.809 7.577 -9.720 1.00 96.31 337 TYR A O 1
ATOM 2692 N N . LYS A 1 338 ? 14.124 6.447 -8.279 1.00 95.62 338 LYS A N 1
ATOM 2693 C CA . LYS A 1 338 ? 14.872 7.593 -7.750 1.00 95.62 338 LYS A CA 1
ATOM 2694 C C . LYS A 1 338 ? 16.174 7.787 -8.529 1.00 95.62 338 LYS A C 1
ATOM 2696 O O . LYS A 1 338 ? 16.866 6.803 -8.799 1.00 95.62 338 LYS A O 1
ATOM 2701 N N . LYS A 1 339 ? 16.540 9.039 -8.822 1.00 95.44 339 LYS A N 1
ATOM 2702 C CA . LYS A 1 339 ? 17.843 9.380 -9.413 1.00 95.44 339 LYS A CA 1
ATOM 2703 C C . LYS A 1 339 ? 18.964 9.449 -8.373 1.00 95.44 339 LYS A C 1
ATOM 2705 O O . LYS A 1 339 ? 18.774 9.913 -7.251 1.00 95.44 339 LYS A O 1
ATOM 2710 N N . SER A 1 340 ? 20.156 9.040 -8.780 1.00 91.50 340 SER A N 1
ATOM 2711 C CA . SER A 1 340 ? 21.383 9.043 -7.993 1.00 91.50 340 SER A CA 1
ATOM 2712 C C . SER A 1 340 ? 21.878 10.468 -7.780 1.00 91.50 340 SER A C 1
ATOM 2714 O O . SER A 1 340 ? 21.887 11.289 -8.691 1.00 91.50 340 SER A O 1
ATOM 2716 N N . GLY A 1 341 ? 22.317 10.783 -6.561 1.00 83.25 341 GLY A N 1
ATOM 2717 C CA . GLY A 1 341 ? 22.919 12.086 -6.251 1.00 83.25 341 GLY A CA 1
ATOM 2718 C C . GLY A 1 341 ? 21.938 13.263 -6.150 1.00 83.25 341 GLY A C 1
ATOM 2719 O O . GLY A 1 341 ? 22.373 14.365 -5.815 1.00 83.25 341 GLY A O 1
ATOM 2720 N N . ASN A 1 342 ? 20.633 13.047 -6.355 1.00 80.44 342 ASN A N 1
ATOM 2721 C CA . ASN A 1 342 ? 19.590 14.046 -6.129 1.00 80.44 342 ASN A CA 1
ATOM 2722 C C . ASN A 1 342 ? 18.514 13.499 -5.180 1.00 80.44 342 ASN A C 1
ATOM 2724 O O . ASN A 1 342 ? 18.029 12.383 -5.346 1.00 80.44 342 ASN A O 1
ATOM 2728 N N . GLN A 1 343 ? 18.163 14.269 -4.149 1.00 79.50 343 GLN A N 1
ATOM 2729 C CA . GLN A 1 343 ? 17.220 13.811 -3.127 1.00 79.50 343 GLN A CA 1
ATOM 2730 C C . GLN A 1 343 ? 15.752 13.916 -3.552 1.00 79.50 343 GLN A C 1
ATOM 2732 O O . GLN A 1 343 ? 14.941 13.216 -2.962 1.00 79.50 343 GLN A O 1
ATOM 2737 N N . ASP A 1 344 ? 15.427 14.703 -4.583 1.00 89.25 344 ASP A N 1
ATOM 2738 C CA . ASP A 1 344 ? 14.044 15.042 -4.947 1.00 89.25 344 ASP A CA 1
ATOM 2739 C C . ASP A 1 344 ? 13.746 14.842 -6.445 1.00 89.25 344 ASP A C 1
ATOM 2741 O O . ASP A 1 344 ? 12.833 15.464 -6.984 1.00 89.25 344 ASP A O 1
ATOM 2745 N N . LEU A 1 345 ? 14.523 14.016 -7.154 1.00 95.19 345 LEU A N 1
ATOM 2746 C CA . LEU A 1 345 ? 14.275 13.699 -8.565 1.00 95.19 345 LEU A CA 1
ATOM 2747 C C . LEU A 1 345 ? 14.125 12.199 -8.791 1.00 95.19 345 LEU A C 1
ATOM 2749 O O . LEU A 1 345 ? 14.782 11.369 -8.157 1.00 95.19 345 LEU A O 1
ATOM 2753 N N . GLY A 1 346 ? 13.299 11.872 -9.773 1.00 97.06 346 GLY A N 1
ATOM 2754 C CA . GLY A 1 346 ? 13.065 10.512 -10.209 1.00 97.06 346 GLY A CA 1
ATOM 2755 C C . GLY A 1 346 ? 12.626 10.461 -11.662 1.00 97.06 346 GLY A C 1
ATOM 2756 O O . GLY A 1 346 ? 12.775 11.425 -12.417 1.00 97.06 346 GLY A O 1
ATOM 2757 N N . GLY A 1 347 ? 12.087 9.321 -12.052 1.00 97.50 347 GLY A N 1
ATOM 2758 C CA . GLY A 1 347 ? 11.513 9.125 -13.371 1.00 97.50 347 GLY A CA 1
ATOM 2759 C C . GLY A 1 347 ? 10.727 7.831 -13.450 1.00 97.50 347 GLY A C 1
ATOM 2760 O O . GLY A 1 347 ? 10.705 7.048 -12.502 1.00 97.50 347 GLY A O 1
ATOM 2761 N N . ILE A 1 348 ? 10.072 7.616 -14.582 1.00 97.69 348 ILE A N 1
ATOM 2762 C CA . ILE A 1 348 ? 9.388 6.363 -14.895 1.00 97.69 348 ILE A CA 1
ATOM 2763 C C . ILE A 1 348 ? 10.048 5.743 -16.117 1.00 97.69 348 ILE A C 1
ATOM 2765 O O . ILE A 1 348 ? 10.297 6.443 -17.097 1.00 97.69 348 ILE A O 1
ATOM 2769 N N . LEU A 1 349 ? 10.313 4.439 -16.058 1.00 97.25 349 LEU A N 1
ATOM 2770 C CA . LEU A 1 349 ? 10.564 3.612 -17.236 1.00 97.25 349 LEU A CA 1
ATOM 2771 C C . LEU A 1 349 ? 9.294 2.850 -17.597 1.00 97.25 349 LEU A C 1
ATOM 2773 O O . LEU A 1 349 ? 8.580 2.383 -16.705 1.00 97.25 349 LEU A O 1
ATOM 2777 N N . ARG A 1 350 ? 9.066 2.646 -18.892 1.00 96.50 350 ARG A N 1
ATOM 2778 C CA . ARG A 1 350 ? 8.092 1.667 -19.375 1.00 96.50 350 ARG A CA 1
ATOM 2779 C C . ARG A 1 350 ? 8.817 0.514 -20.036 1.00 96.50 350 ARG A C 1
ATOM 2781 O O . ARG A 1 350 ? 9.676 0.724 -20.895 1.00 96.50 350 ARG A O 1
ATOM 2788 N N . ILE A 1 351 ? 8.463 -0.703 -19.646 1.00 95.44 351 ILE A N 1
ATOM 2789 C CA . ILE A 1 351 ? 8.994 -1.915 -20.264 1.00 95.44 351 ILE A CA 1
ATOM 2790 C C . ILE A 1 351 ? 7.864 -2.879 -20.601 1.00 95.44 351 ILE A C 1
ATOM 2792 O O . ILE A 1 351 ? 6.833 -2.905 -19.929 1.00 95.44 351 ILE A O 1
ATOM 2796 N N . LYS A 1 352 ? 8.080 -3.725 -21.602 1.00 93.75 352 LYS A N 1
ATOM 2797 C CA . LYS A 1 352 ? 7.288 -4.943 -21.755 1.00 93.75 352 LYS A CA 1
ATOM 2798 C C . LYS A 1 352 ? 7.766 -5.988 -20.753 1.00 93.75 352 LYS A C 1
ATOM 2800 O O . LYS A 1 352 ? 8.979 -6.170 -20.617 1.00 93.75 352 LYS A O 1
ATOM 2805 N N . PRO A 1 353 ? 6.860 -6.670 -20.038 1.00 93.81 353 PRO A N 1
ATOM 2806 C CA . PRO A 1 353 ? 7.244 -7.757 -19.156 1.00 93.81 353 PRO A CA 1
ATOM 2807 C C . PRO A 1 353 ? 7.674 -8.996 -19.957 1.00 93.81 353 PRO A C 1
ATOM 2809 O O . PRO A 1 353 ? 7.500 -9.083 -21.173 1.00 93.81 353 PRO A O 1
ATOM 2812 N N . VAL A 1 354 ? 8.226 -9.993 -19.261 1.00 91.38 354 VAL A N 1
ATOM 2813 C CA . VAL A 1 354 ? 8.497 -11.308 -19.866 1.00 91.38 354 VAL A CA 1
ATOM 2814 C C . VAL A 1 354 ? 7.205 -11.920 -20.445 1.00 91.38 354 VAL A C 1
ATOM 2816 O O . VAL A 1 354 ? 6.135 -11.727 -19.868 1.00 91.38 354 VAL A O 1
ATOM 2819 N N . PRO A 1 355 ? 7.271 -12.691 -21.548 1.00 90.25 355 PRO A N 1
ATOM 2820 C CA . PRO A 1 355 ? 8.476 -13.212 -22.205 1.00 90.25 355 PRO A CA 1
ATOM 2821 C C . PRO A 1 355 ? 9.180 -12.233 -23.156 1.00 90.25 355 PRO A C 1
ATOM 2823 O O . PRO A 1 355 ? 10.360 -12.435 -23.439 1.00 90.25 355 PRO A O 1
ATOM 2826 N N . ASP A 1 356 ? 8.502 -11.179 -23.604 1.00 90.31 356 ASP A N 1
ATOM 2827 C CA . ASP A 1 356 ? 8.992 -10.245 -24.624 1.00 90.31 356 ASP A CA 1
ATOM 2828 C C . ASP A 1 356 ? 9.616 -8.997 -23.981 1.00 90.31 356 ASP A C 1
ATOM 2830 O O . ASP A 1 356 ? 9.247 -7.867 -24.290 1.00 90.31 356 ASP A O 1
ATOM 2834 N N . LEU A 1 357 ? 10.552 -9.219 -23.049 1.00 93.69 357 LEU A N 1
ATOM 2835 C CA . LEU A 1 357 ? 11.192 -8.154 -22.275 1.00 93.69 357 LEU A CA 1
ATOM 2836 C C . LEU A 1 357 ? 11.858 -7.120 -23.196 1.00 93.69 357 LEU A C 1
ATOM 2838 O O . LEU A 1 357 ? 12.845 -7.420 -23.870 1.00 93.69 357 LEU A O 1
ATOM 2842 N N . GLU A 1 358 ? 11.344 -5.893 -23.170 1.00 92.94 358 GLU A N 1
ATOM 2843 C CA . GLU A 1 358 ? 11.798 -4.791 -24.019 1.00 92.94 358 GLU A CA 1
ATOM 2844 C C . GLU A 1 358 ? 11.676 -3.460 -23.270 1.00 92.94 358 GLU A C 1
ATOM 2846 O O . GLU A 1 358 ? 10.634 -3.164 -22.688 1.00 92.94 358 GLU A O 1
ATOM 2851 N N . PHE A 1 359 ? 12.733 -2.645 -23.296 1.00 94.56 359 PHE A N 1
ATOM 2852 C CA . PHE A 1 359 ? 12.663 -1.252 -22.859 1.00 94.56 359 PHE A CA 1
ATOM 2853 C C . PHE A 1 359 ? 11.950 -0.409 -23.920 1.00 94.56 359 PHE A C 1
ATOM 2855 O O . PHE A 1 359 ? 12.364 -0.415 -25.079 1.00 94.56 359 PHE A O 1
ATOM 2862 N N . LEU A 1 360 ? 10.905 0.318 -23.519 1.00 94.31 360 LEU A N 1
ATOM 2863 C CA . LEU A 1 360 ? 10.114 1.148 -24.425 1.00 94.31 360 LEU A CA 1
ATOM 2864 C C . LEU A 1 360 ? 10.613 2.593 -24.412 1.00 94.31 360 LEU A C 1
ATOM 2866 O O . LEU A 1 360 ? 11.070 3.103 -25.434 1.00 94.31 360 LEU A O 1
ATOM 2870 N N . ASP A 1 361 ? 10.527 3.248 -23.255 1.00 95.38 361 ASP A N 1
ATOM 2871 C CA . ASP A 1 361 ? 10.888 4.652 -23.077 1.00 95.38 361 ASP A CA 1
ATOM 2872 C C . ASP A 1 361 ? 11.018 5.053 -21.594 1.00 95.38 361 ASP A C 1
ATOM 2874 O O . ASP A 1 361 ? 10.882 4.237 -20.674 1.00 95.38 361 ASP A O 1
ATOM 2878 N N . ASN A 1 362 ? 11.303 6.340 -21.375 1.00 96.25 362 ASN A N 1
ATOM 2879 C CA . ASN A 1 362 ? 11.468 6.952 -20.064 1.00 96.25 362 ASN A CA 1
ATOM 2880 C C . ASN A 1 362 ? 10.834 8.354 -20.008 1.00 96.25 362 ASN A C 1
ATOM 2882 O O . ASN A 1 362 ? 10.695 9.035 -21.025 1.00 96.25 362 ASN A O 1
ATOM 2886 N N . ILE A 1 363 ? 10.525 8.816 -18.796 1.00 97.31 363 ILE A N 1
ATOM 2887 C CA . ILE A 1 363 ? 10.282 10.233 -18.506 1.00 97.31 363 ILE A CA 1
ATOM 2888 C C . ILE A 1 363 ? 10.874 10.631 -17.159 1.00 97.31 363 ILE A C 1
ATOM 2890 O O . ILE A 1 363 ? 10.683 9.947 -16.156 1.00 97.31 363 ILE A O 1
ATOM 2894 N N . ASP A 1 364 ? 11.554 11.775 -17.136 1.00 97.00 364 ASP A N 1
ATOM 2895 C CA . ASP A 1 364 ? 12.043 12.401 -15.911 1.00 97.00 364 ASP A CA 1
ATOM 2896 C C . ASP A 1 364 ? 10.931 13.169 -15.197 1.00 97.00 364 ASP A C 1
ATOM 2898 O O . ASP A 1 364 ? 10.138 13.879 -15.825 1.00 97.00 364 ASP A O 1
ATOM 2902 N N . LEU A 1 365 ? 10.905 13.072 -13.868 1.00 96.88 365 LEU A N 1
ATOM 2903 C CA . LEU A 1 365 ? 9.871 13.667 -13.032 1.00 96.88 365 LEU A CA 1
ATOM 2904 C C . LEU A 1 365 ? 10.478 14.563 -11.940 1.00 96.88 365 LEU A C 1
ATOM 2906 O O . LEU A 1 365 ? 11.537 14.247 -11.387 1.00 96.88 365 LEU A O 1
ATOM 2910 N N . PRO A 1 366 ? 9.816 15.688 -11.604 1.00 94.69 366 PRO A N 1
ATOM 2911 C CA . PRO A 1 366 ? 10.276 16.635 -10.590 1.00 94.69 366 PRO A CA 1
ATOM 2912 C C . PRO A 1 366 ? 9.928 16.158 -9.166 1.00 94.69 366 PRO A C 1
ATOM 2914 O O . PRO A 1 366 ? 9.320 16.890 -8.390 1.00 94.69 366 PRO A O 1
ATOM 2917 N N . GLY A 1 367 ? 10.250 14.905 -8.863 1.00 95.75 367 GLY A N 1
ATOM 2918 C CA . GLY A 1 367 ? 9.965 14.225 -7.604 1.00 95.75 367 GLY A CA 1
ATOM 2919 C C . GLY A 1 367 ? 10.243 12.732 -7.726 1.00 95.75 367 GLY A C 1
ATOM 2920 O O . GLY A 1 367 ? 10.363 12.206 -8.836 1.00 95.75 367 GLY A O 1
ATOM 2921 N N . ILE A 1 368 ? 10.351 12.041 -6.596 1.00 95.75 368 ILE A N 1
ATOM 2922 C CA . ILE A 1 368 ? 10.523 10.589 -6.562 1.00 95.75 368 ILE A CA 1
ATOM 2923 C C . ILE A 1 368 ? 9.145 9.938 -6.728 1.00 95.75 368 ILE A C 1
ATOM 2925 O O . ILE A 1 368 ? 8.265 10.210 -5.909 1.00 95.75 368 ILE A O 1
ATOM 2929 N N . PRO A 1 369 ? 8.932 9.070 -7.735 1.00 95.19 369 PRO A N 1
ATOM 2930 C CA . PRO A 1 369 ? 7.695 8.311 -7.855 1.00 95.19 369 PRO A CA 1
ATOM 2931 C C . PRO A 1 369 ? 7.433 7.505 -6.593 1.00 95.19 369 PRO A C 1
ATOM 2933 O O . PRO A 1 369 ? 8.239 6.667 -6.189 1.00 95.19 369 PRO A O 1
ATOM 2936 N N . TYR A 1 370 ? 6.304 7.795 -5.979 1.00 91.62 370 TYR A N 1
ATOM 2937 C CA . TYR A 1 370 ? 5.806 7.159 -4.778 1.00 91.62 370 TYR A CA 1
ATOM 2938 C C . TYR A 1 370 ? 4.745 6.117 -5.111 1.00 91.62 370 TYR A C 1
ATOM 2940 O O . TYR A 1 370 ? 4.727 5.051 -4.506 1.00 91.62 370 TYR A O 1
ATOM 2948 N N . ASP A 1 371 ? 3.894 6.432 -6.088 1.00 91.62 371 ASP A N 1
ATOM 2949 C CA . ASP A 1 371 ? 2.913 5.514 -6.650 1.00 91.62 371 ASP A CA 1
ATOM 2950 C C . ASP A 1 371 ? 2.564 5.870 -8.087 1.00 91.62 371 ASP A C 1
ATOM 2952 O O . ASP A 1 371 ? 2.781 7.005 -8.525 1.00 91.62 371 ASP A O 1
ATOM 2956 N N . ILE A 1 372 ? 2.021 4.893 -8.808 1.00 93.38 372 ILE A N 1
ATOM 2957 C CA . ILE A 1 372 ? 1.609 5.033 -10.202 1.00 93.38 372 ILE A CA 1
ATOM 2958 C C . ILE A 1 372 ? 0.218 4.417 -10.336 1.00 93.38 372 ILE A C 1
ATOM 2960 O O . ILE A 1 372 ? 0.048 3.234 -10.089 1.00 93.38 372 ILE A O 1
ATOM 2964 N N . ILE A 1 373 ? -0.755 5.231 -10.735 1.00 92.31 373 ILE A N 1
ATOM 2965 C CA . ILE A 1 373 ? -2.162 4.849 -10.867 1.00 92.31 373 ILE A CA 1
ATOM 2966 C C . ILE A 1 373 ? -2.508 4.838 -12.353 1.00 92.31 373 ILE A C 1
ATOM 2968 O O . ILE A 1 373 ? -2.359 5.863 -13.032 1.00 92.31 373 ILE A O 1
ATOM 2972 N N . VAL A 1 374 ? -2.964 3.689 -12.847 1.00 91.75 374 VAL A N 1
ATOM 2973 C CA . VAL A 1 374 ? -3.397 3.484 -14.236 1.00 91.75 374 VAL A CA 1
ATOM 2974 C C . VAL A 1 374 ? -4.906 3.725 -14.354 1.00 91.75 374 VAL A C 1
ATOM 2976 O O . VAL A 1 374 ? -5.668 3.293 -13.489 1.00 91.75 374 VAL A O 1
ATOM 2979 N N . HIS A 1 375 ? -5.330 4.444 -15.402 1.00 88.19 375 HIS A N 1
ATOM 2980 C CA . HIS A 1 375 ? -6.728 4.862 -15.621 1.00 88.19 375 HIS A CA 1
ATOM 2981 C C . HIS A 1 375 ? -7.458 4.051 -16.682 1.00 88.19 375 HIS A C 1
ATOM 2983 O O . HIS A 1 375 ? -6.853 3.807 -17.749 1.00 88.19 375 HIS A O 1
#

Radius of gyration: 22.94 Å; Cα contacts (8 Å, |Δi|>4): 866; chains: 1; bounding box: 75×52×68 Å

Solvent-accessible surface area (backbone atoms only — not comparable to full-atom values): 21036 Å² total; per-residue (Å²): 137,88,82,88,79,91,78,81,85,80,87,75,82,70,81,70,87,71,84,75,87,70,95,67,88,75,78,75,74,78,70,49,68,60,78,40,44,34,42,32,34,24,39,33,93,64,28,34,37,52,48,34,33,38,32,47,81,71,50,63,43,77,42,93,59,78,55,87,63,76,67,42,61,60,88,41,56,63,30,77,68,82,51,37,37,39,35,41,44,77,75,50,60,36,34,27,35,38,42,37,40,32,70,82,79,72,45,76,46,81,42,83,40,50,92,86,46,89,82,49,54,55,43,79,54,35,52,45,76,58,100,55,31,38,39,40,32,30,37,38,56,47,100,88,50,78,71,46,22,37,37,37,39,31,55,66,80,53,95,59,97,53,73,48,72,39,79,46,98,39,44,62,59,42,65,48,76,34,87,70,26,39,40,32,40,25,35,34,79,92,77,77,56,35,26,29,42,41,32,26,36,59,90,80,59,42,80,76,48,74,45,82,65,47,63,70,68,60,34,74,48,65,51,76,88,38,30,36,35,38,20,23,68,58,34,39,35,41,32,39,59,83,81,65,49,76,48,77,50,76,48,57,94,94,60,48,78,44,59,35,83,38,68,78,56,36,68,42,99,79,35,35,38,24,22,29,32,80,29,91,91,49,95,30,57,17,34,44,31,37,36,32,66,85,77,74,43,79,48,76,55,57,60,77,79,62,40,53,71,60,45,41,66,66,74,60,23,61,37,28,39,48,19,21,27,69,40,75,77,54,54,33,38,38,39,16,21,29,27,56,98,44,95,40,31,16,28,39,38,39,26,34,50,81,93,67,64,39,67,65,47,66,45,82,38,95,11,22,30,56,38,59,35,78,108

Sequence (375 aa):
MKTYTYLWGLLAFIILGCSKSSPDEQESKKEPNVATSYTVLLDANNSLSATLLNADATFISKSSKESTFNAISTSVIKYDDDKAYSFYKKTSDCDGEIVYYDFLNEEEQLLTIFPDILDCELNVLSIINTNSSFFIAYEITETTSPKKYVIRKVDRNATEFTFLELELSKKPMNMTFSNDRLFVLSLDVGITNENEVIVVDNMNFKVINTQGLGYDVKKIFKDSNGDIIFGYDELHTVLNKETLAVSYTRYGIGTEPKFADTALHDLDSEDKLYYSMPAEDLATSSIPAVYDLKNNLATLYIYENFLTPAQLEVEYEIEKTTAVSYDEQNNILLIGYKKSGNQDLGGILRIKPVPDLEFLDNIDLPGIPYDIIVH